Protein AF-A0A3E0KA68-F1 (afdb_monomer_lite)

Radius of gyration: 33.27 Å; chains: 1; bounding box: 93×66×100 Å

Structure (mmCIF, N/CA/C/O backbone):
data_AF-A0A3E0KA68-F1
#
_entry.id   AF-A0A3E0KA68-F1
#
loop_
_atom_site.group_PDB
_atom_site.id
_atom_site.type_symbol
_atom_site.label_atom_id
_atom_site.label_alt_id
_atom_site.label_comp_id
_atom_site.label_asym_id
_atom_site.label_entity_id
_atom_site.label_seq_id
_atom_site.pdbx_PDB_ins_code
_atom_site.Cartn_x
_atom_site.Cartn_y
_atom_site.Cartn_z
_atom_site.occupancy
_atom_site.B_iso_or_equiv
_atom_site.auth_seq_id
_atom_site.auth_comp_id
_atom_site.auth_asym_id
_atom_site.auth_atom_id
_atom_site.pdbx_PDB_model_num
ATOM 1 N N . MET A 1 1 ? -55.510 -38.087 1.553 1.00 35.88 1 MET A N 1
ATOM 2 C CA . MET A 1 1 ? -54.776 -39.298 1.975 1.00 35.88 1 MET A CA 1
ATOM 3 C C . MET A 1 1 ? -53.921 -38.876 3.162 1.00 35.88 1 MET A C 1
ATOM 5 O O . MET A 1 1 ? -53.012 -38.091 2.966 1.00 35.88 1 MET A O 1
ATOM 9 N N . THR A 1 2 ? -54.475 -38.960 4.379 1.00 33.72 2 THR A N 1
ATOM 10 C CA . THR A 1 2 ? -54.269 -40.067 5.351 1.00 33.72 2 THR A CA 1
ATOM 11 C C . THR A 1 2 ? -52.824 -40.099 5.861 1.00 33.72 2 THR A C 1
ATOM 13 O O . THR A 1 2 ? -51.927 -40.194 5.042 1.00 33.72 2 THR A O 1
ATOM 16 N N . LEU A 1 3 ? -52.505 -40.108 7.155 1.00 35.72 3 LEU A N 1
ATOM 17 C CA . LEU A 1 3 ? -53.280 -40.195 8.399 1.00 35.72 3 LEU A CA 1
ATOM 18 C C . LEU A 1 3 ? -52.253 -40.146 9.553 1.00 35.72 3 LEU A C 1
ATOM 20 O O . LEU A 1 3 ? -51.179 -40.706 9.381 1.00 35.72 3 LEU A O 1
ATOM 24 N N . ALA A 1 4 ? -52.669 -39.580 10.695 1.00 36.84 4 ALA A N 1
ATOM 25 C CA . ALA A 1 4 ? -52.413 -40.024 12.081 1.00 36.84 4 ALA A CA 1
ATOM 26 C C . ALA A 1 4 ? -50.950 -40.176 12.588 1.00 36.84 4 ALA A C 1
ATOM 28 O O . ALA A 1 4 ? -50.052 -40.583 11.877 1.00 36.84 4 ALA A O 1
ATOM 29 N N . ALA A 1 5 ? -50.634 -39.912 13.856 1.00 35.25 5 ALA A N 1
ATOM 30 C CA . ALA A 1 5 ? -51.440 -40.155 15.043 1.00 35.25 5 ALA A CA 1
ATOM 31 C C . ALA A 1 5 ? -51.082 -39.202 16.193 1.00 35.25 5 ALA A C 1
ATOM 33 O O . ALA A 1 5 ? -49.931 -38.824 16.391 1.00 35.25 5 ALA A O 1
ATOM 34 N N . ALA A 1 6 ? -52.120 -38.860 16.948 1.00 37.81 6 ALA A N 1
ATOM 35 C CA . ALA A 1 6 ? -52.093 -38.148 18.213 1.00 37.81 6 ALA A CA 1
ATOM 36 C C . ALA A 1 6 ? -52.205 -39.136 19.395 1.00 37.81 6 ALA A C 1
ATOM 38 O O . ALA A 1 6 ? -52.351 -40.341 19.180 1.00 37.81 6 ALA A O 1
ATOM 39 N N . VAL A 1 7 ? -52.342 -38.547 20.597 1.00 38.34 7 VAL A N 1
ATOM 40 C CA . VAL A 1 7 ? -52.980 -39.084 21.826 1.00 38.34 7 VAL A CA 1
ATOM 41 C C . VAL A 1 7 ? -51.967 -39.748 22.788 1.00 38.34 7 VAL A C 1
ATOM 43 O O . VAL A 1 7 ? -51.139 -40.526 22.343 1.00 38.34 7 VAL A O 1
ATOM 46 N N . LEU A 1 8 ? -51.872 -39.453 24.099 1.00 29.44 8 LEU A N 1
ATOM 47 C CA . LEU A 1 8 ? -52.858 -39.298 25.198 1.00 29.44 8 LEU A CA 1
ATOM 48 C C . LEU A 1 8 ? -52.102 -38.635 26.398 1.00 29.44 8 LEU A C 1
ATOM 50 O O . LEU A 1 8 ? -50.980 -39.048 26.665 1.00 29.44 8 LEU A O 1
ATOM 54 N N . ALA A 1 9 ? -52.472 -37.518 27.042 1.00 38.72 9 ALA A N 1
ATOM 55 C CA . ALA A 1 9 ? -53.580 -37.194 27.964 1.00 38.72 9 ALA A CA 1
ATOM 56 C C . ALA A 1 9 ? -53.684 -38.027 29.269 1.00 38.72 9 ALA A C 1
ATOM 58 O O . ALA A 1 9 ? -53.994 -39.206 29.207 1.00 38.72 9 ALA A O 1
ATOM 59 N N . LEU A 1 10 ? -53.537 -37.375 30.438 1.00 32.41 10 LEU A N 1
ATOM 60 C CA . LEU A 1 10 ? -54.298 -37.567 31.702 1.00 32.41 10 LEU A CA 1
ATOM 61 C C . LEU A 1 10 ? -53.807 -36.493 32.724 1.00 32.41 10 LEU A C 1
ATOM 63 O O . LEU A 1 10 ? -52.613 -36.458 32.993 1.00 32.41 10 LEU A O 1
ATOM 67 N N . LEU A 1 11 ? -54.558 -35.444 33.130 1.00 36.84 11 LEU A N 1
ATOM 68 C CA . LEU A 1 11 ? -55.763 -35.368 34.006 1.00 36.84 11 LEU A CA 1
ATOM 69 C C . LEU A 1 11 ? -55.445 -35.848 35.448 1.00 36.84 11 LEU A C 1
ATOM 71 O O . LEU A 1 11 ? -54.902 -36.932 35.580 1.00 36.84 11 LEU A O 1
ATOM 75 N N . LEU A 1 12 ? -55.703 -35.171 36.585 1.00 38.31 12 LEU A N 1
ATOM 76 C CA . LEU A 1 12 ? -56.718 -34.206 37.071 1.00 38.31 12 LEU A CA 1
ATOM 77 C C . LEU A 1 12 ? -56.190 -33.542 38.378 1.00 38.31 12 LEU A C 1
ATOM 79 O O . LEU A 1 12 ? -55.447 -34.178 39.114 1.00 38.31 12 LEU A O 1
ATOM 83 N N . ALA A 1 13 ? -56.377 -32.235 38.602 1.00 40.97 13 ALA A N 1
ATOM 84 C CA . ALA A 1 13 ? -57.434 -31.563 39.393 1.00 40.97 13 ALA A CA 1
ATOM 85 C C . ALA A 1 13 ? -57.416 -31.760 40.929 1.00 40.97 13 ALA A C 1
ATOM 87 O O . ALA A 1 13 ? -57.420 -32.880 41.426 1.00 40.97 13 ALA A O 1
ATOM 88 N N . GLY A 1 14 ? -57.539 -30.647 41.670 1.00 32.94 14 GLY A N 1
ATOM 89 C CA . GLY A 1 14 ? -57.925 -30.647 43.087 1.00 32.94 14 GLY A CA 1
ATOM 90 C C . GLY A 1 14 ? -57.752 -29.297 43.794 1.00 32.94 14 GLY A C 1
ATOM 91 O O . GLY A 1 14 ? -56.651 -28.948 44.195 1.00 32.94 14 GLY A O 1
ATOM 92 N N . CYS A 1 15 ? -58.848 -28.547 43.940 1.00 43.88 15 CYS A N 1
ATOM 93 C CA . CYS A 1 15 ? -58.968 -27.279 44.671 1.00 43.88 15 CYS A CA 1
ATOM 94 C C . CYS A 1 15 ? -58.785 -27.406 46.199 1.00 43.88 15 CYS A C 1
ATOM 96 O O . CYS A 1 15 ? -59.119 -28.434 46.780 1.00 43.88 15 CYS A O 1
ATOM 98 N N . GLY A 1 16 ? -58.436 -26.293 46.859 1.00 33.25 16 GLY A N 1
ATOM 99 C CA . GLY A 1 16 ? -58.655 -26.083 48.297 1.00 33.25 16 GLY A CA 1
ATOM 100 C C . GLY A 1 16 ? -58.301 -24.659 48.744 1.00 33.25 16 GLY A C 1
ATOM 101 O O . GLY A 1 16 ? -57.162 -24.234 48.590 1.00 33.25 16 GLY A O 1
ATOM 102 N N . TRP A 1 17 ? -59.284 -23.921 49.268 1.00 37.59 17 TRP A N 1
ATOM 103 C CA . TRP A 1 17 ? -59.201 -22.535 49.760 1.00 37.59 17 TRP A CA 1
ATOM 104 C C . TRP A 1 17 ? -59.374 -22.498 51.296 1.00 37.59 17 TRP A C 1
ATOM 106 O O . TRP A 1 17 ? -59.984 -23.413 51.842 1.00 37.59 17 TRP A O 1
ATOM 116 N N . LEU A 1 18 ? -58.932 -21.387 51.918 1.00 36.81 18 LEU A N 1
ATOM 117 C CA . LEU A 1 18 ? -59.104 -20.891 53.310 1.00 36.81 18 LEU A CA 1
ATOM 118 C C . LEU A 1 18 ? -58.038 -21.217 54.387 1.00 36.81 18 LEU A C 1
ATOM 120 O O . LEU A 1 18 ? -58.061 -22.268 55.015 1.00 36.81 18 LEU A O 1
ATOM 124 N N . GLY A 1 19 ? -57.258 -20.176 54.731 1.00 33.44 19 GLY A N 1
ATOM 125 C CA . GLY A 1 19 ? -57.288 -19.564 56.074 1.00 33.44 19 GLY A CA 1
ATOM 126 C C . GLY A 1 19 ? -56.108 -19.813 57.029 1.00 33.44 19 GLY A C 1
ATOM 127 O O . GLY A 1 19 ? -55.970 -20.905 57.563 1.00 33.44 19 GLY A O 1
ATOM 128 N N . GLY A 1 20 ? -55.355 -18.755 57.367 1.00 30.12 20 GLY A N 1
ATOM 129 C CA . GLY A 1 20 ? -54.499 -18.723 58.564 1.00 30.12 20 GLY A CA 1
ATOM 130 C C . GLY A 1 20 ? -53.428 -17.629 58.546 1.00 30.12 20 GLY A C 1
ATOM 131 O O . GLY A 1 20 ? -52.453 -17.737 57.815 1.00 30.12 20 GLY A O 1
ATOM 132 N N . ALA A 1 21 ? -53.622 -16.579 59.345 1.00 43.62 21 ALA A N 1
ATOM 133 C CA . ALA A 1 21 ? -52.681 -15.480 59.555 1.00 43.62 21 ALA A CA 1
ATOM 134 C C . ALA A 1 21 ? -51.465 -15.893 60.408 1.00 43.62 21 ALA A C 1
ATOM 136 O O . ALA A 1 21 ? -51.615 -16.657 61.361 1.00 43.62 21 ALA A O 1
ATOM 137 N N . GLY A 1 22 ? -50.299 -15.310 60.112 1.00 31.66 22 GLY A N 1
ATOM 138 C CA . GLY A 1 22 ? -49.101 -15.367 60.953 1.00 31.66 22 GLY A CA 1
ATOM 139 C C . GLY A 1 22 ? -47.833 -14.944 60.206 1.00 31.66 22 GLY A C 1
ATOM 140 O O . GLY A 1 22 ? -47.185 -15.777 59.588 1.00 31.66 22 GLY A O 1
ATOM 141 N N . ASP A 1 23 ? -47.487 -13.659 60.280 1.00 39.81 23 ASP A N 1
ATOM 142 C CA . ASP A 1 23 ? -46.099 -13.167 60.179 1.00 39.81 23 ASP A CA 1
ATOM 143 C C . ASP A 1 23 ? -45.489 -13.302 61.602 1.00 39.81 23 ASP A C 1
ATOM 145 O O . ASP A 1 23 ? -46.274 -13.169 62.553 1.00 39.81 23 ASP A O 1
ATOM 149 N N . PRO A 1 24 ? -44.184 -13.590 61.836 1.00 56.94 24 PRO A N 1
ATOM 150 C CA . PRO A 1 24 ? -43.046 -12.908 61.212 1.00 56.94 24 PRO A CA 1
ATOM 151 C C . PRO A 1 24 ? -41.828 -13.782 60.858 1.00 56.94 24 PRO A C 1
ATOM 153 O O . PRO A 1 24 ? -41.509 -14.761 61.532 1.00 56.94 24 PRO A O 1
ATOM 156 N N . GLY A 1 25 ? -41.050 -13.363 59.861 1.00 32.72 25 GLY A N 1
ATOM 157 C CA . GLY A 1 25 ? -39.695 -13.896 59.690 1.00 32.72 25 GLY A CA 1
ATOM 158 C C . GLY A 1 25 ? -39.033 -13.494 58.385 1.00 32.72 25 GLY A C 1
ATOM 159 O O . GLY A 1 25 ? -39.164 -14.192 57.387 1.00 32.72 25 GLY A O 1
ATOM 160 N N . GLY A 1 26 ? -38.308 -12.374 58.408 1.00 44.38 26 GLY A N 1
ATOM 161 C CA . GLY A 1 26 ? -37.549 -11.875 57.268 1.00 44.38 26 GLY A CA 1
ATOM 162 C C . GLY A 1 26 ? -36.593 -12.915 56.679 1.00 44.38 26 GLY A C 1
ATOM 163 O O . GLY A 1 26 ? -35.759 -13.487 57.377 1.00 44.38 26 GLY A O 1
ATOM 164 N N . ALA A 1 27 ? -36.691 -13.083 55.365 1.00 33.44 27 ALA A N 1
ATOM 165 C CA . ALA A 1 27 ? -35.632 -13.608 54.521 1.00 33.44 27 ALA A CA 1
ATOM 166 C C . ALA A 1 27 ? -35.230 -12.489 53.542 1.00 33.44 27 ALA A C 1
ATOM 168 O O . ALA A 1 27 ? -36.114 -11.811 53.010 1.00 33.44 27 ALA A O 1
ATOM 169 N N . PRO A 1 28 ? -33.928 -12.238 53.324 1.00 40.22 28 PRO A N 1
ATOM 170 C CA . PRO A 1 28 ? -33.478 -11.194 52.417 1.00 40.22 28 PRO A CA 1
ATOM 171 C C . PRO A 1 28 ? -33.903 -11.556 50.993 1.00 40.22 28 PRO A C 1
ATOM 173 O O . PRO A 1 28 ? -33.553 -12.616 50.473 1.00 40.22 28 PRO A O 1
ATOM 176 N N . GLY A 1 29 ? -34.693 -10.679 50.378 1.00 36.16 29 GLY A N 1
ATOM 177 C CA . GLY A 1 29 ? -35.070 -10.800 48.980 1.00 36.16 29 GLY A CA 1
ATOM 178 C C . GLY A 1 29 ? -33.825 -10.722 48.105 1.00 36.16 29 GLY A C 1
ATOM 179 O O . GLY A 1 29 ? -33.190 -9.674 48.020 1.00 36.16 29 GLY A O 1
ATOM 180 N N . GLY A 1 30 ? -33.490 -11.829 47.441 1.00 39.03 30 GLY A N 1
ATOM 181 C CA . GLY A 1 30 ? -32.708 -11.772 46.216 1.00 39.03 30 GLY A CA 1
ATOM 182 C C . GLY A 1 30 ? -33.526 -10.976 45.208 1.00 39.03 30 GLY A C 1
ATOM 183 O O . GLY A 1 30 ? -34.569 -11.446 44.756 1.00 39.03 30 GLY A O 1
ATOM 184 N N . GLY A 1 31 ? -33.112 -9.737 44.946 1.00 43.66 31 GLY A N 1
ATOM 185 C CA . GLY A 1 31 ? -33.763 -8.880 43.968 1.00 43.66 31 GLY A CA 1
ATOM 186 C C . GLY A 1 31 ? -33.708 -9.553 42.604 1.00 43.66 31 GLY A C 1
ATOM 187 O O . GLY A 1 31 ? -32.645 -9.631 41.998 1.00 43.66 31 GLY A O 1
ATOM 188 N N . GLN A 1 32 ? -34.841 -10.068 42.132 1.00 50.84 32 GLN A N 1
ATOM 189 C CA . GLN A 1 32 ? -34.993 -10.374 40.717 1.00 50.84 32 GLN A CA 1
ATOM 190 C C . GLN A 1 32 ? -35.000 -9.033 39.983 1.00 50.84 32 GLN A C 1
ATOM 192 O O . GLN A 1 32 ? -35.913 -8.230 40.186 1.00 50.84 32 GLN A O 1
ATOM 197 N N . GLU A 1 33 ? -33.953 -8.779 39.195 1.00 60.50 33 GLU A N 1
ATOM 198 C CA . GLU A 1 33 ? -33.858 -7.598 38.337 1.00 60.50 33 GLU A CA 1
ATOM 199 C C . GLU A 1 33 ? -35.114 -7.495 37.468 1.00 60.50 33 GLU A C 1
ATOM 201 O O . GLU A 1 33 ? -35.540 -8.459 36.824 1.00 60.50 33 GLU A O 1
ATOM 206 N N . SER A 1 34 ? -35.744 -6.321 37.477 1.00 70.56 34 SER A N 1
ATOM 207 C CA . SER A 1 34 ? -36.902 -6.072 36.630 1.00 70.56 34 SER A CA 1
ATOM 208 C C . SER A 1 34 ? -36.451 -5.990 35.165 1.00 70.56 34 SER A C 1
ATOM 210 O O . SER A 1 34 ? -35.378 -5.444 34.899 1.00 70.56 34 SER A O 1
ATOM 212 N N . PRO A 1 35 ? -37.266 -6.419 34.182 1.00 72.25 35 PRO A N 1
ATOM 213 C CA . PRO A 1 35 ? -36.947 -6.263 32.759 1.00 72.25 35 PRO A CA 1
ATOM 214 C C . PRO A 1 35 ? -36.568 -4.826 32.356 1.00 72.25 35 PRO A C 1
ATOM 216 O O . PRO A 1 35 ? -35.786 -4.617 31.433 1.00 72.25 35 PRO A O 1
ATOM 219 N N . GLY A 1 36 ? -37.104 -3.822 33.062 1.00 77.00 36 GLY A N 1
ATOM 220 C CA . GLY A 1 36 ? -36.762 -2.415 32.848 1.00 77.00 36 GLY A CA 1
ATOM 221 C C . GLY A 1 36 ? -35.382 -2.006 33.372 1.00 77.00 36 GLY A C 1
ATOM 222 O O . GLY A 1 36 ? -34.819 -1.044 32.856 1.00 77.00 36 GLY A O 1
ATOM 223 N N . ASP A 1 37 ? -34.831 -2.711 34.360 1.00 82.69 37 ASP A N 1
ATOM 224 C CA . ASP A 1 37 ? -33.488 -2.449 34.885 1.00 82.69 37 ASP A CA 1
ATOM 225 C C . ASP A 1 37 ? -32.428 -3.098 33.991 1.00 82.69 37 ASP A C 1
ATOM 227 O O . ASP A 1 37 ? -31.458 -2.434 33.632 1.00 82.69 37 ASP A O 1
ATOM 231 N N . ALA A 1 38 ? -32.672 -4.327 33.521 1.00 85.19 38 ALA A N 1
ATOM 232 C CA . ALA A 1 38 ? -31.804 -5.006 32.556 1.00 85.19 38 ALA A CA 1
ATOM 233 C C . ALA A 1 38 ? -31.645 -4.198 31.252 1.00 85.19 38 ALA A C 1
ATOM 235 O O . ALA A 1 38 ? -30.531 -3.969 30.791 1.00 85.19 38 ALA A O 1
ATOM 236 N N . ALA A 1 39 ? -32.742 -3.661 30.702 1.00 89.38 39 ALA A N 1
ATOM 237 C CA . ALA A 1 39 ? -32.686 -2.834 29.492 1.00 89.38 39 ALA A CA 1
ATOM 238 C C . ALA A 1 39 ? -31.893 -1.523 29.680 1.00 89.38 39 ALA A C 1
ATOM 240 O O . ALA A 1 39 ? -31.237 -1.051 28.751 1.00 89.38 39 ALA A O 1
ATOM 241 N N . ARG A 1 40 ? -31.939 -0.916 30.876 1.00 92.50 40 ARG A N 1
ATOM 242 C CA . ARG A 1 40 ? -31.145 0.288 31.183 1.00 92.50 40 ARG A CA 1
ATOM 243 C C . ARG A 1 40 ? -29.664 -0.040 31.311 1.00 92.50 40 ARG A C 1
ATOM 245 O O . ARG A 1 40 ? -28.847 0.693 30.765 1.00 92.50 40 ARG A O 1
ATOM 252 N N . GLN A 1 41 ? -29.338 -1.132 31.997 1.00 93.94 41 GLN A N 1
ATOM 253 C CA . GLN A 1 41 ? -27.961 -1.600 32.133 1.00 93.94 41 GLN A CA 1
ATOM 254 C C . GLN A 1 41 ? -27.356 -1.938 30.767 1.00 93.94 41 GLN A C 1
ATOM 256 O O . GLN A 1 41 ? -26.262 -1.476 30.465 1.00 93.94 41 GLN A O 1
ATOM 261 N N . GLU A 1 42 ? -28.089 -2.649 29.902 1.00 95.75 42 GLU A N 1
ATOM 262 C CA . GLU A 1 42 ? -27.633 -2.941 28.538 1.00 95.75 42 GLU A CA 1
ATOM 263 C C . GLU A 1 42 ? -27.326 -1.650 27.757 1.00 95.75 42 GLU A C 1
ATOM 265 O O . GLU A 1 42 ? -26.292 -1.546 27.098 1.00 95.75 42 GLU A O 1
ATOM 270 N N . ALA A 1 43 ? -28.188 -0.631 27.859 1.00 96.88 43 ALA A N 1
ATOM 271 C CA . ALA A 1 43 ? -27.969 0.658 27.201 1.00 96.88 43 ALA A CA 1
ATOM 272 C C . ALA A 1 43 ? -26.732 1.405 27.737 1.00 96.88 43 ALA A C 1
ATOM 274 O O . ALA A 1 43 ? -26.046 2.089 26.975 1.00 96.88 43 ALA A O 1
ATOM 275 N N . GLU A 1 44 ? -26.430 1.283 29.031 1.00 96.88 44 GLU A N 1
ATOM 276 C CA . GLU A 1 44 ? -25.204 1.828 29.625 1.00 96.88 44 GLU A CA 1
ATOM 277 C C . GLU A 1 44 ? -23.959 1.076 29.149 1.00 96.88 44 GLU A C 1
ATOM 279 O O . GLU A 1 44 ? -22.986 1.716 28.752 1.00 96.88 44 GLU A O 1
ATOM 284 N N . VAL A 1 45 ? -24.007 -0.259 29.107 1.00 98.19 45 VAL A N 1
ATOM 285 C CA . VAL A 1 45 ? -22.926 -1.107 28.579 1.00 98.19 45 VAL A CA 1
ATOM 286 C C . VAL A 1 45 ? -22.616 -0.753 27.125 1.00 98.19 45 VAL A C 1
ATOM 288 O O . VAL A 1 45 ? -21.453 -0.545 26.779 1.00 98.19 45 VAL A O 1
ATOM 291 N N . ARG A 1 46 ? -23.647 -0.608 26.280 1.00 98.50 46 ARG A N 1
ATOM 292 C CA . ARG A 1 46 ? -23.484 -0.172 24.883 1.00 98.50 46 ARG A CA 1
ATOM 293 C C . ARG A 1 46 ? -22.778 1.175 24.792 1.00 98.50 46 ARG A C 1
ATOM 295 O O . ARG A 1 46 ? -21.816 1.302 24.043 1.00 98.50 46 ARG A O 1
ATOM 302 N N . ARG A 1 47 ? -23.201 2.152 25.601 1.00 98.19 47 ARG A N 1
ATOM 303 C CA . ARG A 1 47 ? -22.584 3.485 25.632 1.00 98.19 47 ARG A CA 1
ATOM 304 C C . ARG A 1 47 ? -21.100 3.416 25.993 1.00 98.19 47 ARG A C 1
ATOM 306 O O . ARG A 1 47 ? -20.300 4.061 25.327 1.00 98.19 47 ARG A O 1
ATOM 313 N N . VAL A 1 48 ? -20.729 2.630 27.008 1.00 98.44 48 VAL A N 1
ATOM 314 C CA . VAL A 1 48 ? -19.322 2.457 27.410 1.00 98.44 48 VAL A CA 1
ATOM 315 C C . VAL A 1 48 ? -18.487 1.908 26.254 1.00 98.44 48 VAL A C 1
ATOM 317 O O . VAL A 1 48 ? -17.428 2.457 25.960 1.00 98.44 48 VAL A O 1
ATOM 320 N N . VAL A 1 49 ? -18.972 0.871 25.563 1.00 98.69 49 VAL A N 1
ATOM 321 C CA . VAL A 1 49 ? -18.250 0.262 24.433 1.00 98.69 49 VAL A CA 1
ATOM 322 C C . VAL A 1 49 ? -18.154 1.207 23.234 1.00 98.69 49 VAL A C 1
ATOM 324 O O . VAL A 1 49 ? -17.089 1.317 22.629 1.00 98.69 49 VAL A O 1
ATOM 327 N N . GLU A 1 50 ? -19.226 1.920 22.893 1.00 98.31 50 GLU A N 1
ATOM 328 C CA . GLU A 1 50 ? -19.226 2.887 21.789 1.00 98.31 50 GLU A CA 1
ATOM 329 C C . GLU A 1 50 ? -18.290 4.071 22.061 1.00 98.31 50 GLU A C 1
ATOM 331 O O . GLU A 1 50 ? -17.531 4.483 21.181 1.00 98.31 50 GLU A O 1
ATOM 336 N N . GLU A 1 51 ? -18.319 4.621 23.278 1.00 98.38 51 GLU A N 1
ATOM 337 C CA . GLU A 1 51 ? -17.431 5.713 23.672 1.00 98.38 51 GLU A CA 1
ATOM 338 C C . GLU A 1 51 ? -15.970 5.262 23.716 1.00 98.38 51 GLU A C 1
ATOM 340 O O . GLU A 1 51 ? -15.116 5.978 23.196 1.00 98.38 51 GLU A O 1
ATOM 345 N N . PHE A 1 52 ? -15.690 4.065 24.244 1.00 98.62 52 PHE A N 1
ATOM 346 C CA . PHE A 1 52 ? -14.366 3.445 24.188 1.00 98.62 52 PHE A CA 1
ATOM 347 C C . PHE A 1 52 ? -13.882 3.263 22.745 1.00 98.62 52 PHE A C 1
ATOM 349 O O . PHE A 1 52 ? -12.758 3.640 22.417 1.00 98.62 52 PHE A O 1
ATOM 356 N N . GLY A 1 53 ? -14.743 2.763 21.854 1.00 97.88 53 GLY A N 1
ATOM 357 C CA . GLY A 1 53 ? -14.426 2.566 20.440 1.00 97.88 53 GLY A CA 1
ATOM 358 C C . GLY A 1 53 ? -13.930 3.841 19.751 1.00 97.88 53 GLY A C 1
ATOM 359 O O . GLY A 1 53 ? -12.962 3.795 18.998 1.00 97.88 53 GLY A O 1
ATOM 360 N N . ARG A 1 54 ? -14.519 4.999 20.079 1.00 96.62 54 ARG A N 1
ATOM 361 C CA . ARG A 1 54 ? -14.107 6.314 19.543 1.00 96.62 54 ARG A CA 1
ATOM 362 C C . ARG A 1 54 ? -12.766 6.812 20.082 1.00 96.62 54 ARG A C 1
ATOM 364 O O . ARG A 1 54 ? -12.224 7.794 19.579 1.00 96.62 54 ARG A O 1
ATOM 371 N N . ARG A 1 55 ? -12.239 6.190 21.139 1.00 98.00 55 ARG A N 1
ATOM 372 C CA . ARG A 1 55 ? -10.934 6.529 21.721 1.00 98.00 55 ARG A CA 1
ATOM 373 C C . ARG A 1 55 ? -9.787 5.734 21.121 1.00 98.00 55 ARG A C 1
ATOM 375 O O . ARG A 1 55 ? -8.648 6.161 21.273 1.00 98.00 55 ARG A O 1
ATOM 382 N N . LEU A 1 56 ? -10.068 4.642 20.407 1.00 97.69 56 LEU A N 1
ATOM 383 C CA . LEU A 1 56 ? -9.040 3.769 19.834 1.00 97.69 56 LEU A CA 1
ATOM 384 C C . LEU A 1 56 ? -8.075 4.521 18.906 1.00 97.69 56 LEU A C 1
ATOM 386 O O . LEU A 1 56 ? -6.868 4.291 18.957 1.00 97.69 56 LEU A O 1
ATOM 390 N N . GLN A 1 57 ? -8.582 5.468 18.106 1.00 95.12 57 GLN A N 1
ATOM 391 C CA . GLN A 1 57 ? -7.759 6.300 17.220 1.00 95.12 57 GLN A CA 1
ATOM 392 C C . GLN A 1 57 ? -6.697 7.117 17.975 1.00 95.12 57 GLN A C 1
ATOM 394 O O . GLN A 1 57 ? -5.644 7.435 17.420 1.00 95.12 57 GLN A O 1
ATOM 399 N N . MET A 1 58 ? -6.976 7.482 19.229 1.00 95.94 58 MET A N 1
ATOM 400 C CA . MET A 1 58 ? -6.154 8.410 20.005 1.00 95.94 58 MET A CA 1
ATOM 401 C C . MET A 1 58 ? -4.905 7.755 20.602 1.00 95.94 58 MET A C 1
ATOM 403 O O . MET A 1 58 ? -4.013 8.459 21.070 1.00 95.94 58 MET A O 1
ATOM 407 N N . VAL A 1 59 ? -4.814 6.422 20.582 1.00 96.50 59 VAL A N 1
ATOM 408 C CA . VAL A 1 59 ? -3.684 5.683 21.152 1.00 96.50 59 VAL A CA 1
ATOM 409 C C . VAL A 1 59 ? -2.866 5.051 20.032 1.00 96.50 59 VAL A C 1
ATOM 411 O O . VAL A 1 59 ? -3.311 4.129 19.353 1.00 96.50 59 VAL A O 1
ATOM 414 N N . SER A 1 60 ? -1.642 5.547 19.849 1.00 93.56 60 SER A N 1
ATOM 415 C CA . SER A 1 60 ? -0.684 5.041 18.861 1.00 93.56 60 SER A CA 1
ATOM 416 C C . SER A 1 60 ? 0.207 3.970 19.491 1.00 93.56 60 SER A C 1
ATOM 418 O O . SER A 1 60 ? 1.164 4.307 20.177 1.00 93.56 60 SER A O 1
ATOM 420 N N . LEU A 1 61 ? -0.082 2.690 19.257 1.00 93.62 61 LEU A N 1
ATOM 421 C CA . LEU A 1 61 ? 0.538 1.559 19.967 1.00 93.62 61 LEU A CA 1
ATOM 422 C C . LEU A 1 61 ? 2.036 1.384 19.680 1.00 93.62 61 LEU A C 1
ATOM 424 O O . LEU A 1 61 ? 2.756 0.831 20.503 1.00 93.62 61 LEU A O 1
ATOM 428 N N . LEU A 1 62 ? 2.507 1.870 18.528 1.00 89.38 62 LEU A N 1
ATOM 429 C CA . LEU A 1 62 ? 3.920 1.834 18.124 1.00 89.38 62 LEU A CA 1
ATOM 430 C C . LEU A 1 62 ? 4.710 3.090 18.536 1.00 89.38 62 LEU A C 1
ATOM 432 O O . LEU A 1 62 ? 5.836 3.293 18.083 1.00 89.38 62 LEU A O 1
ATOM 436 N N . GLY A 1 63 ? 4.112 3.973 19.341 1.00 87.00 63 GLY A N 1
ATOM 437 C CA . GLY A 1 63 ? 4.778 5.175 19.838 1.00 87.00 63 GLY A CA 1
ATOM 438 C C . GLY A 1 63 ? 5.816 4.888 20.934 1.00 87.00 63 GLY A C 1
ATOM 439 O O . GLY A 1 63 ? 5.940 3.757 21.404 1.00 87.00 63 GLY A O 1
ATOM 440 N N . PRO A 1 64 ? 6.554 5.916 21.392 1.00 89.56 64 PRO A N 1
ATOM 441 C CA . PRO A 1 64 ? 7.438 5.796 22.551 1.00 89.56 64 PRO A CA 1
ATOM 442 C C . PRO A 1 64 ? 6.667 5.347 23.797 1.00 89.56 64 PRO A C 1
ATOM 444 O O . PRO A 1 64 ? 5.623 5.921 24.098 1.00 89.56 64 PRO A O 1
ATOM 447 N N . GLU A 1 65 ? 7.200 4.369 24.532 1.00 89.19 65 GLU A N 1
ATOM 448 C CA . GLU A 1 65 ? 6.504 3.666 25.625 1.00 89.19 65 GLU A CA 1
ATOM 449 C C . GLU A 1 65 ? 5.818 4.613 26.622 1.00 89.19 65 GLU A C 1
ATOM 451 O O . GLU A 1 65 ? 4.621 4.481 26.872 1.00 89.19 65 GLU A O 1
ATOM 456 N N . ASP A 1 66 ? 6.526 5.636 27.112 1.00 92.44 66 ASP A N 1
ATOM 457 C CA . ASP A 1 66 ? 5.967 6.622 28.047 1.00 92.44 66 ASP A CA 1
ATOM 458 C C . ASP A 1 66 ? 4.749 7.366 27.472 1.00 92.44 66 ASP A C 1
ATOM 460 O O . ASP A 1 66 ? 3.768 7.604 28.178 1.00 92.44 66 ASP A O 1
ATOM 464 N N . GLN A 1 67 ? 4.784 7.703 26.178 1.00 93.62 67 GLN A N 1
ATOM 465 C CA . GLN A 1 67 ? 3.681 8.390 25.502 1.00 93.62 67 GLN A CA 1
ATOM 466 C C . GLN A 1 67 ? 2.494 7.453 25.287 1.00 93.62 67 GLN A C 1
ATOM 468 O O . GLN A 1 67 ? 1.354 7.871 25.472 1.00 93.62 67 GLN A O 1
ATOM 473 N N . VAL A 1 68 ? 2.746 6.190 24.929 1.00 95.12 68 VAL A N 1
ATOM 474 C CA . VAL A 1 68 ? 1.681 5.193 24.756 1.00 95.12 68 VAL A CA 1
ATOM 475 C C . VAL A 1 68 ? 0.977 4.942 26.081 1.00 95.12 68 VAL A C 1
ATOM 477 O O . VAL A 1 68 ? -0.250 4.995 26.140 1.00 95.12 68 VAL A O 1
ATOM 480 N N . ARG A 1 69 ? 1.741 4.753 27.160 1.00 97.00 69 ARG A N 1
ATOM 481 C CA . ARG A 1 69 ? 1.190 4.547 28.502 1.00 97.00 69 ARG A CA 1
ATOM 482 C C . ARG A 1 69 ? 0.353 5.739 28.961 1.00 97.00 69 ARG A C 1
ATOM 484 O O . ARG A 1 69 ? -0.758 5.544 29.446 1.00 97.00 69 ARG A O 1
ATOM 491 N N . GLN A 1 70 ? 0.841 6.964 28.751 1.00 97.25 70 GLN A N 1
ATOM 492 C CA . GLN A 1 70 ? 0.086 8.177 29.067 1.00 97.25 70 GLN A CA 1
ATOM 493 C C . GLN A 1 70 ? -1.204 8.287 28.239 1.00 97.25 70 GLN A C 1
ATOM 495 O O . GLN A 1 70 ? -2.262 8.576 28.795 1.00 97.25 70 GLN A O 1
ATOM 500 N N . ALA A 1 71 ? -1.136 8.027 26.932 1.00 97.69 71 ALA A N 1
ATOM 501 C CA . ALA A 1 71 ? -2.303 8.067 26.056 1.00 97.69 71 ALA A CA 1
ATOM 502 C C . ALA A 1 71 ? -3.344 7.003 26.444 1.00 97.69 71 ALA A C 1
ATOM 504 O O . ALA A 1 71 ? -4.537 7.292 26.447 1.00 97.69 71 ALA A O 1
ATOM 505 N N . MET A 1 72 ? -2.913 5.792 26.816 1.00 98.25 72 MET A N 1
ATOM 506 C CA . MET A 1 72 ? -3.805 4.747 27.327 1.00 98.25 72 MET A CA 1
ATOM 507 C C . MET A 1 72 ? -4.490 5.172 28.627 1.00 98.25 72 MET A C 1
ATOM 509 O O . MET A 1 72 ? -5.697 4.998 28.762 1.00 98.25 72 MET A O 1
ATOM 513 N N . GLU A 1 73 ? -3.757 5.760 29.572 1.00 98.00 73 GLU A N 1
ATOM 514 C CA . GLU A 1 73 ? -4.345 6.276 30.814 1.00 98.00 73 GLU A CA 1
ATOM 515 C C . GLU A 1 73 ? -5.430 7.325 30.523 1.00 98.00 73 GLU A C 1
ATOM 517 O O . GLU A 1 73 ? -6.555 7.227 31.015 1.00 98.00 73 GLU A O 1
ATOM 522 N N . GLU A 1 74 ? -5.114 8.298 29.665 1.00 98.25 74 GLU A N 1
ATOM 523 C CA . GLU A 1 74 ? -6.008 9.407 29.328 1.00 98.25 74 GLU A CA 1
ATOM 524 C C . GLU A 1 74 ? -7.246 8.956 28.541 1.00 98.25 74 GLU A C 1
ATOM 526 O O . GLU A 1 74 ? -8.356 9.442 28.774 1.00 98.25 74 GLU A O 1
ATOM 531 N N . HIS A 1 75 ? -7.069 8.037 27.592 1.00 98.44 75 HIS A N 1
ATOM 532 C CA . HIS A 1 75 ? -8.105 7.688 26.625 1.00 98.44 75 HIS A CA 1
ATOM 533 C C . HIS A 1 75 ? -8.844 6.389 26.948 1.00 98.44 75 HIS A C 1
ATOM 535 O O . HIS A 1 75 ? -10.016 6.276 26.588 1.00 98.44 75 HIS A O 1
ATOM 541 N N . TYR A 1 76 ? -8.218 5.428 27.632 1.00 98.44 76 TYR A N 1
ATOM 542 C CA . TYR A 1 76 ? -8.836 4.143 27.986 1.00 98.44 76 TYR A CA 1
ATOM 543 C C . TYR A 1 76 ? -9.269 4.076 29.449 1.00 98.44 76 TYR A C 1
ATOM 545 O O . TYR A 1 76 ? -10.311 3.484 29.728 1.00 98.44 76 TYR A O 1
ATOM 553 N N . GLY A 1 77 ? -8.551 4.727 30.370 1.00 97.69 77 GLY A N 1
ATOM 554 C CA . GLY A 1 77 ? -8.825 4.681 31.814 1.00 97.69 77 GLY A CA 1
ATOM 555 C C . GLY A 1 77 ? -10.282 4.936 32.239 1.00 97.69 77 GLY A C 1
ATOM 556 O O . GLY A 1 77 ? -10.771 4.238 33.128 1.00 97.69 77 GLY A O 1
ATOM 557 N N . PRO A 1 78 ? -11.037 5.858 31.607 1.00 97.56 78 PRO A N 1
ATOM 558 C CA . PRO A 1 78 ? -12.452 6.059 31.935 1.00 97.56 78 PRO A CA 1
ATOM 559 C C . PRO A 1 78 ? -13.376 4.870 31.618 1.00 97.56 78 PRO A C 1
ATOM 561 O O . PRO A 1 78 ? -14.490 4.828 32.140 1.00 97.56 78 PRO A O 1
ATOM 564 N N . TYR A 1 79 ? -12.942 3.940 30.763 1.00 98.38 79 TYR A N 1
ATOM 565 C CA . TYR A 1 79 ? -13.783 2.899 30.165 1.00 98.38 79 TYR A CA 1
ATOM 566 C C . TYR A 1 79 ? -13.391 1.475 30.560 1.00 98.38 79 TYR A C 1
ATOM 568 O O . TYR A 1 79 ? -14.202 0.562 30.409 1.00 98.38 79 TYR A O 1
ATOM 576 N N . VAL A 1 80 ? -12.165 1.268 31.043 1.00 98.44 80 VAL A N 1
ATOM 577 C CA . VAL A 1 80 ? -11.609 -0.064 31.314 1.00 98.44 80 VAL A CA 1
ATOM 578 C C . VAL A 1 80 ? -11.286 -0.262 32.792 1.00 98.44 80 VAL A C 1
ATOM 580 O O . VAL A 1 80 ? -11.144 0.699 33.548 1.00 98.44 80 VAL A O 1
ATOM 583 N N . THR A 1 81 ? -11.172 -1.515 33.231 1.00 98.38 81 THR A N 1
ATOM 584 C CA . THR A 1 81 ? -10.724 -1.812 34.595 1.00 98.38 81 THR A CA 1
ATOM 585 C C . THR A 1 81 ? -9.241 -1.454 34.774 1.00 98.38 81 THR A C 1
ATOM 587 O O . THR A 1 81 ? -8.460 -1.589 33.827 1.00 98.38 81 THR A O 1
ATOM 590 N N . PRO A 1 82 ? -8.806 -1.030 35.980 1.00 97.69 82 PRO A N 1
ATOM 591 C CA . PRO A 1 82 ? -7.396 -0.729 36.240 1.00 97.69 82 PRO A CA 1
ATOM 592 C C . PRO A 1 82 ? -6.455 -1.891 35.900 1.00 97.69 82 PRO A C 1
ATOM 594 O O . PRO A 1 82 ? -5.357 -1.672 35.405 1.00 97.69 82 PRO A O 1
ATOM 597 N N . GLN A 1 83 ? -6.905 -3.129 36.119 1.00 97.81 83 GLN A N 1
ATOM 598 C CA . GLN A 1 83 ? -6.140 -4.337 35.817 1.00 97.81 83 GLN A CA 1
ATOM 599 C C . GLN A 1 83 ? -5.935 -4.526 34.310 1.00 97.81 83 GLN A C 1
ATOM 601 O O . GLN A 1 83 ? -4.833 -4.867 33.884 1.00 97.81 83 GLN A O 1
ATOM 606 N N . LEU A 1 84 ? -6.975 -4.295 33.499 1.00 98.50 84 LEU A N 1
ATOM 607 C CA . LEU A 1 84 ? -6.857 -4.370 32.043 1.00 98.50 84 LEU A CA 1
ATOM 608 C C . LEU A 1 84 ? -5.948 -3.257 31.509 1.00 98.50 84 LEU A C 1
ATOM 610 O O . LEU A 1 84 ? -5.106 -3.510 30.648 1.00 98.50 84 LEU A O 1
ATOM 614 N N . LEU A 1 85 ? -6.079 -2.045 32.053 1.00 98.50 85 LEU A N 1
ATOM 615 C CA . LEU A 1 85 ? -5.226 -0.918 31.684 1.00 98.50 85 LEU A CA 1
ATOM 616 C C . LEU A 1 85 ? -3.750 -1.197 31.983 1.00 98.50 85 LEU A C 1
ATOM 618 O O . LEU A 1 85 ? -2.903 -0.958 31.128 1.00 98.50 85 LEU A O 1
ATOM 622 N N . GLU A 1 86 ? -3.441 -1.727 33.167 1.00 98.12 86 GLU A N 1
ATOM 623 C CA . GLU A 1 86 ? -2.074 -2.089 33.554 1.00 98.12 86 GLU A CA 1
ATOM 624 C C . GLU A 1 86 ? -1.494 -3.169 32.628 1.00 98.12 86 GLU A C 1
ATOM 626 O O . GLU A 1 86 ? -0.349 -3.051 32.190 1.00 98.12 86 GLU A O 1
ATOM 631 N N . ALA A 1 87 ? -2.293 -4.178 32.260 1.00 98.00 87 ALA A N 1
ATOM 632 C CA . ALA A 1 87 ? -1.878 -5.211 31.311 1.00 98.00 87 ALA A CA 1
ATOM 633 C C . ALA A 1 87 ? -1.530 -4.623 29.932 1.00 98.00 87 ALA A C 1
ATOM 635 O O . ALA A 1 87 ? -0.486 -4.948 29.371 1.00 98.00 87 ALA A O 1
ATOM 636 N N . TRP A 1 88 ? -2.355 -3.711 29.412 1.00 98.19 88 TRP A N 1
ATOM 637 C CA . TRP A 1 88 ? -2.081 -3.023 28.148 1.00 98.19 88 TRP A CA 1
ATOM 638 C C . TRP A 1 88 ? -0.905 -2.053 28.227 1.00 98.19 88 TRP A C 1
ATOM 640 O O . TRP A 1 88 ? -0.144 -1.946 27.275 1.00 98.19 88 TRP A O 1
ATOM 650 N N . GLN A 1 89 ? -0.700 -1.372 29.353 1.00 97.25 89 GLN A N 1
ATOM 651 C CA . GLN A 1 89 ? 0.484 -0.533 29.535 1.00 97.25 89 GLN A CA 1
ATOM 652 C C . GLN A 1 89 ? 1.781 -1.356 29.572 1.00 97.25 89 GLN A C 1
ATOM 654 O O . GLN A 1 89 ? 2.826 -0.831 29.192 1.00 97.25 89 GLN A O 1
ATOM 659 N N . ALA A 1 90 ? 1.724 -2.613 30.026 1.00 96.75 90 ALA A N 1
ATOM 660 C CA . ALA A 1 90 ? 2.862 -3.533 30.046 1.00 96.75 90 ALA A CA 1
ATOM 661 C C . ALA A 1 90 ? 3.129 -4.205 28.685 1.00 96.75 90 ALA A C 1
ATOM 663 O O . ALA A 1 90 ? 4.280 -4.502 28.369 1.00 96.75 90 ALA A O 1
ATOM 664 N N . ASP A 1 91 ? 2.087 -4.436 27.883 1.00 95.94 91 ASP A N 1
ATOM 665 C CA . ASP A 1 91 ? 2.184 -4.937 26.507 1.00 95.94 91 ASP A CA 1
ATOM 666 C C . ASP A 1 91 ? 1.222 -4.169 25.582 1.00 95.94 91 ASP A C 1
ATOM 668 O O . ASP A 1 91 ? 0.090 -4.616 25.349 1.00 95.94 91 ASP A O 1
ATOM 672 N N . PRO A 1 92 ? 1.643 -3.011 25.031 1.00 94.56 92 PRO A N 1
ATOM 673 C CA . PRO A 1 92 ? 0.746 -2.154 24.262 1.00 94.56 92 PRO A CA 1
ATOM 674 C C . PRO A 1 92 ? 0.132 -2.800 23.023 1.00 94.56 92 PRO A C 1
ATOM 676 O O . PRO A 1 92 ? -0.993 -2.467 22.658 1.00 94.56 92 PRO A O 1
ATOM 679 N N . LEU A 1 93 ? 0.824 -3.748 22.387 1.00 91.38 93 LEU A N 1
ATOM 680 C CA . LEU A 1 93 ? 0.325 -4.422 21.185 1.00 91.38 93 LEU A CA 1
ATOM 681 C C . LEU A 1 93 ? -0.813 -5.411 21.469 1.00 91.38 93 LEU A C 1
ATOM 683 O O . LEU A 1 93 ? -1.500 -5.831 20.537 1.00 91.38 93 LEU A O 1
ATOM 687 N N . SER A 1 94 ? -1.040 -5.756 22.738 1.00 93.94 94 SER A N 1
ATOM 688 C CA . SER A 1 94 ? -2.199 -6.545 23.165 1.00 93.94 94 SER A CA 1
ATOM 689 C C . SER A 1 94 ? -3.498 -5.724 23.255 1.00 93.94 94 SER A C 1
ATOM 691 O O . SER A 1 94 ? -4.587 -6.300 23.334 1.00 93.94 94 SER A O 1
ATOM 693 N N . ALA A 1 95 ? -3.409 -4.389 23.219 1.00 96.69 95 ALA A N 1
ATOM 694 C CA . ALA A 1 95 ? -4.559 -3.490 23.223 1.00 96.69 95 ALA A CA 1
ATOM 695 C C . ALA A 1 95 ? -5.111 -3.254 21.805 1.00 96.69 95 ALA A C 1
ATOM 697 O O . ALA A 1 95 ? -4.360 -3.285 20.827 1.00 96.69 95 ALA A O 1
ATOM 698 N N . PRO A 1 96 ? -6.412 -2.944 21.648 1.00 96.75 96 PRO A N 1
ATOM 699 C CA . PRO A 1 96 ? -6.876 -2.279 20.438 1.00 96.75 96 PRO A CA 1
ATOM 700 C C . PRO A 1 96 ? -6.303 -0.856 20.383 1.00 96.75 96 PRO A C 1
ATOM 702 O O . PRO A 1 96 ? -6.084 -0.221 21.415 1.00 96.75 96 PRO A O 1
ATOM 705 N N . GLY A 1 97 ? -6.073 -0.336 19.183 1.00 94.56 97 GLY A N 1
ATOM 706 C CA . GLY A 1 97 ? -5.521 1.001 18.990 1.00 94.56 97 GLY A CA 1
ATOM 707 C C . GLY A 1 97 ? -4.881 1.151 17.619 1.00 94.56 97 GLY A C 1
ATOM 708 O O . GLY A 1 97 ? -4.958 0.259 16.774 1.00 94.56 97 GLY A O 1
ATOM 709 N N . ARG A 1 98 ? -4.249 2.297 17.392 1.00 92.56 98 ARG A N 1
ATOM 710 C CA . ARG A 1 98 ? -3.640 2.635 16.112 1.00 92.56 98 ARG A CA 1
ATOM 711 C C . ARG A 1 98 ? -2.236 2.036 15.993 1.00 92.56 98 ARG A C 1
ATOM 713 O O . ARG A 1 98 ? -1.354 2.365 16.783 1.00 92.56 98 ARG A O 1
ATOM 720 N N . THR A 1 99 ? -2.003 1.219 14.970 1.00 85.81 99 THR A N 1
ATOM 721 C CA . THR A 1 99 ? -0.666 0.710 14.598 1.00 85.81 99 THR A CA 1
ATOM 722 C C . THR A 1 99 ? -0.079 1.433 13.387 1.00 85.81 99 THR A C 1
ATOM 724 O O . THR A 1 99 ? 1.135 1.505 13.255 1.00 85.81 99 THR A O 1
ATOM 727 N N . VAL A 1 100 ? -0.923 2.027 12.546 1.00 79.94 100 VAL A N 1
ATOM 728 C CA . VAL A 1 100 ? -0.543 2.794 11.351 1.00 79.94 100 VAL A CA 1
ATOM 729 C C . VAL A 1 100 ? -1.318 4.104 11.293 1.00 79.94 100 VAL A C 1
ATOM 731 O O . VAL A 1 100 ? -2.360 4.237 11.926 1.00 79.94 100 VAL A O 1
ATOM 734 N N . SER A 1 101 ? -0.845 5.098 10.542 1.00 75.50 101 SER A N 1
ATOM 735 C CA . SER A 1 101 ? -1.571 6.369 10.423 1.00 75.50 101 SER A CA 1
ATOM 736 C C . SER A 1 101 ? -2.923 6.223 9.724 1.00 75.50 101 SER A C 1
ATOM 738 O O . SER A 1 101 ? -3.812 7.013 10.023 1.00 75.50 101 SER A O 1
ATOM 740 N N . SER A 1 102 ? -3.058 5.234 8.831 1.00 71.88 102 SER A N 1
ATOM 741 C CA . SER A 1 102 ? -4.258 4.858 8.082 1.00 71.88 102 SER A CA 1
ATOM 742 C C . SER A 1 102 ? -4.141 3.410 7.574 1.00 71.88 102 SER A C 1
ATOM 744 O O . SER A 1 102 ? -3.033 3.003 7.234 1.00 71.88 102 SER A O 1
ATOM 746 N N . PRO A 1 103 ? -5.247 2.652 7.461 1.00 79.06 103 PRO A N 1
ATOM 747 C CA . PRO A 1 103 ? -6.527 2.926 8.115 1.00 79.06 103 PRO A CA 1
ATOM 748 C C . PRO A 1 103 ? -6.371 2.929 9.646 1.00 79.06 103 PRO A C 1
ATOM 750 O O . PRO A 1 103 ? -5.438 2.345 10.189 1.00 79.06 103 PRO A O 1
ATOM 753 N N . TRP A 1 104 ? -7.236 3.656 10.348 1.00 88.44 104 TRP A N 1
ATOM 754 C CA . TRP A 1 104 ? -7.212 3.746 11.811 1.00 88.44 104 TRP A CA 1
ATOM 755 C C . TRP A 1 104 ? -8.554 3.304 12.399 1.00 88.44 104 TRP A C 1
ATOM 757 O O . TRP A 1 104 ? -9.586 3.502 11.753 1.00 88.44 104 TRP A O 1
ATOM 767 N N . PRO A 1 105 ? -8.580 2.750 13.625 1.00 94.38 105 PRO A N 1
ATOM 768 C CA . PRO A 1 105 ? -9.830 2.385 14.282 1.00 94.38 105 PRO A CA 1
ATOM 769 C C . PRO A 1 105 ? -10.656 3.634 14.594 1.00 94.38 105 PRO A C 1
ATOM 771 O O . PRO A 1 105 ? -10.217 4.507 15.337 1.00 94.38 105 PRO A O 1
ATOM 774 N N . ASP A 1 106 ? -11.850 3.710 14.013 1.00 94.88 106 ASP A N 1
ATOM 775 C CA . ASP A 1 106 ? -12.783 4.836 14.136 1.00 94.88 106 ASP A CA 1
ATOM 776 C C . ASP A 1 106 ? -13.812 4.593 15.242 1.00 94.88 106 ASP A C 1
ATOM 778 O O . ASP A 1 106 ? -14.075 5.454 16.084 1.00 94.88 106 ASP A O 1
ATOM 782 N N . ARG A 1 107 ? -14.405 3.394 15.245 1.00 96.06 107 ARG A N 1
ATOM 783 C CA . ARG A 1 107 ? -15.517 3.037 16.132 1.00 96.06 107 ARG A CA 1
ATOM 784 C C . ARG A 1 107 ? -15.632 1.532 16.339 1.00 96.06 107 ARG A C 1
ATOM 786 O O . ARG A 1 107 ? -15.053 0.743 15.595 1.00 96.06 107 ARG A O 1
ATOM 793 N N . ILE A 1 108 ? -16.447 1.147 17.319 1.00 97.94 108 ILE A N 1
ATOM 794 C CA . ILE A 1 108 ? -16.941 -0.223 17.483 1.00 97.94 108 ILE A CA 1
ATOM 795 C C . ILE A 1 108 ? -18.420 -0.246 17.089 1.00 97.94 108 ILE A C 1
ATOM 797 O O . ILE A 1 108 ? -19.226 0.477 17.671 1.00 97.94 108 ILE A O 1
ATOM 801 N N . GLU A 1 109 ? -18.775 -1.082 16.117 1.00 97.00 109 GLU A N 1
ATOM 802 C CA . GLU A 1 109 ? -20.160 -1.450 15.821 1.00 97.00 109 GLU A CA 1
ATOM 803 C C . GLU A 1 109 ? -20.544 -2.676 16.653 1.00 97.00 109 GLU A C 1
ATOM 805 O O . GLU A 1 109 ? -19.883 -3.712 16.581 1.00 97.00 109 GLU A O 1
ATOM 810 N N . ILE A 1 110 ? -21.599 -2.555 17.460 1.00 98.31 110 ILE A N 1
ATOM 811 C CA . ILE A 1 110 ? -22.072 -3.629 18.340 1.00 98.31 110 ILE A CA 1
ATOM 812 C C . ILE A 1 110 ? -23.050 -4.521 17.576 1.00 98.31 110 ILE A C 1
ATOM 814 O O . ILE A 1 110 ? -24.117 -4.062 17.165 1.00 98.31 110 ILE A O 1
ATOM 818 N N . ASP A 1 111 ? -22.721 -5.805 17.463 1.00 97.31 111 ASP A N 1
ATOM 819 C CA . ASP A 1 111 ? -23.562 -6.808 16.811 1.00 97.31 111 ASP A CA 1
ATOM 820 C C . ASP A 1 111 ? -24.516 -7.472 17.822 1.00 97.31 111 ASP A C 1
ATOM 822 O O . ASP A 1 111 ? -25.702 -7.653 17.537 1.00 97.31 111 ASP A O 1
ATOM 826 N N . ALA A 1 112 ? -24.031 -7.798 19.026 1.00 97.94 112 ALA A N 1
ATOM 827 C CA . ALA A 1 112 ? -24.832 -8.417 20.082 1.00 97.94 112 ALA A CA 1
ATOM 828 C C . ALA A 1 112 ? -24.372 -8.009 21.488 1.00 97.94 112 ALA A C 1
ATOM 830 O O . ALA A 1 112 ? -23.193 -7.766 21.732 1.00 97.94 112 ALA A O 1
ATOM 831 N N . VAL A 1 113 ? -25.320 -7.982 22.430 1.00 98.12 113 VAL A N 1
ATOM 832 C CA . VAL A 1 113 ? -25.053 -7.819 23.864 1.00 98.12 113 VAL A CA 1
ATOM 833 C C . VAL A 1 113 ? -25.757 -8.948 24.605 1.00 98.12 113 VAL A C 1
ATOM 835 O O . VAL A 1 113 ? -26.959 -9.143 24.438 1.00 98.12 113 VAL A O 1
ATOM 838 N N . THR A 1 114 ? -25.005 -9.703 25.401 1.00 97.38 114 THR A N 1
ATOM 839 C CA . THR A 1 114 ? -25.496 -10.886 26.113 1.00 97.38 114 THR A CA 1
ATOM 840 C C . THR A 1 114 ? -25.148 -10.776 27.590 1.00 97.38 114 THR A C 1
ATOM 842 O O . THR A 1 114 ? -23.977 -10.658 27.941 1.00 97.38 114 THR A O 1
ATOM 845 N N . GLN A 1 115 ? -26.149 -10.843 28.468 1.00 96.00 115 GLN A N 1
ATOM 846 C CA . GLN A 1 115 ? -25.907 -10.907 29.909 1.00 96.00 115 GLN A CA 1
ATOM 847 C C . GLN A 1 115 ? -25.322 -12.280 30.275 1.00 96.00 115 GLN A C 1
ATOM 849 O O . GLN A 1 115 ? -25.863 -13.325 29.905 1.00 96.00 115 GLN A O 1
ATOM 854 N N . LEU A 1 116 ? -24.205 -12.275 30.994 1.00 94.56 116 LEU A N 1
ATOM 855 C CA . LEU A 1 116 ? -23.507 -13.461 31.468 1.00 94.56 116 LEU A CA 1
ATOM 856 C C . LEU A 1 116 ? -24.025 -13.897 32.850 1.00 94.56 116 LEU A C 1
ATOM 858 O O . LEU A 1 116 ? -24.539 -13.081 33.626 1.00 94.56 116 LEU A O 1
ATOM 862 N N . PRO A 1 117 ? -23.849 -15.181 33.219 1.00 87.88 117 PRO A N 1
ATOM 863 C CA . PRO A 1 117 ? -24.088 -15.634 34.584 1.00 87.88 117 PRO A CA 1
ATOM 864 C C . PRO A 1 117 ? -23.232 -14.832 35.574 1.00 87.88 117 PRO A C 1
ATOM 866 O O . PRO A 1 117 ? -22.008 -14.855 35.493 1.00 87.88 117 PRO A O 1
ATOM 869 N N . GLY A 1 118 ? -23.873 -14.131 36.512 1.00 83.69 118 GLY A N 1
ATOM 870 C CA . GLY A 1 118 ? -23.194 -13.249 37.472 1.00 83.69 118 GLY A CA 1
ATOM 871 C C . GLY A 1 118 ? -23.441 -11.754 37.258 1.00 83.69 118 GLY A C 1
ATOM 872 O O . GLY A 1 118 ? -23.045 -10.970 38.113 1.00 83.69 118 GLY A O 1
ATOM 873 N N . GLY A 1 119 ? -24.144 -11.367 36.187 1.00 89.50 119 GLY A N 1
ATOM 874 C CA . GLY A 1 119 ? -24.581 -9.984 35.950 1.00 89.50 119 GLY A CA 1
ATOM 875 C C . GLY A 1 119 ? -23.638 -9.149 35.080 1.00 89.50 119 GLY A C 1
ATOM 876 O O . GLY A 1 119 ? -23.988 -8.025 34.736 1.00 89.50 119 GLY A O 1
ATOM 877 N N . ASP A 1 120 ? -22.486 -9.699 34.688 1.00 95.94 120 ASP A N 1
ATOM 878 C CA . ASP A 1 120 ? -21.598 -9.106 33.681 1.00 95.94 120 ASP A CA 1
ATOM 879 C C . ASP A 1 120 ? -22.231 -9.195 32.280 1.00 95.94 120 ASP A C 1
ATOM 881 O O . ASP A 1 120 ? -23.184 -9.944 32.056 1.00 95.94 120 ASP A O 1
ATOM 885 N N . TYR A 1 121 ? -21.689 -8.460 31.313 1.00 98.12 121 TYR A N 1
ATOM 886 C CA . TYR A 1 121 ? -22.158 -8.467 29.929 1.00 98.12 121 TYR A CA 1
ATOM 887 C C . TYR A 1 121 ? -21.029 -8.835 28.970 1.00 98.12 121 TYR A C 1
ATOM 889 O O . TYR A 1 121 ? -19.927 -8.303 29.060 1.00 98.12 121 TYR A O 1
ATOM 897 N N . GLN A 1 122 ? -21.323 -9.707 28.011 1.00 98.44 122 GLN A N 1
ATOM 898 C CA . GLN A 1 122 ? -20.509 -9.900 26.818 1.00 98.44 122 GLN A CA 1
ATOM 899 C C . GLN A 1 122 ? -21.050 -9.017 25.696 1.00 98.44 122 GLN A C 1
ATOM 901 O O . GLN A 1 122 ? -22.256 -9.000 25.438 1.00 98.44 122 GLN A O 1
ATOM 906 N N . VAL A 1 123 ? -20.157 -8.312 25.014 1.00 98.75 123 VAL A N 1
ATOM 907 C CA . VAL A 1 123 ? -20.458 -7.495 23.841 1.00 98.75 123 VAL A CA 1
ATOM 908 C C . VAL A 1 123 ? -19.664 -8.039 22.666 1.00 98.75 123 VAL A C 1
ATOM 910 O O . VAL A 1 123 ? -18.437 -7.986 22.672 1.00 98.75 123 VAL A O 1
ATOM 913 N N . ASP A 1 124 ? -20.366 -8.549 21.663 1.00 98.44 124 ASP A N 1
ATOM 914 C CA . ASP A 1 124 ? -19.773 -8.968 20.399 1.00 98.44 124 ASP A CA 1
ATOM 915 C C . ASP A 1 124 ? -19.977 -7.861 19.369 1.00 98.44 124 ASP A C 1
ATOM 917 O O . ASP A 1 124 ? -21.074 -7.308 19.230 1.00 98.44 124 ASP A O 1
ATOM 921 N N . GLY A 1 125 ? -18.916 -7.519 18.650 1.00 97.50 125 GLY A N 1
ATOM 922 C CA . GLY A 1 125 ? -18.947 -6.440 17.680 1.00 97.50 125 GLY A CA 1
ATOM 923 C C . GLY A 1 125 ? -17.759 -6.438 16.732 1.00 97.50 125 GLY A C 1
ATOM 924 O O . GLY A 1 125 ? -17.019 -7.416 16.581 1.00 97.50 125 GLY A O 1
ATOM 925 N N . ARG A 1 126 ? -17.587 -5.300 16.067 1.00 96.69 126 ARG A N 1
ATOM 926 C CA . ARG A 1 126 ? -16.595 -5.078 15.019 1.00 96.69 126 ARG A CA 1
ATOM 927 C C . ARG A 1 126 ? -15.950 -3.713 15.205 1.00 96.69 126 ARG A C 1
ATOM 929 O O . ARG A 1 126 ? -16.641 -2.701 15.214 1.00 96.69 126 ARG A O 1
ATOM 936 N N . ILE A 1 127 ? -14.627 -3.681 15.325 1.00 96.25 127 ILE A N 1
ATOM 937 C CA . ILE A 1 127 ? -13.851 -2.454 15.159 1.00 96.25 127 ILE A CA 1
ATOM 938 C C . ILE A 1 127 ? -13.883 -2.114 13.673 1.00 96.25 127 ILE A C 1
ATOM 940 O O . ILE A 1 127 ? -13.487 -2.926 12.831 1.00 96.25 127 ILE A O 1
ATOM 944 N N . ILE A 1 128 ? -14.384 -0.924 13.372 1.00 92.94 128 ILE A N 1
ATOM 945 C CA . ILE A 1 128 ? -14.402 -0.365 12.031 1.00 92.94 128 ILE A CA 1
ATOM 946 C C . ILE A 1 128 ? -13.182 0.524 11.890 1.00 92.94 128 ILE A C 1
ATOM 948 O O . ILE A 1 128 ? -13.035 1.500 12.629 1.00 92.94 128 ILE A O 1
ATOM 952 N N . GLU A 1 129 ? -12.313 0.182 10.948 1.00 89.31 129 GLU A N 1
ATOM 953 C CA . GLU A 1 129 ? -11.185 1.022 10.587 1.00 89.31 129 GLU A CA 1
ATOM 954 C C . GLU A 1 129 ? -11.492 1.776 9.298 1.00 89.31 129 GLU A C 1
ATOM 956 O O . GLU A 1 129 ? -12.044 1.214 8.347 1.00 89.31 129 GLU A O 1
ATOM 961 N N . VAL A 1 130 ? -11.145 3.057 9.271 1.00 84.12 130 VAL A N 1
ATOM 962 C CA . VAL A 1 130 ? -11.431 3.967 8.156 1.00 84.12 130 VAL A CA 1
ATOM 963 C C . VAL A 1 130 ? -10.152 4.639 7.689 1.00 84.12 130 VAL A C 1
ATOM 965 O O . VAL A 1 130 ? -9.186 4.763 8.444 1.00 84.12 130 VAL A O 1
ATOM 968 N N . THR A 1 131 ? -10.154 5.106 6.446 1.00 76.25 131 THR A N 1
ATOM 969 C CA . THR A 1 131 ? -9.202 6.117 5.991 1.00 76.25 131 THR A CA 1
ATOM 970 C C . THR A 1 131 ? -9.867 7.495 5.996 1.00 76.25 131 THR A C 1
ATOM 972 O O . THR A 1 131 ? -11.029 7.658 6.371 1.00 76.25 131 THR A O 1
ATOM 975 N N . SER A 1 132 ? -9.152 8.512 5.513 1.00 69.62 132 SER A N 1
ATOM 976 C CA . SER A 1 132 ? -9.730 9.834 5.252 1.00 69.62 132 SER A CA 1
ATOM 977 C C . SER A 1 132 ? -10.879 9.831 4.232 1.00 69.62 132 SER A C 1
ATOM 979 O O . SER A 1 132 ? -11.614 10.813 4.177 1.00 69.62 132 SER A O 1
ATOM 981 N N . VAL A 1 133 ? -11.053 8.762 3.444 1.00 66.44 133 VAL A N 1
ATOM 982 C CA . VAL A 1 133 ? -12.159 8.613 2.482 1.00 66.44 133 VAL A CA 1
ATOM 983 C C . VAL A 1 133 ? -13.449 8.204 3.182 1.00 66.44 133 VAL A C 1
ATOM 985 O O . VAL A 1 133 ? -14.482 8.839 2.986 1.00 66.44 133 VAL A O 1
ATOM 988 N N . GLU A 1 134 ? -13.397 7.160 4.011 1.00 73.06 134 GLU A N 1
ATOM 989 C CA . GLU A 1 134 ? -14.582 6.608 4.672 1.00 73.06 134 GLU A CA 1
ATOM 990 C C . GLU A 1 134 ? -14.954 7.373 5.950 1.00 73.06 134 GLU A C 1
ATOM 992 O O . GLU A 1 134 ? -16.004 7.112 6.542 1.00 73.06 134 GLU A O 1
ATOM 997 N N . GLN A 1 135 ? -14.122 8.323 6.391 1.00 76.62 135 GLN A N 1
ATOM 998 C CA . GLN A 1 135 ? -14.360 9.092 7.608 1.00 76.62 135 GLN A CA 1
ATOM 999 C C . GLN A 1 135 ? -15.725 9.800 7.576 1.00 76.62 135 GLN A C 1
ATOM 1001 O O . GLN A 1 135 ? -16.018 10.609 6.697 1.00 76.62 135 GLN A O 1
ATOM 1006 N N . GLY A 1 136 ? -16.561 9.520 8.581 1.00 75.44 136 GLY A N 1
ATOM 1007 C CA . GLY A 1 136 ? -17.916 10.072 8.677 1.00 75.44 136 GLY A CA 1
ATOM 1008 C C . GLY A 1 136 ? -18.954 9.382 7.784 1.00 75.44 136 GLY A C 1
ATOM 1009 O O . GLY A 1 136 ? -20.080 9.869 7.690 1.00 75.44 136 GLY A O 1
ATOM 1010 N N . THR A 1 137 ? -18.598 8.263 7.151 1.00 79.50 137 THR A N 1
ATOM 1011 C CA . THR A 1 137 ? -19.512 7.393 6.401 1.00 79.50 137 THR A CA 1
ATOM 1012 C C . THR A 1 137 ? -19.734 6.064 7.134 1.00 79.50 137 THR A C 1
ATOM 1014 O O . THR A 1 137 ? -18.990 5.706 8.051 1.00 79.50 137 THR A O 1
ATOM 1017 N N . ASP A 1 138 ? -20.725 5.293 6.684 1.00 79.50 138 ASP A N 1
ATOM 1018 C CA . ASP A 1 138 ? -20.967 3.930 7.176 1.00 79.50 138 ASP A CA 1
ATOM 1019 C C . ASP A 1 138 ? -20.022 2.885 6.539 1.00 79.50 138 ASP A C 1
ATOM 1021 O O . ASP A 1 138 ? -20.130 1.694 6.825 1.00 79.50 138 ASP A O 1
ATOM 1025 N N . GLN A 1 139 ? -19.096 3.299 5.664 1.00 75.69 139 GLN A N 1
ATOM 1026 C CA . GLN A 1 139 ? -18.141 2.403 5.007 1.00 75.69 139 GLN A CA 1
ATOM 1027 C C . GLN A 1 139 ? -16.910 2.129 5.885 1.00 75.69 139 GLN A C 1
ATOM 1029 O O . GLN A 1 139 ? -16.608 2.869 6.821 1.00 75.69 139 GLN A O 1
ATOM 1034 N N . ALA A 1 140 ? -16.209 1.035 5.580 1.00 79.81 140 ALA A N 1
ATOM 1035 C CA . ALA A 1 140 ? -15.045 0.560 6.320 1.00 79.81 140 ALA A CA 1
ATOM 1036 C C . ALA A 1 140 ? -13.897 0.218 5.363 1.00 79.81 140 ALA A C 1
ATOM 1038 O O . ALA A 1 140 ? -14.090 -0.528 4.399 1.00 79.81 140 ALA A O 1
ATOM 1039 N N . ALA A 1 141 ? -12.697 0.699 5.676 1.00 75.12 141 ALA A N 1
ATOM 1040 C CA . ALA A 1 141 ? -11.464 0.325 4.989 1.00 75.12 141 ALA A CA 1
ATOM 1041 C C . ALA A 1 141 ? -10.981 -1.069 5.417 1.00 75.12 141 ALA A C 1
ATOM 1043 O O . ALA A 1 141 ? -10.494 -1.838 4.592 1.00 75.12 141 ALA A O 1
ATOM 1044 N N . ALA A 1 142 ? -11.160 -1.404 6.696 1.00 80.06 142 ALA A N 1
ATOM 1045 C CA . ALA A 1 142 ? -10.943 -2.735 7.245 1.00 80.06 142 ALA A CA 1
ATOM 1046 C C . ALA A 1 142 ? -11.891 -2.979 8.425 1.00 80.06 142 ALA A C 1
ATOM 1048 O O . ALA A 1 142 ? -12.398 -2.043 9.048 1.00 80.06 142 ALA A O 1
ATOM 1049 N N . VAL A 1 143 ? -12.144 -4.250 8.733 1.00 87.56 143 VAL A N 1
ATOM 1050 C CA . VAL A 1 143 ? -12.996 -4.638 9.858 1.00 87.56 143 VAL A CA 1
ATOM 1051 C C . VAL A 1 143 ? -12.277 -5.668 10.709 1.00 87.56 143 VAL A C 1
ATOM 1053 O O . VAL A 1 143 ? -11.783 -6.671 10.199 1.00 87.56 143 VAL A O 1
ATOM 1056 N N . ARG A 1 144 ? -12.275 -5.472 12.027 1.00 91.62 144 ARG A N 1
ATOM 1057 C CA . ARG A 1 144 ? -11.713 -6.437 12.973 1.00 91.62 144 ARG A CA 1
ATOM 1058 C C . ARG A 1 144 ? -12.770 -6.864 13.991 1.00 91.62 144 ARG A C 1
ATOM 1060 O O . ARG A 1 144 ? -13.266 -6.012 14.724 1.00 91.62 144 ARG A O 1
ATOM 1067 N N . PRO A 1 145 ? -13.153 -8.151 14.063 1.00 96.12 145 PRO A N 1
ATOM 1068 C CA . PRO A 1 145 ? -14.057 -8.634 15.101 1.00 96.12 145 PRO A CA 1
ATOM 1069 C C . PRO A 1 145 ? -13.488 -8.369 16.496 1.00 96.12 145 PRO A C 1
ATOM 1071 O O . PRO A 1 145 ? -12.280 -8.483 16.711 1.00 96.12 145 PRO A O 1
ATOM 1074 N N . VAL A 1 146 ? -14.360 -8.047 17.444 1.00 98.00 146 VAL A N 1
ATOM 1075 C CA . VAL A 1 146 ? -13.996 -7.837 18.843 1.00 98.00 146 VAL A CA 1
ATOM 1076 C C . VAL A 1 146 ? -15.071 -8.410 19.757 1.00 98.00 146 VAL A C 1
ATOM 1078 O O . VAL A 1 146 ? -16.264 -8.223 19.523 1.00 98.00 146 VAL A O 1
ATOM 1081 N N . THR A 1 147 ? -14.634 -9.081 20.817 1.00 98.56 147 THR A N 1
ATOM 1082 C CA . THR A 1 147 ? -15.492 -9.497 21.928 1.00 98.56 147 THR A CA 1
ATOM 1083 C C . THR A 1 147 ? -15.002 -8.811 23.194 1.00 98.56 147 THR A C 1
ATOM 1085 O O . THR A 1 147 ? -13.821 -8.905 23.533 1.00 98.56 147 THR A O 1
ATOM 1088 N N . LEU A 1 148 ? -15.896 -8.114 23.893 1.00 98.69 148 LEU A N 1
ATOM 1089 C CA . LEU A 1 148 ? -15.608 -7.422 25.145 1.00 98.69 148 LEU A CA 1
ATOM 1090 C C . LEU A 1 148 ? -16.409 -8.044 26.288 1.00 98.69 148 LEU A C 1
ATOM 1092 O O . LEU A 1 148 ? -17.585 -8.358 26.120 1.00 98.69 148 LEU A O 1
ATOM 1096 N N . VAL A 1 149 ? -15.796 -8.165 27.463 1.00 98.50 149 VAL A N 1
ATOM 1097 C CA . VAL A 1 149 ? -16.512 -8.454 28.712 1.00 98.50 149 VAL A CA 1
ATOM 1098 C C . VAL A 1 149 ? -16.560 -7.175 29.529 1.00 98.50 149 VAL A C 1
ATOM 1100 O O . VAL A 1 149 ? -15.522 -6.588 29.831 1.00 98.50 149 VAL A O 1
ATOM 1103 N N . VAL A 1 150 ? -17.766 -6.740 29.874 1.00 98.44 150 VAL A N 1
ATOM 1104 C CA . VAL A 1 150 ? -18.040 -5.517 30.626 1.00 98.44 150 VAL A CA 1
ATOM 1105 C C . VAL A 1 150 ? -18.630 -5.902 31.972 1.00 98.44 150 VAL A C 1
ATOM 1107 O O . VAL A 1 150 ? -19.607 -6.648 32.044 1.00 98.44 150 VAL A O 1
ATOM 1110 N N . ARG A 1 151 ? -18.039 -5.385 33.046 1.00 96.81 151 ARG A N 1
ATOM 1111 C CA . ARG A 1 151 ? -18.433 -5.701 34.417 1.00 96.81 151 ARG A CA 1
ATOM 1112 C C . ARG A 1 151 ? -18.715 -4.456 35.230 1.00 96.81 151 ARG A C 1
ATOM 1114 O O . ARG A 1 151 ? -18.240 -3.368 34.904 1.00 96.81 151 ARG A O 1
ATOM 1121 N N . ARG A 1 152 ? -19.447 -4.624 36.326 1.00 94.62 152 ARG A N 1
ATOM 1122 C CA . ARG A 1 152 ? -19.756 -3.526 37.243 1.00 94.62 152 ARG A CA 1
ATOM 1123 C C . ARG A 1 152 ? -18.719 -3.439 38.368 1.00 94.62 152 ARG A C 1
ATOM 1125 O O . ARG A 1 152 ? -18.585 -4.370 39.155 1.00 94.62 152 ARG A O 1
ATOM 1132 N N . VAL A 1 153 ? -18.013 -2.311 38.460 1.00 93.69 153 VAL A N 1
ATOM 1133 C CA . VAL A 1 153 ? -17.017 -1.990 39.500 1.00 93.69 153 VAL A CA 1
ATOM 1134 C C . VAL A 1 153 ? -17.345 -0.622 40.091 1.00 93.69 153 VAL A C 1
ATOM 1136 O O . VAL A 1 153 ? -17.448 0.352 39.348 1.00 93.69 153 VAL A O 1
ATOM 1139 N N . ASP A 1 154 ? -17.523 -0.539 41.413 1.00 88.94 154 ASP A N 1
ATOM 1140 C CA . ASP A 1 154 ? -17.836 0.707 42.135 1.00 88.94 154 ASP A CA 1
ATOM 1141 C C . ASP A 1 154 ? -18.959 1.529 41.470 1.00 88.94 154 ASP A C 1
ATOM 1143 O O . ASP A 1 154 ? -18.810 2.716 41.181 1.00 88.94 154 ASP A O 1
ATOM 1147 N N . ASP A 1 155 ? -20.076 0.858 41.167 1.00 88.50 155 ASP A N 1
ATOM 1148 C CA . ASP A 1 155 ? -21.249 1.423 40.481 1.00 88.50 155 ASP A CA 1
ATOM 1149 C C . ASP A 1 155 ? -21.021 1.943 39.051 1.00 88.50 155 ASP A C 1
ATOM 1151 O O . ASP A 1 155 ? -21.864 2.657 38.506 1.00 88.50 155 ASP A O 1
ATOM 1155 N N . ARG A 1 156 ? -19.933 1.532 38.393 1.00 94.25 156 ARG A N 1
ATOM 1156 C CA . ARG A 1 156 ? -19.654 1.849 36.987 1.00 94.25 156 ARG A CA 1
ATOM 1157 C C . ARG A 1 156 ? -19.475 0.589 36.154 1.00 94.25 156 ARG A C 1
ATOM 1159 O O . ARG A 1 156 ? -18.888 -0.385 36.614 1.00 94.25 156 ARG A O 1
ATOM 1166 N N . TRP A 1 157 ? -19.951 0.622 34.915 1.00 97.75 157 TRP A N 1
ATOM 1167 C CA . TRP A 1 157 ? -19.646 -0.403 33.920 1.00 97.75 157 TRP A CA 1
ATOM 1168 C C . TRP A 1 157 ? -18.274 -0.131 33.312 1.00 97.75 157 TRP A C 1
ATOM 1170 O O . TRP A 1 157 ? -18.045 0.957 32.790 1.00 97.75 157 TRP A O 1
ATOM 1180 N N . LEU A 1 158 ? -17.377 -1.110 33.390 1.00 98.50 158 LEU A N 1
ATOM 1181 C CA . LEU A 1 158 ? -16.021 -1.040 32.855 1.00 98.50 158 LEU A CA 1
ATOM 1182 C C . LEU A 1 158 ? -15.716 -2.293 32.037 1.00 98.50 158 LEU A C 1
ATOM 1184 O O . LEU A 1 158 ? -16.106 -3.402 32.407 1.00 98.50 158 LEU A O 1
ATOM 1188 N N . ILE A 1 159 ? -15.000 -2.112 30.935 1.00 98.69 159 ILE A N 1
ATOM 1189 C CA . ILE A 1 159 ? -14.478 -3.201 30.112 1.00 98.69 159 ILE A CA 1
ATOM 1190 C C . ILE A 1 159 ? -13.345 -3.880 30.885 1.00 98.69 159 ILE A C 1
ATOM 1192 O O . ILE A 1 159 ? -12.362 -3.243 31.256 1.00 98.69 159 ILE A O 1
ATOM 1196 N N . ASP A 1 160 ? -13.494 -5.174 31.133 1.00 98.19 160 ASP A N 1
ATOM 1197 C CA . ASP A 1 160 ? -12.553 -5.992 31.899 1.00 98.19 160 ASP A CA 1
ATOM 1198 C C . ASP A 1 160 ? -11.712 -6.909 31.014 1.00 98.19 160 ASP A C 1
ATOM 1200 O O . ASP A 1 160 ? -10.581 -7.241 31.357 1.00 98.19 160 ASP A O 1
ATOM 1204 N N . GLN A 1 161 ? -12.252 -7.308 29.860 1.00 98.06 161 GLN A N 1
ATOM 1205 C CA . GLN A 1 161 ? -11.549 -8.144 28.892 1.00 98.06 161 GLN A CA 1
ATOM 1206 C C . GLN A 1 161 ? -11.879 -7.705 27.473 1.00 98.06 161 GLN A C 1
ATOM 1208 O O . GLN A 1 161 ? -13.016 -7.335 27.178 1.00 98.06 161 GLN A O 1
ATOM 1213 N N . VAL A 1 162 ? -10.891 -7.812 26.588 1.00 98.38 162 VAL A N 1
ATOM 1214 C CA . VAL A 1 162 ? -11.044 -7.607 25.148 1.00 98.38 162 VAL A CA 1
ATOM 1215 C C . VAL A 1 162 ? -10.338 -8.743 24.429 1.00 98.38 162 VAL A C 1
ATOM 1217 O O . VAL A 1 162 ? -9.167 -9.012 24.675 1.00 98.38 162 VAL A O 1
ATOM 1220 N N . THR A 1 163 ? -11.055 -9.400 23.527 1.00 97.81 163 THR A N 1
ATOM 1221 C CA . THR A 1 163 ? -10.509 -10.403 22.614 1.00 97.81 163 THR A CA 1
ATOM 1222 C C . THR A 1 163 ? -10.641 -9.880 21.195 1.00 97.81 163 THR A C 1
ATOM 1224 O O . THR A 1 163 ? -11.748 -9.603 20.732 1.00 97.81 163 THR A O 1
ATOM 1227 N N . LEU A 1 164 ? -9.511 -9.732 20.508 1.00 95.19 164 LEU A N 1
ATOM 1228 C CA . LEU A 1 164 ? -9.463 -9.263 19.128 1.00 95.19 164 LEU A CA 1
ATOM 1229 C C . LEU A 1 164 ? -9.428 -10.456 18.175 1.00 95.19 164 LEU A C 1
ATOM 1231 O O . LEU A 1 164 ? -8.606 -11.357 18.329 1.00 95.19 164 LEU A O 1
ATOM 1235 N N . GLY A 1 165 ? -10.312 -10.448 17.184 1.00 90.00 165 GLY A N 1
ATOM 1236 C CA . GLY A 1 165 ? -10.291 -11.408 16.090 1.00 90.00 165 GLY A CA 1
ATOM 1237 C C . GLY A 1 165 ? -9.264 -11.051 15.015 1.00 90.00 165 GLY A C 1
ATOM 1238 O O . GLY A 1 165 ? -8.639 -9.984 15.037 1.00 90.00 165 GLY A O 1
ATOM 1239 N N . GLU A 1 166 ? -9.142 -11.952 14.044 1.00 83.50 166 GLU A N 1
ATOM 1240 C CA . GLU A 1 166 ? -8.403 -11.716 12.803 1.00 83.50 166 GLU A CA 1
ATOM 1241 C C . GLU A 1 166 ? -9.047 -10.590 11.993 1.00 83.50 166 GLU A C 1
ATOM 1243 O O . GLU A 1 166 ? -10.278 -10.481 11.932 1.00 83.50 166 GLU A O 1
ATOM 1248 N N . TYR A 1 167 ? -8.220 -9.782 11.333 1.00 77.31 167 TYR A N 1
ATOM 1249 C CA . TYR A 1 167 ? -8.709 -8.794 10.379 1.00 77.31 167 TYR A CA 1
ATOM 1250 C C . TYR A 1 167 ? -9.534 -9.488 9.292 1.00 77.31 167 TYR A C 1
ATOM 1252 O O . TYR A 1 167 ? -9.078 -10.416 8.624 1.00 77.31 167 TYR A O 1
ATOM 1260 N N . ARG A 1 168 ? -10.778 -9.041 9.126 1.00 68.81 168 ARG A N 1
ATOM 1261 C CA . ARG A 1 168 ? -11.627 -9.426 8.007 1.00 68.81 168 ARG A CA 1
ATOM 1262 C C . ARG A 1 168 ? -11.513 -8.339 6.964 1.00 68.81 168 ARG A C 1
ATOM 1264 O O . ARG A 1 168 ? -11.969 -7.213 7.156 1.00 68.81 168 ARG A O 1
ATOM 1271 N N . GLU A 1 169 ? -10.897 -8.698 5.857 1.00 58.34 169 GLU A N 1
ATOM 1272 C CA . GLU A 1 169 ? -10.785 -7.810 4.715 1.00 58.34 169 GLU A CA 1
ATOM 1273 C C . GLU A 1 169 ? -12.169 -7.553 4.140 1.00 58.34 169 GLU A C 1
ATOM 1275 O O . GLU A 1 169 ? -12.883 -8.471 3.726 1.00 58.34 169 GLU A O 1
ATOM 1280 N N . THR A 1 170 ? -12.554 -6.281 4.127 1.00 53.44 170 THR A N 1
ATOM 1281 C CA . THR A 1 170 ? -13.553 -5.800 3.182 1.00 53.44 170 THR A CA 1
ATOM 1282 C C . THR A 1 170 ? -12.998 -6.012 1.771 1.00 53.44 170 THR A C 1
ATOM 1284 O O . THR A 1 170 ? -11.785 -6.108 1.582 1.00 53.44 170 THR A O 1
ATOM 1287 N N . ALA A 1 171 ? -13.890 -6.198 0.795 1.00 55.31 171 ALA A N 1
ATOM 1288 C CA . ALA A 1 171 ? -13.561 -6.634 -0.562 1.00 55.31 171 ALA A CA 1
ATOM 1289 C C . ALA A 1 171 ? -12.250 -6.020 -1.092 1.00 55.31 171 ALA A C 1
ATOM 1291 O O . ALA A 1 171 ? -12.155 -4.810 -1.277 1.00 55.31 171 ALA A O 1
ATOM 1292 N N . ARG A 1 172 ? -11.237 -6.864 -1.333 1.00 68.31 172 ARG A N 1
ATOM 1293 C CA . ARG A 1 172 ? -9.980 -6.413 -1.931 1.00 68.31 172 ARG A CA 1
ATOM 1294 C C . ARG A 1 172 ? -10.234 -5.999 -3.374 1.00 68.31 172 ARG A C 1
ATOM 1296 O O . ARG A 1 172 ? -10.774 -6.787 -4.155 1.00 68.31 172 ARG A O 1
ATOM 1303 N N . VAL A 1 173 ? -9.801 -4.800 -3.744 1.00 81.56 173 VAL A N 1
ATOM 1304 C CA . VAL A 1 173 ? -9.640 -4.453 -5.159 1.00 81.56 173 VAL A CA 1
ATOM 1305 C C . VAL A 1 173 ? -8.280 -4.957 -5.625 1.00 81.56 173 VAL A C 1
ATOM 1307 O O . VAL A 1 173 ? -7.358 -5.134 -4.830 1.00 81.56 173 VAL A O 1
ATOM 1310 N N . ALA A 1 174 ? -8.145 -5.237 -6.915 1.00 88.31 174 ALA A N 1
ATOM 1311 C CA . ALA A 1 174 ? -6.886 -5.706 -7.468 1.00 88.31 174 ALA A CA 1
ATOM 1312 C C . ALA A 1 174 ? -6.489 -4.861 -8.671 1.00 88.31 174 ALA A C 1
ATOM 1314 O O . ALA A 1 174 ? -7.293 -4.633 -9.576 1.00 88.31 174 ALA A O 1
ATOM 1315 N N . TYR A 1 175 ? -5.231 -4.436 -8.693 1.00 93.06 175 TYR A N 1
ATOM 1316 C CA . TYR A 1 175 ? -4.596 -3.967 -9.914 1.00 93.06 175 TYR A CA 1
ATOM 1317 C C . TYR A 1 175 ? -3.954 -5.158 -10.618 1.00 93.06 175 TYR A C 1
ATOM 1319 O O . TYR A 1 175 ? -3.180 -5.881 -10.004 1.00 93.06 175 TYR A O 1
ATOM 1327 N N . GLU A 1 176 ? -4.247 -5.360 -11.898 1.00 93.38 176 GLU A N 1
ATOM 1328 C CA . GLU A 1 176 ? -3.572 -6.359 -12.726 1.00 93.38 176 GLU A CA 1
ATOM 1329 C C . GLU A 1 176 ? -2.806 -5.647 -13.839 1.00 93.38 176 GLU A C 1
ATOM 1331 O O . GLU A 1 176 ? -3.392 -4.918 -14.640 1.00 93.38 176 GLU A O 1
ATOM 1336 N N . SER A 1 177 ? -1.494 -5.867 -13.896 1.00 91.69 177 SER A N 1
ATOM 1337 C CA . SER A 1 177 ? -0.663 -5.438 -15.011 1.00 91.69 177 SER A CA 1
ATOM 1338 C C . SER A 1 177 ? -0.447 -6.611 -15.953 1.00 91.69 177 SER A C 1
ATOM 1340 O O . SER A 1 177 ? 0.375 -7.491 -15.692 1.00 91.69 177 SER A O 1
ATOM 1342 N N . ARG A 1 178 ? -1.157 -6.616 -17.083 1.00 89.50 178 ARG A N 1
ATOM 1343 C CA . ARG A 1 178 ? -0.937 -7.638 -18.113 1.00 89.50 178 ARG A CA 1
ATOM 1344 C C . ARG A 1 178 ? 0.385 -7.417 -18.823 1.00 89.50 178 ARG A C 1
ATOM 1346 O O . ARG A 1 178 ? 1.063 -8.390 -19.116 1.00 89.50 178 ARG A O 1
ATOM 1353 N N . ALA A 1 179 ? 0.782 -6.159 -19.030 1.00 88.06 179 ALA A N 1
ATOM 1354 C CA . ALA A 1 179 ? 2.059 -5.814 -19.656 1.00 88.06 179 ALA A CA 1
ATOM 1355 C C . ALA A 1 179 ? 3.275 -6.457 -18.968 1.00 88.06 179 ALA A C 1
ATOM 1357 O O . ALA A 1 179 ? 4.205 -6.892 -19.642 1.00 88.06 179 ALA A O 1
ATOM 1358 N N . TYR A 1 180 ? 3.260 -6.519 -17.636 1.00 93.12 180 TYR A N 1
ATOM 1359 C CA . TYR A 1 180 ? 4.404 -6.983 -16.849 1.00 93.12 180 TYR A CA 1
ATOM 1360 C C . TYR A 1 180 ? 4.128 -8.263 -16.059 1.00 93.12 180 TYR A C 1
ATOM 1362 O O . TYR A 1 180 ? 5.009 -8.724 -15.341 1.00 93.12 180 TYR A O 1
ATOM 1370 N N . GLY A 1 181 ? 2.934 -8.847 -16.201 1.00 94.38 181 GLY A N 1
ATOM 1371 C CA . GLY A 1 181 ? 2.589 -10.147 -15.633 1.00 94.38 181 GLY A CA 1
ATOM 1372 C C . GLY A 1 181 ? 2.560 -10.129 -14.110 1.00 94.38 181 GLY A C 1
ATOM 1373 O O . GLY A 1 181 ? 3.313 -10.860 -13.470 1.00 94.38 181 GLY A O 1
ATOM 1374 N N . PHE A 1 182 ? 1.712 -9.289 -13.514 1.00 95.88 182 PHE A N 1
ATOM 1375 C CA . PHE A 1 182 ? 1.492 -9.312 -12.066 1.00 95.88 182 PHE A CA 1
ATOM 1376 C C . PHE A 1 182 ? 0.137 -8.767 -11.641 1.00 95.88 182 PHE A C 1
ATOM 1378 O O . PHE A 1 182 ? -0.529 -8.039 -12.380 1.00 95.88 182 PHE A O 1
ATOM 1385 N N . ARG A 1 183 ? -0.233 -9.081 -10.403 1.00 95.38 183 ARG A N 1
ATOM 1386 C CA . ARG A 1 183 ? -1.375 -8.523 -9.690 1.00 95.38 183 ARG A CA 1
ATOM 1387 C C . ARG A 1 183 ? -0.927 -7.907 -8.371 1.00 95.38 183 ARG A C 1
ATOM 1389 O O . ARG A 1 183 ? -0.014 -8.412 -7.733 1.00 95.38 183 ARG A O 1
ATOM 1396 N N . VAL A 1 184 ? -1.588 -6.834 -7.954 1.00 94.44 184 VAL A N 1
ATOM 1397 C CA . VAL A 1 184 ? -1.452 -6.245 -6.620 1.00 94.44 184 VAL A CA 1
ATOM 1398 C C . VAL A 1 184 ? -2.802 -6.295 -5.937 1.00 94.44 184 VAL A C 1
ATOM 1400 O O . VAL A 1 184 ? -3.762 -5.698 -6.427 1.00 94.44 184 VAL A O 1
ATOM 1403 N N . ALA A 1 185 ? -2.875 -7.014 -4.823 1.00 89.06 185 ALA A N 1
ATOM 1404 C CA . ALA A 1 185 ? -4.045 -7.011 -3.961 1.00 89.06 185 ALA A CA 1
ATOM 1405 C C . ALA A 1 185 ? -4.029 -5.752 -3.085 1.00 89.06 185 ALA A C 1
ATOM 1407 O O . ALA A 1 185 ? -3.053 -5.497 -2.382 1.00 89.06 185 ALA A O 1
ATOM 1408 N N . LEU A 1 186 ? -5.109 -4.976 -3.122 1.00 87.75 186 LEU A N 1
ATOM 1409 C CA . LEU A 1 186 ? -5.241 -3.719 -2.394 1.00 87.75 186 LEU A CA 1
ATOM 1410 C C . LEU A 1 186 ? -6.461 -3.765 -1.459 1.00 87.75 186 LEU A C 1
ATOM 1412 O O . LEU A 1 186 ? -7.447 -4.442 -1.772 1.00 87.75 186 LEU A O 1
ATOM 1416 N N . PRO A 1 187 ? -6.424 -3.046 -0.326 1.00 79.81 187 PRO A N 1
ATOM 1417 C CA . PRO A 1 187 ? -7.585 -2.887 0.548 1.00 79.81 187 PRO A CA 1
ATOM 1418 C C . PRO A 1 187 ? -8.771 -2.223 -0.164 1.00 79.81 187 PRO A C 1
ATOM 1420 O O . PRO A 1 187 ? -8.596 -1.538 -1.171 1.00 79.81 187 PRO A O 1
ATOM 1423 N N . ALA A 1 188 ? -9.975 -2.363 0.394 1.00 75.12 188 ALA A N 1
ATOM 1424 C CA . ALA A 1 188 ? -11.182 -1.739 -0.156 1.00 75.12 188 ALA A CA 1
ATOM 1425 C C . ALA A 1 188 ? -11.077 -0.204 -0.260 1.00 75.12 188 ALA A C 1
ATOM 1427 O O . ALA A 1 188 ? -11.605 0.375 -1.203 1.00 75.12 188 ALA A O 1
ATOM 1428 N N . SER A 1 189 ? -10.336 0.449 0.646 1.00 74.81 189 SER A N 1
ATOM 1429 C CA . SER A 1 189 ? -10.086 1.903 0.616 1.00 74.81 189 SER A CA 1
ATOM 1430 C C . SER A 1 189 ? -9.370 2.391 -0.647 1.00 74.81 189 SER A C 1
ATOM 1432 O O . SER A 1 189 ? -9.391 3.579 -0.967 1.00 74.81 189 SER A O 1
ATOM 1434 N N . TRP A 1 190 ? -8.740 1.479 -1.391 1.00 88.06 190 TRP A N 1
ATOM 1435 C CA . TRP A 1 190 ? -8.095 1.775 -2.664 1.00 88.06 190 TRP A CA 1
ATOM 1436 C C . TRP A 1 190 ? -9.053 1.654 -3.851 1.00 88.06 190 TRP A C 1
ATOM 1438 O O . TRP A 1 190 ? -8.621 1.821 -4.990 1.00 88.06 190 TRP A O 1
ATOM 1448 N N . GLU A 1 191 ? -10.342 1.372 -3.644 1.00 84.25 191 GLU A N 1
ATOM 1449 C CA . GLU A 1 191 ? -11.321 1.373 -4.730 1.00 84.25 191 GLU A CA 1
ATOM 1450 C C . GLU A 1 191 ? -11.318 2.726 -5.465 1.00 84.25 191 GLU A C 1
ATOM 1452 O O . GLU A 1 191 ? -11.413 3.796 -4.868 1.00 84.25 191 GLU A O 1
ATOM 1457 N N . GLY A 1 192 ? -11.151 2.681 -6.791 1.00 87.69 192 GLY A N 1
ATOM 1458 C CA . GLY A 1 192 ? -10.960 3.884 -7.606 1.00 87.69 192 GLY A CA 1
ATOM 1459 C C . GLY A 1 192 ? -9.514 4.389 -7.688 1.00 87.69 192 GLY A C 1
ATOM 1460 O O . GLY A 1 192 ? -9.301 5.512 -8.149 1.00 87.69 192 GLY A O 1
ATOM 1461 N N . PHE A 1 193 ? -8.520 3.589 -7.279 1.00 93.56 193 PHE A N 1
ATOM 1462 C CA . PHE A 1 193 ? -7.106 3.893 -7.514 1.00 93.56 193 PHE A CA 1
ATOM 1463 C C . PHE A 1 193 ? -6.830 4.211 -8.992 1.00 93.56 193 PHE A C 1
ATOM 1465 O O . PHE A 1 193 ? -7.478 3.698 -9.909 1.00 93.56 193 PHE A O 1
ATOM 1472 N N . THR A 1 194 ? -5.807 5.027 -9.232 1.00 93.81 194 THR A N 1
ATOM 1473 C CA . THR A 1 194 ? -5.278 5.272 -10.581 1.00 93.81 194 THR A CA 1
ATOM 1474 C C . THR A 1 194 ? -3.860 4.730 -10.695 1.00 93.81 194 THR A C 1
ATOM 1476 O O . THR A 1 194 ? -3.196 4.496 -9.689 1.00 93.81 194 THR A O 1
ATOM 1479 N N . VAL A 1 195 ? -3.384 4.478 -11.914 1.00 92.44 195 VAL A N 1
ATOM 1480 C CA . VAL A 1 195 ? -2.005 4.030 -12.144 1.00 92.44 195 VAL A CA 1
ATOM 1481 C C . VAL A 1 195 ? -1.319 5.025 -13.055 1.00 92.44 195 VAL A C 1
ATOM 1483 O O . VAL A 1 195 ? -1.733 5.215 -14.198 1.00 92.44 195 VAL A O 1
ATOM 1486 N N . MET A 1 196 ? -0.258 5.641 -12.544 1.00 89.00 196 MET A N 1
ATOM 1487 C CA . MET A 1 196 ? 0.642 6.458 -13.344 1.00 89.00 196 MET A CA 1
ATOM 1488 C C . MET A 1 196 ? 1.838 5.627 -13.788 1.00 89.00 196 MET A C 1
ATOM 1490 O O . MET A 1 196 ? 2.369 4.815 -13.028 1.00 89.00 196 MET A O 1
ATOM 1494 N N . THR A 1 197 ? 2.285 5.860 -15.015 1.00 84.19 197 THR A N 1
ATOM 1495 C CA . THR A 1 197 ? 3.485 5.238 -15.571 1.00 84.19 197 THR A CA 1
ATOM 1496 C C . THR A 1 197 ? 4.524 6.323 -15.797 1.00 84.19 197 THR A C 1
ATOM 1498 O O . THR A 1 197 ? 4.274 7.276 -16.526 1.00 84.19 197 THR A O 1
ATOM 1501 N N . GLY A 1 198 ? 5.678 6.171 -15.161 1.00 84.81 198 GLY A N 1
ATOM 1502 C CA . GLY A 1 198 ? 6.888 6.926 -15.455 1.00 84.81 198 GLY A CA 1
ATOM 1503 C C . GLY A 1 198 ? 8.048 5.975 -15.724 1.00 84.81 198 GLY A C 1
ATOM 1504 O O . GLY A 1 198 ? 7.846 4.802 -16.051 1.00 84.81 198 GLY A O 1
ATOM 1505 N N . SER A 1 199 ? 9.264 6.469 -15.536 1.00 85.56 199 SER A N 1
ATOM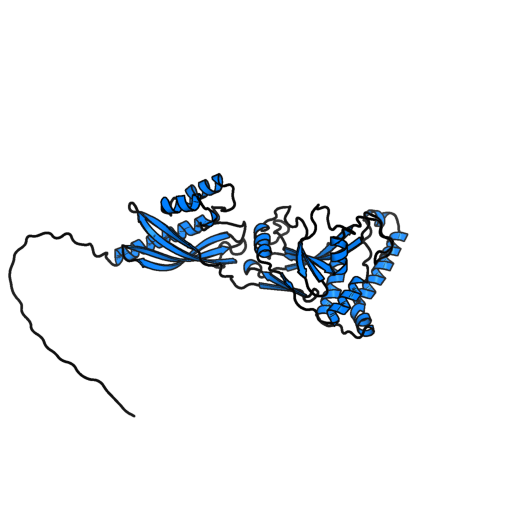 1506 C CA . SER A 1 199 ? 10.496 5.705 -15.702 1.00 85.56 199 SER A CA 1
ATOM 1507 C C . SER A 1 199 ? 11.424 5.862 -14.499 1.00 85.56 199 SER A C 1
ATOM 1509 O O . SER A 1 199 ? 11.325 6.812 -13.718 1.00 85.56 199 SER A O 1
ATOM 1511 N N . TRP A 1 200 ? 12.309 4.888 -14.329 1.00 89.88 200 TRP A N 1
ATOM 1512 C CA . TRP A 1 200 ? 13.485 4.979 -13.478 1.00 89.88 200 TRP A CA 1
ATOM 1513 C C . TRP A 1 200 ? 14.744 4.952 -14.344 1.00 89.88 200 TRP A C 1
ATOM 1515 O O . TRP A 1 200 ? 14.746 4.368 -15.427 1.00 89.88 200 TRP A O 1
ATOM 1525 N N . GLU A 1 201 ? 15.822 5.545 -13.837 1.00 87.75 201 GLU A N 1
ATOM 1526 C CA . GLU A 1 201 ? 17.134 5.582 -14.485 1.00 87.75 201 GLU A CA 1
ATOM 1527 C C . GLU A 1 201 ? 18.204 4.989 -13.564 1.00 87.75 201 GLU A C 1
ATOM 1529 O O . GLU A 1 201 ? 18.195 5.194 -12.346 1.00 87.75 201 GLU A O 1
ATOM 1534 N N . GLY A 1 202 ? 19.134 4.254 -14.161 1.00 88.75 202 GLY A N 1
ATOM 1535 C CA . GLY A 1 202 ? 20.289 3.652 -13.520 1.00 88.75 202 GLY A CA 1
ATOM 1536 C C . GLY A 1 202 ? 21.582 4.225 -14.088 1.00 88.75 202 GLY A C 1
ATOM 1537 O O . GLY A 1 202 ? 21.747 4.295 -15.307 1.00 88.75 202 GLY A O 1
ATOM 1538 N N . ARG A 1 203 ? 22.508 4.621 -13.213 1.00 90.06 203 ARG A N 1
ATOM 1539 C CA . ARG A 1 203 ? 23.802 5.197 -13.607 1.00 90.06 203 ARG A CA 1
ATOM 1540 C C . ARG A 1 203 ? 24.932 4.199 -13.438 1.00 90.06 203 ARG A C 1
ATOM 1542 O O . ARG A 1 203 ? 24.995 3.531 -12.407 1.00 90.06 203 ARG A O 1
ATOM 1549 N N . ALA A 1 204 ? 25.817 4.120 -14.428 1.00 91.00 204 ALA A N 1
ATOM 1550 C CA . ALA A 1 204 ? 26.988 3.254 -14.400 1.00 91.00 204 ALA A CA 1
ATOM 1551 C C . ALA A 1 204 ? 27.863 3.573 -13.182 1.00 91.00 204 ALA A C 1
ATOM 1553 O O . ALA A 1 204 ? 28.154 4.736 -12.900 1.00 91.00 204 ALA A O 1
ATOM 1554 N N . LEU A 1 205 ? 28.310 2.537 -12.478 1.00 89.50 205 LEU A N 1
ATOM 1555 C CA . LEU A 1 205 ? 29.257 2.676 -11.368 1.00 89.50 205 LEU A CA 1
ATOM 1556 C C . LEU A 1 205 ? 30.709 2.468 -11.813 1.00 89.50 205 LEU A C 1
ATOM 1558 O O . LEU A 1 205 ? 31.635 2.892 -11.123 1.00 89.50 205 LEU A O 1
ATOM 1562 N N . VAL A 1 206 ? 30.902 1.822 -12.962 1.00 88.44 206 VAL A N 1
ATOM 1563 C CA . VAL A 1 206 ? 32.199 1.492 -13.553 1.00 88.44 206 VAL A CA 1
ATOM 1564 C C . VAL A 1 206 ? 32.139 1.671 -15.066 1.00 88.44 206 VAL A C 1
ATOM 1566 O O . VAL A 1 206 ? 31.063 1.589 -15.656 1.00 88.44 206 VAL A O 1
ATOM 1569 N N . ASP A 1 207 ? 33.296 1.879 -15.690 1.00 90.44 207 ASP A N 1
ATOM 1570 C CA . ASP A 1 207 ? 33.407 1.860 -17.147 1.00 90.44 207 ASP A CA 1
ATOM 1571 C C . ASP A 1 207 ? 33.113 0.447 -17.674 1.00 90.44 207 ASP A C 1
ATOM 1573 O O . ASP A 1 207 ? 33.684 -0.540 -17.200 1.00 90.44 207 ASP A O 1
ATOM 1577 N N . ASP A 1 208 ? 32.247 0.349 -18.679 1.00 81.69 208 ASP A N 1
ATOM 1578 C CA . ASP A 1 208 ? 31.847 -0.910 -19.296 1.00 81.69 208 ASP A CA 1
ATOM 1579 C C . ASP A 1 208 ? 31.847 -0.791 -20.829 1.00 81.69 208 ASP A C 1
ATOM 1581 O O . ASP A 1 208 ? 30.850 -0.395 -21.438 1.00 81.69 208 ASP A O 1
ATOM 1585 N N . PRO A 1 209 ? 32.960 -1.153 -21.494 1.00 81.06 209 PRO A N 1
ATOM 1586 C CA . PRO A 1 209 ? 33.058 -1.108 -22.949 1.00 81.06 209 PRO A CA 1
ATOM 1587 C C . PRO A 1 209 ? 32.196 -2.167 -23.660 1.00 81.06 209 PRO A C 1
ATOM 1589 O O . PRO A 1 209 ? 32.098 -2.132 -24.885 1.00 81.06 209 PRO A O 1
ATOM 1592 N N . GLY A 1 210 ? 31.608 -3.120 -22.924 1.00 75.00 210 GLY A N 1
ATOM 1593 C CA . GLY A 1 210 ? 30.812 -4.228 -23.454 1.00 75.00 210 GLY A CA 1
ATOM 1594 C C . GLY A 1 210 ? 29.320 -4.152 -23.126 1.00 75.00 210 GLY A C 1
ATOM 1595 O O . GLY A 1 210 ? 28.633 -5.168 -23.272 1.00 75.00 210 GLY A O 1
ATOM 1596 N N . ALA A 1 211 ? 28.812 -3.003 -22.665 1.00 71.00 211 ALA A N 1
ATOM 1597 C CA . ALA A 1 211 ? 27.403 -2.878 -22.308 1.00 71.00 211 ALA A CA 1
ATOM 1598 C C . ALA A 1 211 ? 26.487 -3.105 -23.523 1.00 71.00 211 ALA A C 1
ATOM 1600 O O . ALA A 1 211 ? 26.857 -2.871 -24.677 1.00 71.00 211 ALA A O 1
ATOM 1601 N N . ALA A 1 212 ? 25.256 -3.554 -23.262 1.00 60.88 212 ALA A N 1
ATOM 1602 C CA . ALA A 1 212 ? 24.287 -3.937 -24.295 1.00 60.88 212 ALA A CA 1
ATOM 1603 C C . ALA A 1 212 ? 23.908 -2.796 -25.266 1.00 60.88 212 ALA A C 1
ATOM 1605 O O . ALA A 1 212 ? 23.387 -3.075 -26.341 1.00 60.88 212 ALA A O 1
ATOM 1606 N N . GLY A 1 213 ? 24.192 -1.539 -24.904 1.00 62.47 213 GLY A N 1
ATOM 1607 C CA . GLY A 1 213 ? 23.968 -0.335 -25.713 1.00 62.47 213 GLY A CA 1
ATOM 1608 C C . GLY A 1 213 ? 25.245 0.328 -26.249 1.00 62.47 213 GLY A C 1
ATOM 1609 O O . GLY A 1 213 ? 25.175 1.452 -26.738 1.00 62.47 213 GLY A O 1
ATOM 1610 N N . GLY A 1 214 ? 26.398 -0.343 -26.162 1.00 69.06 214 GLY A N 1
ATOM 1611 C CA . GLY A 1 214 ? 27.713 0.217 -26.485 1.00 69.06 214 GLY A CA 1
ATOM 1612 C C . GLY A 1 214 ? 28.501 0.648 -25.241 1.00 69.06 214 GLY A C 1
ATOM 1613 O O . GLY A 1 214 ? 28.005 0.507 -24.128 1.00 69.06 214 GLY A O 1
ATOM 1614 N N . PRO A 1 215 ? 29.745 1.133 -25.400 1.00 78.19 215 PRO A N 1
ATOM 1615 C CA . PRO A 1 215 ? 30.589 1.523 -24.274 1.00 78.19 215 PRO A CA 1
ATOM 1616 C C . PRO A 1 215 ? 29.934 2.595 -23.395 1.00 78.19 215 PRO A C 1
ATOM 1618 O O . PRO A 1 215 ? 29.543 3.639 -23.912 1.00 78.19 215 PRO A O 1
ATOM 1621 N N . VAL A 1 216 ? 29.873 2.363 -22.082 1.00 82.81 216 VAL A N 1
ATOM 1622 C CA . VAL A 1 216 ? 29.404 3.343 -21.083 1.00 82.81 216 VAL A CA 1
ATOM 1623 C C . VAL A 1 216 ? 30.519 3.684 -20.098 1.00 82.81 216 VAL A C 1
ATOM 1625 O O . VAL A 1 216 ? 31.325 2.816 -19.750 1.00 82.81 216 VAL A O 1
ATOM 1628 N N . GLN A 1 217 ? 30.590 4.939 -19.657 1.00 88.12 217 GLN A N 1
ATOM 1629 C CA . GLN A 1 217 ? 31.539 5.397 -18.640 1.00 88.12 217 GLN A CA 1
ATOM 1630 C C . GLN A 1 217 ? 30.855 5.534 -17.281 1.00 88.12 217 GLN A C 1
ATOM 1632 O O . GLN A 1 217 ? 29.638 5.706 -17.195 1.00 88.12 217 GLN A O 1
ATOM 1637 N N . ALA A 1 218 ? 31.631 5.489 -16.200 1.00 89.00 218 ALA A N 1
ATOM 1638 C CA . ALA A 1 218 ? 31.096 5.716 -14.861 1.00 89.00 218 ALA A CA 1
ATOM 1639 C C . ALA A 1 218 ? 30.348 7.065 -14.772 1.00 89.00 218 ALA A C 1
ATOM 1641 O O . ALA A 1 218 ? 30.887 8.122 -15.096 1.00 89.00 218 ALA A O 1
ATOM 1642 N N . GLY A 1 219 ? 29.106 7.020 -14.287 1.00 84.38 219 GLY A N 1
ATOM 1643 C CA . GLY A 1 219 ? 28.191 8.161 -14.211 1.00 84.38 219 GLY A CA 1
ATOM 1644 C C . GLY A 1 219 ? 27.199 8.273 -15.372 1.00 84.38 219 GLY A C 1
ATOM 1645 O O . GLY A 1 219 ? 26.165 8.923 -15.189 1.00 84.38 219 GLY A O 1
ATOM 1646 N N . ASP A 1 220 ? 27.454 7.611 -16.504 1.00 85.00 220 ASP A N 1
ATOM 1647 C CA . ASP A 1 220 ? 26.553 7.613 -17.660 1.00 85.00 220 ASP A CA 1
ATOM 1648 C C . ASP A 1 220 ? 25.261 6.836 -17.382 1.00 85.00 220 ASP A C 1
ATOM 1650 O O . ASP A 1 220 ? 25.184 5.999 -16.475 1.00 85.00 220 ASP A O 1
ATOM 1654 N N . LEU A 1 221 ? 24.231 7.090 -18.193 1.00 82.88 221 LEU A N 1
ATOM 1655 C CA . LEU A 1 221 ? 23.007 6.293 -18.190 1.00 82.88 221 LEU A CA 1
ATOM 1656 C C . LEU A 1 221 ? 23.329 4.859 -18.641 1.00 82.88 221 LEU A C 1
ATOM 1658 O O . LEU A 1 221 ? 23.634 4.619 -19.806 1.00 82.88 221 LEU A O 1
ATOM 1662 N N . ALA A 1 222 ? 23.240 3.907 -17.714 1.00 84.88 222 ALA A N 1
ATOM 1663 C CA . ALA A 1 222 ? 23.535 2.494 -17.956 1.00 84.88 222 ALA A CA 1
ATOM 1664 C C . ALA A 1 222 ? 22.275 1.652 -18.171 1.00 84.88 222 ALA A C 1
ATOM 1666 O O . ALA A 1 222 ? 22.300 0.655 -18.890 1.00 84.88 222 ALA A O 1
ATOM 1667 N N . ALA A 1 223 ? 21.174 2.032 -17.524 1.00 85.25 223 ALA A N 1
ATOM 1668 C CA . ALA A 1 223 ? 19.910 1.317 -17.593 1.00 85.25 223 ALA A CA 1
ATOM 1669 C C . ALA A 1 223 ? 18.740 2.271 -17.354 1.00 85.25 223 ALA A C 1
ATOM 1671 O O . ALA A 1 223 ? 18.886 3.310 -16.717 1.00 85.25 223 ALA A O 1
ATOM 1672 N N . HIS A 1 224 ? 17.564 1.897 -17.832 1.00 85.75 224 HIS A N 1
ATOM 1673 C CA . HIS A 1 224 ? 16.307 2.544 -17.489 1.00 85.75 224 HIS A CA 1
ATOM 1674 C C . HIS A 1 224 ? 15.179 1.523 -17.590 1.00 85.75 224 HIS A C 1
ATOM 1676 O O . HIS A 1 224 ? 15.328 0.470 -18.220 1.00 85.75 224 HIS A O 1
ATOM 1682 N N . GLY A 1 225 ? 14.037 1.837 -16.997 1.00 86.06 225 GLY A N 1
ATOM 1683 C CA . GLY A 1 225 ? 12.871 0.977 -17.103 1.00 86.06 225 GLY A CA 1
ATOM 1684 C C . GLY A 1 225 ? 11.600 1.613 -16.559 1.00 86.06 225 GLY A C 1
ATOM 1685 O O . GLY A 1 225 ? 11.632 2.737 -16.054 1.00 86.06 225 GLY A O 1
ATOM 1686 N N . PRO A 1 226 ? 10.462 0.915 -16.675 1.00 89.06 226 PRO A N 1
ATOM 1687 C CA . PRO A 1 226 ? 9.173 1.421 -16.224 1.00 89.06 226 PRO A CA 1
ATOM 1688 C C . PRO A 1 226 ? 9.109 1.567 -14.700 1.00 89.06 226 PRO A C 1
ATOM 1690 O O . PRO A 1 226 ? 9.512 0.671 -13.954 1.00 89.06 226 PRO A O 1
ATOM 1693 N N . LEU A 1 227 ? 8.531 2.677 -14.241 1.00 91.81 227 LEU A N 1
ATOM 1694 C CA . LEU A 1 227 ? 8.143 2.908 -12.853 1.00 91.81 227 LEU A CA 1
ATOM 1695 C C . LEU A 1 227 ? 6.632 3.126 -12.793 1.00 91.81 227 LEU A C 1
ATOM 1697 O O . LEU A 1 227 ? 6.121 4.170 -13.200 1.00 91.81 227 LEU A O 1
ATOM 1701 N N . LEU A 1 228 ? 5.914 2.139 -12.274 1.00 93.50 228 LEU A N 1
ATOM 1702 C CA . LEU A 1 228 ? 4.483 2.238 -12.024 1.00 93.50 228 LEU A CA 1
ATOM 1703 C C . LEU A 1 228 ? 4.246 2.858 -10.651 1.00 93.50 228 LEU A C 1
ATOM 1705 O O . LEU A 1 228 ? 4.939 2.527 -9.695 1.00 93.50 228 LEU A O 1
ATOM 1709 N N . ARG A 1 229 ? 3.257 3.743 -10.545 1.00 94.50 229 ARG A N 1
ATOM 1710 C CA . ARG A 1 229 ? 2.785 4.313 -9.281 1.00 94.50 229 ARG A CA 1
ATOM 1711 C C . ARG A 1 229 ? 1.292 4.064 -9.170 1.00 94.50 229 ARG A C 1
ATOM 1713 O O . ARG A 1 229 ? 0.514 4.660 -9.915 1.00 94.50 229 ARG A O 1
ATOM 1720 N N . ILE A 1 230 ? 0.905 3.163 -8.273 1.00 96.12 230 ILE A N 1
ATOM 1721 C CA . ILE A 1 230 ? -0.501 2.953 -7.930 1.00 96.12 230 ILE A CA 1
ATOM 1722 C C . ILE A 1 230 ? -0.869 4.050 -6.941 1.00 96.12 230 ILE A C 1
ATOM 1724 O O . ILE A 1 230 ? -0.305 4.127 -5.850 1.00 96.12 230 ILE A O 1
ATOM 1728 N N . ARG A 1 231 ? -1.780 4.920 -7.351 1.00 94.94 231 ARG A N 1
ATOM 1729 C CA . ARG A 1 231 ? -2.152 6.133 -6.641 1.00 94.94 231 ARG A CA 1
ATOM 1730 C C . ARG A 1 231 ? -3.476 5.960 -5.929 1.00 94.94 231 ARG A C 1
ATOM 1732 O O . ARG A 1 231 ? -4.481 5.609 -6.549 1.00 94.94 231 ARG A O 1
ATOM 1739 N N . HIS A 1 232 ? -3.464 6.267 -4.638 1.00 93.00 232 HIS A N 1
ATOM 1740 C CA . HIS A 1 232 ? -4.647 6.232 -3.792 1.00 93.00 232 HIS A CA 1
ATOM 1741 C C . HIS A 1 232 ? -5.728 7.208 -4.312 1.00 93.00 232 HIS A C 1
ATOM 1743 O O . HIS A 1 232 ? -5.383 8.328 -4.701 1.00 93.00 232 HIS A O 1
ATOM 1749 N N . PRO A 1 233 ? -7.031 6.857 -4.282 1.00 90.75 233 PRO A N 1
ATOM 1750 C CA . PRO A 1 233 ? -8.118 7.712 -4.790 1.00 90.75 233 PRO A CA 1
ATOM 1751 C C . PRO A 1 233 ? -8.198 9.093 -4.113 1.00 90.75 233 PRO A C 1
ATOM 1753 O O . PRO A 1 233 ? -8.542 10.084 -4.748 1.00 90.75 233 PRO A O 1
ATOM 1756 N N . ALA A 1 234 ? -7.831 9.179 -2.833 1.00 84.75 234 ALA A N 1
ATOM 1757 C CA . ALA A 1 234 ? -7.750 10.439 -2.078 1.00 84.75 234 ALA A CA 1
ATOM 1758 C C . ALA A 1 234 ? -6.519 11.323 -2.379 1.00 84.75 234 ALA A C 1
ATOM 1760 O O . ALA A 1 234 ? -6.343 12.355 -1.732 1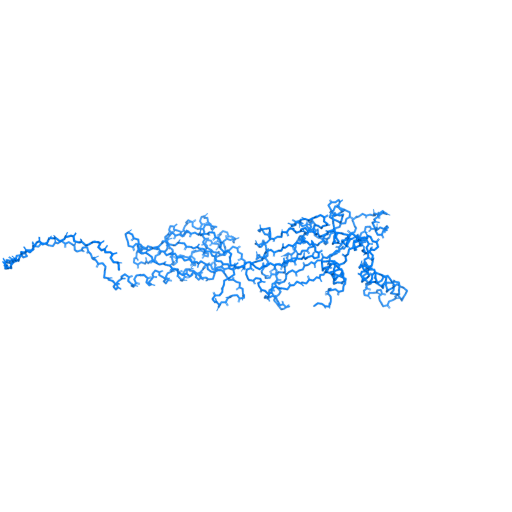.00 84.75 234 ALA A O 1
ATOM 1761 N N . TRP A 1 235 ? -5.626 10.920 -3.289 1.00 90.94 235 TRP A N 1
ATOM 1762 C CA . TRP A 1 235 ? -4.435 11.705 -3.612 1.00 90.94 235 TRP A CA 1
ATOM 1763 C C . TRP A 1 235 ? -4.810 13.029 -4.289 1.00 90.94 235 TRP A C 1
ATOM 1765 O O . TRP A 1 235 ? -5.594 13.054 -5.238 1.00 90.94 235 TRP A O 1
ATOM 1775 N N . THR A 1 236 ? -4.201 14.135 -3.856 1.00 88.12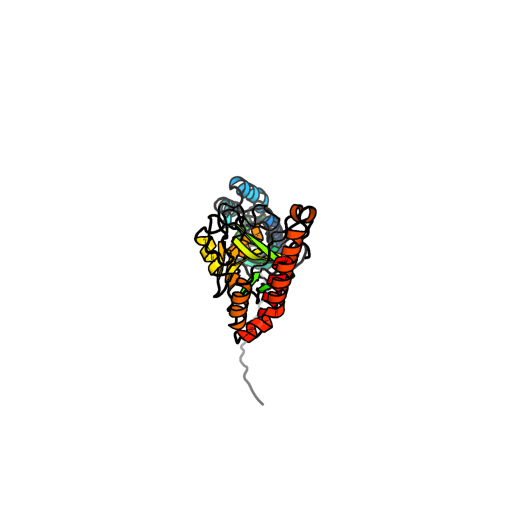 236 THR A N 1
ATOM 1776 C CA . THR A 1 236 ? -4.315 15.440 -4.532 1.00 88.12 236 THR A CA 1
ATOM 1777 C C . THR A 1 236 ? -2.961 16.144 -4.571 1.00 88.12 236 THR A C 1
ATOM 1779 O O . THR A 1 236 ? -2.104 15.886 -3.731 1.00 88.12 236 THR A O 1
ATOM 1782 N N . ALA A 1 237 ? -2.772 17.089 -5.497 1.00 87.19 237 ALA A N 1
ATOM 1783 C CA . ALA A 1 237 ? -1.525 17.857 -5.578 1.00 87.19 237 ALA A CA 1
ATOM 1784 C C . ALA A 1 237 ? -1.252 18.694 -4.311 1.00 87.19 237 ALA A C 1
ATOM 1786 O O . ALA A 1 237 ? -0.102 18.948 -3.971 1.00 87.19 237 ALA A O 1
ATOM 1787 N N . GLN A 1 238 ? -2.304 19.127 -3.607 1.00 86.81 238 GLN A N 1
ATOM 1788 C CA . GLN A 1 238 ? -2.197 19.906 -2.369 1.00 86.81 238 GLN A CA 1
ATOM 1789 C C . GLN A 1 238 ? -1.934 19.030 -1.142 1.00 86.81 238 GLN A C 1
ATOM 1791 O O . GLN A 1 238 ? -1.366 19.502 -0.159 1.00 86.81 238 GLN A O 1
ATOM 1796 N N . ARG A 1 239 ? -2.373 17.772 -1.187 1.00 83.12 239 ARG A N 1
ATOM 1797 C CA . ARG A 1 239 ? -2.261 16.799 -0.102 1.00 83.12 239 ARG A CA 1
ATOM 1798 C C . ARG A 1 239 ? -1.837 15.457 -0.711 1.00 83.12 239 ARG A C 1
ATOM 1800 O O . ARG A 1 239 ? -2.687 14.583 -0.914 1.00 83.12 239 ARG A O 1
ATOM 1807 N N . PRO A 1 240 ? -0.557 15.334 -1.109 1.00 88.00 240 PRO A N 1
ATOM 1808 C CA . PRO A 1 240 ? -0.063 14.126 -1.744 1.00 88.00 240 PRO A CA 1
ATOM 1809 C C . PRO A 1 240 ? -0.050 12.988 -0.725 1.00 88.00 240 PRO A C 1
ATOM 1811 O O . PRO A 1 240 ? 0.487 13.121 0.376 1.00 88.00 240 PRO A O 1
ATOM 1814 N N . ARG A 1 241 ? -0.645 11.865 -1.118 1.00 90.50 241 ARG A N 1
ATOM 1815 C CA . ARG A 1 241 ? -0.579 10.603 -0.378 1.00 90.50 241 ARG A CA 1
ATOM 1816 C C . ARG A 1 241 ? 0.535 9.730 -0.962 1.00 90.50 241 ARG A C 1
ATOM 1818 O O . ARG A 1 241 ? 0.905 9.907 -2.123 1.00 90.50 241 ARG A O 1
ATOM 1825 N N . GLN A 1 242 ? 1.070 8.798 -0.186 1.00 93.69 242 GLN A N 1
ATOM 1826 C CA . GLN A 1 242 ? 2.046 7.830 -0.672 1.00 93.69 242 GLN A CA 1
ATOM 1827 C C . GLN A 1 242 ? 1.419 6.972 -1.782 1.00 93.69 242 GLN A C 1
ATOM 1829 O O . GLN A 1 242 ? 0.458 6.241 -1.550 1.00 93.69 242 GLN A O 1
ATOM 1834 N N . ASP A 1 243 ? 1.972 7.051 -2.992 1.00 95.62 243 ASP A N 1
ATOM 1835 C CA . ASP A 1 243 ? 1.703 6.057 -4.035 1.00 95.62 243 ASP A CA 1
ATOM 1836 C C . ASP A 1 243 ? 2.391 4.729 -3.648 1.00 95.62 243 ASP A C 1
ATOM 1838 O O . ASP A 1 243 ? 3.382 4.748 -2.916 1.00 95.62 243 ASP A O 1
ATOM 1842 N N . ILE A 1 244 ? 1.939 3.588 -4.181 1.00 96.56 244 ILE A N 1
ATOM 1843 C CA . ILE A 1 244 ? 2.687 2.317 -4.151 1.00 96.56 244 ILE A CA 1
ATOM 1844 C C . ILE A 1 244 ? 3.542 2.248 -5.426 1.00 96.56 244 ILE A C 1
ATOM 1846 O O . ILE A 1 244 ? 2.991 2.022 -6.512 1.00 96.56 244 ILE A O 1
ATOM 1850 N N . PRO A 1 245 ? 4.867 2.474 -5.349 1.00 96.62 245 PRO A N 1
ATOM 1851 C CA . PRO A 1 245 ? 5.726 2.417 -6.518 1.00 96.62 245 PRO A CA 1
ATOM 1852 C C . PRO A 1 245 ? 6.209 0.994 -6.808 1.00 96.62 245 PRO A C 1
ATOM 1854 O O . PRO A 1 245 ? 6.651 0.278 -5.913 1.00 96.62 245 PRO A O 1
ATOM 1857 N N . ILE A 1 246 ? 6.193 0.614 -8.083 1.00 97.25 246 ILE A N 1
ATOM 1858 C CA . ILE A 1 246 ? 6.703 -0.663 -8.584 1.00 97.25 246 ILE A CA 1
ATOM 1859 C C . ILE A 1 246 ? 7.635 -0.372 -9.757 1.00 97.25 246 ILE A C 1
ATOM 1861 O O . ILE A 1 246 ? 7.206 0.049 -10.832 1.00 97.25 246 ILE A O 1
ATOM 1865 N N . MET A 1 247 ? 8.925 -0.592 -9.539 1.00 95.81 247 MET A N 1
ATOM 1866 C CA . MET A 1 247 ? 9.932 -0.623 -10.589 1.00 95.81 247 MET A CA 1
ATOM 1867 C C . MET A 1 247 ? 9.868 -1.962 -11.303 1.00 95.81 247 MET A C 1
ATOM 1869 O O . MET A 1 247 ? 9.831 -3.013 -10.663 1.00 95.81 247 MET A O 1
ATOM 1873 N N . VAL A 1 248 ? 9.902 -1.916 -12.627 1.00 95.00 248 VAL A N 1
ATOM 1874 C CA . VAL A 1 248 ? 9.993 -3.109 -13.462 1.00 95.00 248 VAL A CA 1
ATOM 1875 C C . VAL A 1 248 ? 11.401 -3.190 -14.034 1.00 95.00 248 VAL A C 1
ATOM 1877 O O . VAL A 1 248 ? 11.855 -2.260 -14.701 1.00 95.00 248 VAL A O 1
ATOM 1880 N N . PHE A 1 249 ? 12.076 -4.303 -13.768 1.00 94.38 249 PHE A N 1
ATOM 1881 C CA . PHE A 1 249 ? 13.392 -4.641 -14.302 1.00 94.38 249 PHE A CA 1
ATOM 1882 C C . PHE A 1 249 ? 13.280 -5.869 -15.197 1.00 94.38 249 PHE A C 1
ATOM 1884 O O . PHE A 1 249 ? 12.529 -6.787 -14.878 1.00 94.38 249 PHE A O 1
ATOM 1891 N N . THR A 1 250 ? 14.063 -5.945 -16.272 1.00 93.00 250 THR A N 1
ATOM 1892 C CA . THR A 1 250 ? 14.332 -7.245 -16.909 1.00 93.00 250 THR A CA 1
ATOM 1893 C C . THR A 1 250 ? 15.244 -8.091 -16.017 1.00 93.00 250 THR A C 1
ATOM 1895 O O . THR A 1 250 ? 15.983 -7.550 -15.189 1.00 93.00 250 THR A O 1
ATOM 1898 N N . LEU A 1 251 ? 15.252 -9.416 -16.205 1.00 93.56 251 LEU A N 1
ATOM 1899 C CA . LEU A 1 251 ? 16.152 -10.303 -15.447 1.00 93.56 251 LEU A CA 1
ATOM 1900 C C . LEU A 1 251 ? 17.626 -9.876 -15.551 1.00 93.56 251 LEU A C 1
ATOM 1902 O O . LEU A 1 251 ? 18.339 -9.858 -14.550 1.00 93.56 251 LEU A O 1
ATOM 1906 N N . ARG A 1 252 ? 18.063 -9.470 -16.751 1.00 90.19 252 ARG A N 1
ATOM 1907 C CA . ARG A 1 252 ? 19.428 -8.988 -16.994 1.00 90.19 252 ARG A CA 1
ATOM 1908 C C . ARG A 1 252 ? 19.716 -7.681 -16.259 1.00 90.19 252 ARG A C 1
ATOM 1910 O O . ARG A 1 252 ? 20.743 -7.574 -15.603 1.00 90.19 252 ARG A O 1
ATOM 1917 N N . GLN A 1 253 ? 18.806 -6.704 -16.331 1.00 91.75 253 GLN A N 1
ATOM 1918 C CA . GLN A 1 253 ? 18.967 -5.440 -15.605 1.00 91.75 253 GLN A CA 1
ATOM 1919 C C . GLN A 1 253 ? 19.064 -5.672 -14.094 1.00 91.75 253 GLN A C 1
ATOM 1921 O O . GLN A 1 253 ? 19.855 -5.015 -13.421 1.00 91.75 253 GLN A O 1
ATOM 1926 N N . TRP A 1 254 ? 18.276 -6.607 -13.558 1.00 95.44 254 TRP A N 1
ATOM 1927 C CA . TRP A 1 254 ? 18.338 -6.965 -12.145 1.00 95.44 254 TRP A CA 1
ATOM 1928 C C . TRP A 1 254 ? 19.680 -7.603 -11.772 1.00 95.44 254 TRP A C 1
ATOM 1930 O O . TRP A 1 254 ? 20.278 -7.225 -10.769 1.00 95.44 254 TRP A O 1
ATOM 1940 N N . GLU A 1 255 ? 20.191 -8.527 -12.587 1.00 93.81 255 GLU A N 1
ATOM 1941 C CA . GLU A 1 255 ? 21.514 -9.125 -12.382 1.00 93.81 255 GLU A CA 1
ATOM 1942 C C . GLU A 1 255 ? 22.631 -8.070 -12.416 1.00 93.81 255 GLU A C 1
ATOM 1944 O O . GLU A 1 255 ? 23.460 -8.016 -11.505 1.00 93.81 255 GLU A O 1
ATOM 1949 N N . ASP A 1 256 ? 22.608 -7.181 -13.409 1.00 90.88 256 ASP A N 1
ATOM 1950 C CA . ASP A 1 256 ? 23.576 -6.093 -13.558 1.00 90.88 256 ASP A CA 1
ATOM 1951 C C . ASP A 1 256 ? 23.548 -5.128 -12.351 1.00 90.88 256 ASP A C 1
ATOM 1953 O O . ASP A 1 256 ? 24.602 -4.686 -11.878 1.00 90.88 256 ASP A O 1
ATOM 1957 N N . LEU A 1 257 ? 22.358 -4.849 -11.801 1.00 92.62 257 LEU A N 1
ATOM 1958 C CA . LEU A 1 257 ? 22.175 -4.068 -10.572 1.00 92.62 257 LEU A CA 1
ATOM 1959 C C . LEU A 1 257 ? 22.785 -4.779 -9.352 1.00 92.62 257 LEU A C 1
ATOM 1961 O O . LEU A 1 257 ? 23.511 -4.157 -8.579 1.00 92.62 257 LEU A O 1
ATOM 1965 N N . GLN A 1 258 ? 22.531 -6.082 -9.184 1.00 92.94 258 GLN A N 1
ATOM 1966 C CA . GLN A 1 258 ? 23.070 -6.874 -8.066 1.00 92.94 258 GLN A CA 1
ATOM 1967 C C . GLN A 1 258 ? 24.597 -7.021 -8.131 1.00 92.94 258 GLN A C 1
ATOM 1969 O O . GLN A 1 258 ? 25.262 -7.098 -7.099 1.00 92.94 258 GLN A O 1
ATOM 1974 N N . GLN A 1 259 ? 25.168 -7.019 -9.336 1.00 91.38 259 GLN A N 1
ATOM 1975 C CA . GLN A 1 259 ? 26.615 -7.025 -9.554 1.00 91.38 259 GLN A CA 1
ATOM 1976 C C . GLN A 1 259 ? 27.263 -5.641 -9.372 1.00 91.38 259 GLN A C 1
ATOM 1978 O O . GLN A 1 259 ? 28.483 -5.522 -9.482 1.00 91.38 259 GLN A O 1
ATOM 1983 N N . GLY A 1 260 ? 26.477 -4.592 -9.102 1.00 89.88 260 GLY A N 1
ATOM 1984 C CA . GLY A 1 260 ? 26.984 -3.232 -8.929 1.00 89.88 260 GLY A CA 1
ATOM 1985 C C . GLY A 1 260 ? 27.521 -2.616 -10.220 1.00 89.88 260 GLY A C 1
ATOM 1986 O O . GLY A 1 260 ? 28.410 -1.770 -10.166 1.00 89.88 260 GLY A O 1
ATOM 1987 N N . ARG A 1 261 ? 27.008 -3.028 -11.388 1.00 89.81 261 ARG A N 1
ATOM 1988 C CA . ARG A 1 261 ? 27.368 -2.404 -12.675 1.00 89.81 261 ARG A CA 1
ATOM 1989 C C . ARG A 1 261 ? 26.744 -1.018 -12.808 1.00 89.81 261 ARG A C 1
ATOM 1991 O O . ARG A 1 261 ? 27.357 -0.107 -13.362 1.00 89.81 261 ARG A O 1
ATOM 1998 N N . PHE A 1 262 ? 25.548 -0.846 -12.252 1.00 91.31 262 PHE A N 1
ATOM 1999 C CA . PHE A 1 262 ? 24.875 0.439 -12.131 1.00 91.31 262 PHE A CA 1
ATOM 2000 C C . PHE A 1 262 ? 24.141 0.554 -10.792 1.00 91.31 262 PHE A C 1
ATOM 2002 O O . PHE A 1 262 ? 23.910 -0.448 -10.118 1.00 91.31 262 PHE A O 1
ATOM 2009 N N . SER A 1 263 ? 23.753 1.771 -10.413 1.00 91.19 263 SER A N 1
ATOM 2010 C CA . SER A 1 263 ? 22.859 2.027 -9.279 1.00 91.19 263 SER A CA 1
ATOM 2011 C C . SER A 1 263 ? 21.620 2.794 -9.717 1.00 91.19 263 SER A C 1
ATOM 2013 O O . SER A 1 263 ? 21.689 3.636 -10.612 1.00 91.19 263 SER A O 1
ATOM 2015 N N . VAL A 1 264 ? 20.489 2.539 -9.054 1.00 90.25 264 VAL A N 1
ATOM 2016 C CA . VAL A 1 264 ? 19.258 3.315 -9.246 1.00 90.25 264 VAL A CA 1
ATOM 2017 C C . VAL A 1 264 ? 19.042 4.239 -8.056 1.00 90.25 264 VAL A C 1
ATOM 2019 O O . VAL A 1 264 ? 18.940 3.788 -6.915 1.00 90.25 264 VAL A O 1
ATOM 2022 N N . GLY A 1 265 ? 18.962 5.539 -8.335 1.00 83.06 265 GLY A N 1
ATOM 2023 C CA . GLY A 1 265 ? 18.892 6.576 -7.310 1.00 83.06 265 GLY A CA 1
ATOM 2024 C C . GLY A 1 265 ? 20.216 6.786 -6.564 1.00 83.06 265 GLY A C 1
ATOM 2025 O O . GLY A 1 265 ? 21.225 6.134 -6.821 1.00 83.06 265 GLY A O 1
ATOM 2026 N N . ALA A 1 266 ? 20.205 7.741 -5.634 1.00 74.12 266 ALA A N 1
ATOM 2027 C CA . ALA A 1 266 ? 21.368 8.102 -4.816 1.00 74.12 266 ALA A CA 1
ATOM 2028 C C . ALA A 1 266 ? 21.402 7.384 -3.451 1.00 74.12 266 ALA A C 1
ATOM 2030 O O . ALA A 1 266 ? 22.253 7.678 -2.610 1.00 74.12 266 ALA A O 1
ATOM 2031 N N . ALA A 1 267 ? 20.444 6.492 -3.182 1.00 79.25 267 ALA A N 1
ATOM 2032 C CA . ALA A 1 267 ? 20.353 5.810 -1.900 1.00 79.25 267 ALA A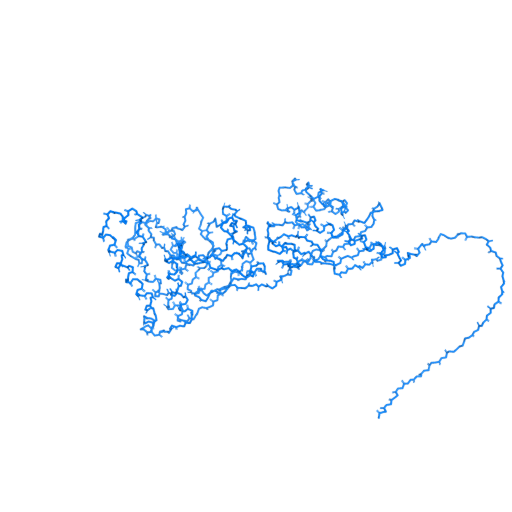 CA 1
ATOM 2033 C C . ALA A 1 267 ? 21.482 4.768 -1.754 1.00 79.25 267 ALA A C 1
ATOM 2035 O O . ALA A 1 267 ? 21.773 4.047 -2.705 1.00 79.25 267 ALA A O 1
ATOM 2036 N N . PRO A 1 268 ? 22.078 4.613 -0.555 1.00 79.25 268 PRO A N 1
ATOM 2037 C CA . PRO A 1 268 ? 23.121 3.614 -0.302 1.00 79.25 268 PRO A CA 1
ATOM 2038 C C . PRO A 1 268 ? 22.568 2.182 -0.163 1.00 79.25 268 PRO A C 1
ATOM 2040 O O . PRO A 1 268 ? 23.279 1.287 0.282 1.00 79.25 268 PRO A O 1
ATOM 2043 N N . VAL A 1 269 ? 21.286 1.978 -0.474 1.00 86.25 269 VAL A N 1
ATOM 2044 C CA . VAL A 1 269 ? 20.568 0.705 -0.358 1.00 86.25 269 VAL A CA 1
ATOM 2045 C C . VAL A 1 269 ? 19.891 0.446 -1.704 1.00 86.25 269 VAL A C 1
ATOM 2047 O O . VAL A 1 269 ? 19.302 1.386 -2.244 1.00 86.25 269 VAL A O 1
ATOM 2050 N N . PRO A 1 270 ? 19.971 -0.775 -2.260 1.00 88.38 270 PRO A N 1
ATOM 2051 C CA . PRO A 1 270 ? 19.328 -1.089 -3.527 1.00 88.38 270 PRO A CA 1
ATOM 2052 C C . PRO A 1 270 ? 17.795 -1.158 -3.390 1.00 88.38 270 PRO A C 1
ATOM 2054 O O . PRO A 1 270 ? 17.269 -1.293 -2.280 1.00 88.38 270 PRO A O 1
ATOM 2057 N N . PRO A 1 271 ? 17.063 -1.102 -4.515 1.00 95.31 271 PRO A N 1
ATOM 2058 C CA . PRO A 1 271 ? 15.666 -1.517 -4.575 1.00 95.31 271 PRO A CA 1
ATOM 2059 C C . PRO A 1 271 ? 15.446 -2.909 -3.961 1.00 95.31 271 PRO A C 1
ATOM 2061 O O . PRO A 1 271 ? 16.309 -3.783 -4.050 1.00 95.31 271 PRO A O 1
ATOM 2064 N N . THR A 1 272 ? 14.280 -3.118 -3.354 1.00 95.44 272 THR A N 1
ATOM 2065 C CA . THR A 1 272 ? 13.896 -4.401 -2.741 1.00 95.44 272 THR A CA 1
ATOM 2066 C C . THR A 1 272 ? 13.007 -5.180 -3.693 1.00 95.44 272 THR A C 1
ATOM 2068 O O . THR A 1 272 ? 12.038 -4.637 -4.208 1.00 95.44 272 THR A O 1
ATOM 2071 N N . GLU A 1 273 ? 13.308 -6.451 -3.928 1.00 97.44 273 GLU A N 1
ATOM 2072 C CA . GLU A 1 273 ? 12.457 -7.304 -4.753 1.00 97.44 273 GLU A CA 1
ATOM 2073 C C . GLU A 1 273 ? 11.107 -7.578 -4.074 1.00 97.44 273 GLU A C 1
ATOM 2075 O O . GLU A 1 273 ? 11.062 -7.966 -2.909 1.00 97.44 273 GLU A O 1
ATOM 2080 N N . LEU A 1 274 ? 10.016 -7.382 -4.817 1.00 97.50 274 LEU A N 1
ATOM 2081 C CA . LEU A 1 274 ? 8.642 -7.665 -4.396 1.00 97.50 274 LEU A CA 1
ATOM 2082 C C . LEU A 1 274 ? 8.146 -9.001 -4.957 1.00 97.50 274 LEU A C 1
ATOM 2084 O O . LEU A 1 274 ? 7.515 -9.774 -4.245 1.00 97.50 274 LEU A O 1
ATOM 2088 N N . ALA A 1 275 ? 8.420 -9.263 -6.236 1.00 97.25 275 ALA A N 1
ATOM 2089 C CA . ALA A 1 275 ? 8.041 -10.489 -6.931 1.00 97.25 275 ALA A CA 1
ATOM 2090 C C . ALA A 1 275 ? 8.863 -10.649 -8.220 1.00 97.25 275 ALA A C 1
ATOM 2092 O O . ALA A 1 275 ? 9.478 -9.698 -8.707 1.00 97.25 275 ALA A O 1
ATOM 2093 N N . ARG A 1 276 ? 8.832 -11.847 -8.806 1.00 97.56 276 ARG A N 1
ATOM 2094 C CA . ARG A 1 276 ? 9.475 -12.149 -10.091 1.00 97.56 276 ARG A CA 1
ATOM 2095 C C . ARG A 1 276 ? 8.619 -13.077 -10.941 1.00 97.56 276 ARG A C 1
ATOM 2097 O O . ARG A 1 276 ? 7.958 -13.965 -10.404 1.00 97.56 276 ARG A O 1
ATOM 2104 N N . ASN A 1 277 ? 8.689 -12.902 -12.253 1.00 95.88 277 ASN A N 1
ATOM 2105 C CA . ASN A 1 277 ? 8.240 -13.878 -13.242 1.00 95.88 277 ASN A CA 1
ATOM 2106 C C . ASN A 1 277 ? 9.401 -14.213 -14.198 1.00 95.88 277 ASN A C 1
ATOM 2108 O O . ASN A 1 277 ? 10.555 -13.873 -13.936 1.00 95.88 277 ASN A O 1
ATOM 2112 N N . GLU A 1 278 ? 9.119 -14.933 -15.277 1.00 93.12 278 GLU A N 1
ATOM 2113 C CA . GLU A 1 278 ? 10.116 -15.410 -16.237 1.00 93.12 278 GLU A CA 1
ATOM 2114 C C . GLU A 1 278 ? 10.775 -14.311 -17.087 1.00 93.12 278 GLU A C 1
ATOM 2116 O O . GLU A 1 278 ? 11.786 -14.579 -17.734 1.00 93.12 278 GLU A O 1
ATOM 2121 N N . VAL A 1 279 ? 10.250 -13.081 -17.066 1.00 94.12 279 VAL A N 1
ATOM 2122 C CA . VAL A 1 279 ? 10.768 -11.943 -17.849 1.00 94.12 279 VAL A CA 1
ATOM 2123 C C . VAL A 1 279 ? 11.228 -10.793 -16.955 1.00 94.12 279 VAL A C 1
ATOM 2125 O O . VAL A 1 279 ? 12.248 -10.149 -17.228 1.00 94.12 279 VAL A O 1
ATOM 2128 N N . TYR A 1 280 ? 10.478 -10.525 -15.889 1.00 96.31 280 TYR A N 1
ATOM 2129 C CA . TYR A 1 280 ? 10.604 -9.321 -15.088 1.00 96.31 280 TYR A CA 1
ATOM 2130 C C . TYR A 1 280 ? 10.855 -9.612 -13.610 1.00 96.31 280 TYR A C 1
ATOM 2132 O O . TYR A 1 280 ? 10.303 -10.544 -13.019 1.00 96.31 280 TYR A O 1
ATOM 2140 N N . VAL A 1 281 ? 11.638 -8.727 -12.997 1.00 97.75 281 VAL A N 1
ATOM 2141 C CA . VAL A 1 281 ? 11.695 -8.537 -11.549 1.00 97.75 281 VAL A CA 1
ATOM 2142 C C . VAL A 1 281 ? 10.932 -7.263 -11.204 1.00 97.75 281 VAL A C 1
ATOM 2144 O O . VAL A 1 281 ? 11.161 -6.203 -11.791 1.00 97.75 281 VAL A O 1
ATOM 2147 N N . LEU A 1 282 ? 10.014 -7.376 -10.251 1.00 97.94 282 LEU A N 1
ATOM 2148 C CA . LEU A 1 282 ? 9.221 -6.277 -9.719 1.00 97.94 282 LEU A CA 1
ATOM 2149 C C . LEU A 1 282 ? 9.843 -5.857 -8.401 1.00 97.94 282 LEU A C 1
ATOM 2151 O O . LEU A 1 282 ? 10.018 -6.689 -7.511 1.00 97.94 282 LEU A O 1
ATOM 2155 N N . ALA A 1 283 ? 10.182 -4.583 -8.269 1.00 97.62 283 ALA A N 1
ATOM 2156 C CA . ALA A 1 283 ? 10.921 -4.099 -7.117 1.00 97.62 283 ALA A CA 1
ATOM 2157 C C . ALA A 1 283 ? 10.369 -2.780 -6.578 1.00 97.62 283 ALA A C 1
ATOM 2159 O O . ALA A 1 283 ? 9.858 -1.933 -7.306 1.00 97.62 283 ALA A O 1
ATOM 2160 N N . LEU A 1 284 ? 10.514 -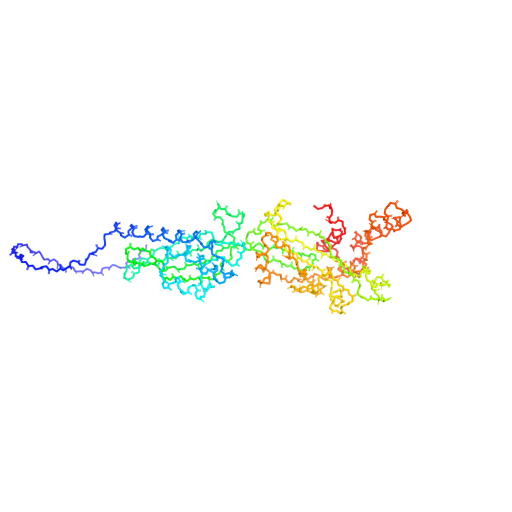2.603 -5.274 1.00 97.00 284 LEU A N 1
ATOM 2161 C CA . LEU A 1 284 ? 10.218 -1.383 -4.551 1.00 97.00 284 LEU A CA 1
ATOM 2162 C C . LEU A 1 284 ? 11.455 -0.472 -4.580 1.00 97.00 284 LEU A C 1
ATOM 2164 O O . LEU A 1 284 ? 12.538 -0.927 -4.190 1.00 97.00 284 LEU A O 1
ATOM 2168 N N . PRO A 1 285 ? 11.337 0.803 -4.998 1.00 95.50 285 PRO A N 1
ATOM 2169 C CA . PRO A 1 285 ? 12.426 1.763 -4.894 1.00 95.50 285 PRO A CA 1
ATOM 2170 C C . PRO A 1 285 ? 12.968 1.864 -3.469 1.00 95.50 285 PRO A C 1
ATOM 2172 O O . PRO A 1 285 ? 12.223 1.855 -2.486 1.00 95.50 285 PRO A O 1
ATOM 2175 N N . ALA A 1 286 ? 14.281 2.039 -3.356 1.00 92.25 286 ALA A N 1
ATOM 2176 C CA . ALA A 1 286 ? 14.892 2.354 -2.077 1.00 92.25 286 ALA A CA 1
ATOM 2177 C C . ALA A 1 286 ? 14.335 3.678 -1.541 1.00 92.25 286 ALA A C 1
ATOM 2179 O O . ALA A 1 286 ? 14.244 4.658 -2.281 1.00 92.25 286 ALA A O 1
ATOM 2180 N N . ARG A 1 287 ? 14.010 3.720 -0.242 1.00 88.12 287 ARG A N 1
ATOM 2181 C CA . ARG A 1 287 ? 13.563 4.947 0.445 1.00 88.12 287 ARG A CA 1
ATOM 2182 C C . ARG A 1 287 ? 12.329 5.604 -0.198 1.00 88.12 287 ARG A C 1
ATOM 2184 O O . ARG A 1 287 ? 12.186 6.822 -0.144 1.00 88.12 287 ARG A O 1
ATOM 2191 N N . TYR A 1 288 ? 11.439 4.806 -0.789 1.00 89.69 288 TYR A N 1
ATOM 2192 C CA . TYR A 1 288 ? 10.253 5.290 -1.505 1.00 89.69 288 TYR A CA 1
ATOM 2193 C C . TYR A 1 288 ? 9.299 6.163 -0.664 1.00 89.69 288 TYR A C 1
ATOM 2195 O O . TYR A 1 288 ? 8.521 6.922 -1.236 1.00 89.69 288 TYR A O 1
ATOM 2203 N N . ASN A 1 289 ? 9.373 6.052 0.664 1.00 87.31 289 ASN A N 1
ATOM 2204 C CA . ASN A 1 289 ? 8.567 6.765 1.653 1.00 87.31 289 ASN A CA 1
ATOM 2205 C C . ASN A 1 289 ? 9.374 7.729 2.540 1.00 87.31 289 ASN A C 1
ATOM 2207 O O . ASN A 1 289 ? 8.903 8.144 3.595 1.00 87.31 289 ASN A O 1
ATOM 2211 N N . TYR A 1 290 ? 10.593 8.099 2.141 1.00 85.00 290 TYR A N 1
ATOM 2212 C CA . TYR A 1 290 ? 11.495 8.907 2.975 1.00 85.00 290 TYR A CA 1
ATOM 2213 C C . TYR A 1 290 ? 10.991 10.327 3.268 1.00 85.00 290 TYR A C 1
ATOM 2215 O O . TYR A 1 290 ? 11.421 10.947 4.236 1.00 85.00 290 TYR A O 1
ATOM 2223 N N . GLU A 1 291 ? 10.081 10.843 2.443 1.00 83.44 291 GLU A N 1
ATOM 2224 C CA . GLU A 1 291 ? 9.422 12.136 2.669 1.00 83.44 291 GLU A CA 1
ATOM 2225 C C . GLU A 1 291 ? 8.252 12.043 3.661 1.00 83.44 291 GLU A C 1
ATOM 2227 O O . GLU A 1 291 ? 7.647 13.064 3.978 1.00 83.44 291 GLU A O 1
ATOM 2232 N N . PHE A 1 292 ? 7.940 10.835 4.150 1.00 85.56 292 PHE A N 1
ATOM 2233 C CA . PHE A 1 292 ? 6.809 10.537 5.030 1.00 85.56 292 PHE A CA 1
ATOM 2234 C C . PHE A 1 292 ? 5.492 11.196 4.567 1.00 85.56 292 PHE A C 1
ATOM 2236 O O . PHE A 1 292 ? 4.819 11.848 5.374 1.00 85.56 292 PHE A O 1
ATOM 2243 N N . PRO A 1 293 ? 5.115 11.087 3.271 1.00 84.50 293 PRO A N 1
ATOM 2244 C CA . PRO A 1 293 ? 3.861 11.657 2.796 1.00 84.50 293 PRO A CA 1
ATOM 2245 C C . PRO A 1 293 ? 2.690 10.955 3.475 1.00 84.50 293 PRO A C 1
ATOM 2247 O O . PRO A 1 293 ? 2.811 9.834 3.962 1.00 84.50 293 PRO A O 1
ATOM 2250 N N . GLU A 1 294 ? 1.526 11.590 3.490 1.00 84.75 294 GLU A N 1
ATOM 2251 C CA . GLU A 1 294 ? 0.353 10.995 4.120 1.00 84.75 294 GLU A CA 1
ATOM 2252 C C . GLU A 1 294 ? 0.091 9.567 3.618 1.00 84.75 294 GLU A C 1
ATOM 2254 O O . GLU A 1 294 ? 0.263 9.275 2.437 1.00 84.75 294 GLU A O 1
ATOM 2259 N N . GLY A 1 295 ? -0.329 8.667 4.508 1.00 85.19 295 GLY A N 1
ATOM 2260 C CA . GLY A 1 295 ? -0.624 7.281 4.147 1.00 85.19 295 GLY A CA 1
ATOM 2261 C C . GLY A 1 295 ? 0.608 6.423 3.850 1.00 85.19 295 GLY A C 1
ATOM 2262 O O . GLY A 1 295 ? 0.440 5.308 3.364 1.00 85.19 295 GLY A O 1
ATOM 2263 N N . TYR A 1 296 ? 1.834 6.882 4.137 1.00 87.19 296 TYR A N 1
ATOM 2264 C CA . TYR A 1 296 ? 3.014 6.034 3.955 1.00 87.19 296 TYR A CA 1
ATOM 2265 C C . TYR A 1 296 ? 2.988 4.785 4.844 1.00 87.19 296 TYR A C 1
ATOM 2267 O O . TYR A 1 296 ? 3.376 3.719 4.373 1.00 87.19 296 TYR A O 1
ATOM 2275 N N . GLU A 1 297 ? 2.471 4.875 6.074 1.00 82.88 297 GLU A N 1
ATOM 2276 C CA . GLU A 1 297 ? 2.315 3.709 6.954 1.00 82.88 297 GLU A CA 1
ATOM 2277 C C . GLU A 1 297 ? 1.279 2.713 6.412 1.00 82.88 297 GLU A C 1
ATOM 2279 O O . GLU A 1 297 ? 1.439 1.505 6.575 1.00 82.88 297 GLU A O 1
ATOM 2284 N N . GLU A 1 298 ? 0.232 3.201 5.735 1.00 82.88 298 GLU A N 1
ATOM 2285 C CA . GLU A 1 298 ? -0.738 2.334 5.051 1.00 82.88 298 GLU A CA 1
ATOM 2286 C C . GLU A 1 298 ? -0.045 1.530 3.951 1.00 82.88 298 GLU A C 1
ATOM 2288 O O . GLU A 1 298 ? -0.223 0.318 3.846 1.00 82.88 298 GLU A O 1
ATOM 2293 N N . VAL A 1 299 ? 0.772 2.204 3.137 1.00 90.12 299 VAL A N 1
ATOM 2294 C CA . VAL A 1 299 ? 1.527 1.559 2.063 1.00 90.12 299 VAL A CA 1
ATOM 2295 C C . VAL A 1 299 ? 2.538 0.560 2.626 1.00 90.12 299 VAL A C 1
ATOM 2297 O O . VAL A 1 299 ? 2.651 -0.541 2.089 1.00 90.12 299 VAL A O 1
ATOM 2300 N N . GLU A 1 300 ? 3.219 0.881 3.729 1.00 87.81 300 GLU A N 1
ATOM 2301 C CA . GLU A 1 300 ? 4.087 -0.076 4.424 1.00 87.81 300 GLU A CA 1
ATOM 2302 C C . GLU A 1 300 ? 3.313 -1.308 4.903 1.00 87.81 300 GLU A C 1
ATOM 2304 O O . GLU A 1 300 ? 3.764 -2.431 4.679 1.00 87.81 300 GLU A O 1
ATOM 2309 N N . ALA A 1 301 ? 2.131 -1.126 5.496 1.00 81.12 301 ALA A N 1
ATOM 2310 C CA . ALA A 1 301 ? 1.290 -2.236 5.938 1.00 81.12 301 ALA A CA 1
ATOM 2311 C C . ALA A 1 301 ? 0.779 -3.093 4.772 1.00 81.12 301 ALA A C 1
ATOM 2313 O O . ALA A 1 301 ? 0.748 -4.318 4.887 1.00 81.12 301 ALA A O 1
ATOM 2314 N N . ILE A 1 302 ? 0.424 -2.474 3.641 1.00 86.56 302 ILE A N 1
ATOM 2315 C CA . ILE A 1 302 ? 0.053 -3.187 2.413 1.00 86.56 302 ILE A CA 1
ATOM 2316 C C . ILE A 1 302 ? 1.239 -4.020 1.919 1.00 86.56 302 ILE A C 1
ATOM 2318 O O . ILE A 1 302 ? 1.085 -5.215 1.678 1.00 86.56 302 ILE A O 1
ATOM 2322 N N . LEU A 1 303 ? 2.430 -3.425 1.809 1.00 88.62 303 LEU A N 1
ATOM 2323 C CA . LEU A 1 303 ? 3.634 -4.094 1.305 1.00 88.62 303 LEU A CA 1
ATOM 2324 C C . LEU A 1 303 ? 4.138 -5.203 2.241 1.00 88.62 303 LEU A C 1
ATOM 2326 O O . LEU A 1 303 ? 4.598 -6.237 1.757 1.00 88.62 303 LEU A O 1
ATOM 2330 N N . ALA A 1 304 ? 3.994 -5.040 3.559 1.00 82.94 304 ALA A N 1
ATOM 2331 C CA . ALA A 1 304 ? 4.349 -6.054 4.554 1.00 82.94 304 ALA A CA 1
ATOM 2332 C C . ALA A 1 304 ? 3.556 -7.363 4.386 1.00 82.94 304 ALA A C 1
ATOM 2334 O O . ALA A 1 304 ? 4.035 -8.429 4.771 1.00 82.94 304 ALA A O 1
ATOM 2335 N N . GLN A 1 305 ? 2.377 -7.308 3.761 1.00 81.88 305 GLN A N 1
ATOM 2336 C CA . GLN A 1 305 ? 1.562 -8.486 3.452 1.00 81.88 305 GLN A CA 1
ATOM 2337 C C . GLN A 1 305 ? 1.964 -9.187 2.147 1.00 81.88 305 GLN A C 1
ATOM 2339 O O . GLN A 1 305 ? 1.297 -10.138 1.746 1.00 81.88 305 GLN A O 1
ATOM 2344 N N . SER A 1 306 ? 3.036 -8.743 1.479 1.00 86.06 306 SER A N 1
ATOM 2345 C CA . SER A 1 306 ? 3.461 -9.262 0.169 1.00 86.06 306 SER A CA 1
ATOM 2346 C C . SER A 1 306 ? 2.319 -9.238 -0.861 1.00 86.06 306 SER A C 1
ATOM 2348 O O . SER A 1 306 ? 1.888 -10.278 -1.355 1.00 86.06 306 SER A O 1
ATOM 2350 N N . PRO A 1 307 ? 1.801 -8.041 -1.196 1.00 89.81 307 PRO A N 1
ATOM 2351 C CA . PRO A 1 307 ? 0.568 -7.879 -1.964 1.00 89.81 307 PRO A CA 1
ATOM 2352 C C . PRO A 1 307 ? 0.753 -8.153 -3.462 1.00 89.81 307 PRO A C 1
ATOM 2354 O O . PRO A 1 307 ? -0.236 -8.186 -4.195 1.00 89.81 307 PRO A O 1
ATOM 2357 N N . VAL A 1 308 ? 2.002 -8.288 -3.926 1.00 95.31 308 VAL A N 1
ATOM 2358 C CA . VAL A 1 308 ? 2.357 -8.447 -5.339 1.00 95.31 308 VAL A CA 1
ATOM 2359 C C . VAL A 1 308 ? 2.463 -9.930 -5.682 1.00 95.31 308 VAL A C 1
ATOM 2361 O O . VAL A 1 308 ? 3.386 -10.618 -5.256 1.00 95.31 308 VAL A O 1
ATOM 2364 N N . GLU A 1 309 ? 1.528 -10.408 -6.493 1.00 94.44 309 GLU A N 1
ATOM 2365 C CA . GLU A 1 309 ? 1.487 -11.770 -7.013 1.00 94.44 309 GLU A CA 1
ATOM 2366 C C . GLU A 1 309 ? 1.994 -11.780 -8.466 1.00 94.44 309 GLU A C 1
ATOM 2368 O O . GLU A 1 309 ? 1.441 -11.062 -9.307 1.00 94.44 309 GLU A O 1
ATOM 2373 N N . PRO A 1 310 ? 3.026 -12.571 -8.808 1.00 96.00 310 PRO A N 1
ATOM 2374 C CA . PRO A 1 310 ? 3.451 -12.714 -10.193 1.00 96.00 310 PRO A CA 1
ATOM 2375 C C . PRO A 1 310 ? 2.425 -13.528 -10.989 1.00 96.00 310 PRO A C 1
ATOM 2377 O O . PRO A 1 310 ? 1.902 -14.539 -10.523 1.00 96.00 310 PRO A O 1
ATOM 2380 N N . LEU A 1 311 ? 2.173 -13.104 -12.223 1.00 93.75 311 LEU A N 1
ATOM 2381 C CA . LEU A 1 311 ? 1.345 -13.809 -13.193 1.00 93.75 311 LEU A CA 1
ATOM 2382 C C . LEU A 1 311 ? 2.220 -14.257 -14.371 1.00 93.75 311 LEU A C 1
ATOM 2384 O O . LEU A 1 311 ? 3.148 -13.536 -14.744 1.00 93.75 311 LEU A O 1
ATOM 2388 N N . PRO A 1 312 ? 1.929 -15.417 -14.982 1.00 91.44 312 PRO A N 1
ATOM 2389 C CA . PRO A 1 312 ? 2.652 -15.859 -16.167 1.00 91.44 312 PRO A CA 1
ATOM 2390 C C . PRO A 1 312 ? 2.363 -14.931 -17.351 1.00 91.44 312 PRO A C 1
ATOM 2392 O O . PRO A 1 312 ? 1.218 -14.518 -17.560 1.00 91.44 312 PRO A O 1
ATOM 2395 N N . LEU A 1 313 ? 3.384 -14.651 -18.155 1.00 91.75 313 LEU A N 1
ATOM 2396 C CA . LEU A 1 313 ? 3.234 -13.999 -19.449 1.00 91.75 313 LEU A CA 1
ATOM 2397 C C . LEU A 1 313 ? 3.004 -15.042 -20.546 1.00 91.75 313 LEU A C 1
ATOM 2399 O O . LEU A 1 313 ? 3.438 -16.194 -20.466 1.00 91.75 313 LEU A O 1
ATOM 2403 N N . THR A 1 314 ? 2.306 -14.642 -21.608 1.00 91.38 314 THR A N 1
ATOM 2404 C CA . THR A 1 314 ? 2.241 -15.467 -22.817 1.00 91.38 314 THR A CA 1
ATOM 2405 C C . THR A 1 314 ? 3.610 -15.483 -23.512 1.00 91.38 314 THR A C 1
ATOM 2407 O O . THR A 1 314 ? 4.385 -14.531 -23.381 1.00 91.38 314 THR A O 1
ATOM 2410 N N . PRO A 1 315 ? 3.910 -16.509 -24.330 1.00 91.12 315 PRO A N 1
ATOM 2411 C CA . PRO A 1 315 ? 5.119 -16.507 -25.155 1.00 91.12 315 PRO A CA 1
ATOM 2412 C C . PRO A 1 315 ? 5.258 -15.250 -26.030 1.00 91.12 315 PRO A C 1
ATOM 2414 O O . PRO A 1 315 ? 6.360 -14.738 -26.194 1.00 91.12 315 PRO A O 1
ATOM 2417 N N . ASN A 1 316 ? 4.142 -14.705 -26.531 1.00 91.56 316 ASN A N 1
ATOM 2418 C CA . ASN A 1 316 ? 4.133 -13.471 -27.320 1.00 91.56 316 ASN A CA 1
ATOM 2419 C C . ASN A 1 316 ? 4.568 -12.250 -26.499 1.00 91.56 316 ASN A C 1
ATOM 2421 O O . ASN A 1 316 ? 5.303 -11.402 -26.995 1.00 91.56 316 ASN A O 1
ATOM 2425 N N . GLN A 1 317 ? 4.123 -12.159 -25.244 1.00 91.25 317 GLN A N 1
ATOM 2426 C CA . GLN A 1 317 ? 4.507 -11.079 -24.336 1.00 91.25 317 GLN A CA 1
ATOM 2427 C C . GLN A 1 317 ? 5.967 -11.189 -23.890 1.00 91.25 317 GLN A C 1
ATOM 2429 O O . GLN A 1 317 ? 6.631 -10.167 -23.720 1.00 91.25 317 GLN A O 1
ATOM 2434 N N . ALA A 1 318 ? 6.476 -12.410 -23.713 1.00 91.69 318 ALA A N 1
ATOM 2435 C CA . ALA A 1 318 ? 7.889 -12.638 -23.427 1.00 91.69 318 ALA A CA 1
ATOM 2436 C C . ALA A 1 318 ? 8.776 -12.224 -24.612 1.00 91.69 318 ALA A C 1
ATOM 2438 O O . ALA A 1 318 ? 9.759 -11.511 -24.423 1.00 91.69 318 ALA A O 1
ATOM 2439 N N . GLU A 1 319 ? 8.385 -12.583 -25.837 1.00 92.00 319 GLU A N 1
ATOM 2440 C CA . GLU A 1 319 ? 9.096 -12.170 -27.052 1.00 92.00 319 GLU A CA 1
ATOM 2441 C C . GLU A 1 319 ? 9.051 -10.646 -27.249 1.00 92.00 319 GLU A C 1
ATOM 2443 O O . GLU A 1 319 ? 10.056 -10.008 -27.557 1.00 92.00 319 GLU A O 1
ATOM 2448 N N . ALA A 1 320 ? 7.892 -10.029 -27.015 1.00 91.44 320 ALA A N 1
ATOM 2449 C CA . ALA A 1 320 ? 7.731 -8.581 -27.092 1.00 91.44 320 ALA A CA 1
ATOM 2450 C C . ALA A 1 320 ? 8.614 -7.850 -26.074 1.00 91.44 320 ALA A C 1
ATOM 2452 O O . ALA A 1 320 ? 9.204 -6.818 -26.395 1.00 91.44 320 ALA A O 1
ATOM 2453 N N . ALA A 1 321 ? 8.728 -8.394 -24.863 1.00 89.62 321 ALA A N 1
ATOM 2454 C CA . ALA A 1 321 ? 9.604 -7.863 -23.832 1.00 89.62 321 ALA A CA 1
ATOM 2455 C C . ALA A 1 321 ? 11.084 -7.935 -24.226 1.00 89.62 321 ALA A C 1
ATOM 2457 O O . ALA A 1 321 ? 11.798 -6.957 -24.008 1.00 89.62 321 ALA A O 1
ATOM 2458 N N . ASP A 1 322 ? 11.531 -9.046 -24.823 1.00 87.56 322 ASP A N 1
ATOM 2459 C CA . ASP A 1 322 ? 12.898 -9.193 -25.343 1.00 87.56 322 ASP A CA 1
ATOM 2460 C C . ASP A 1 322 ? 13.199 -8.144 -26.423 1.00 87.56 322 ASP A C 1
ATOM 2462 O O . ASP A 1 322 ? 14.197 -7.424 -26.338 1.00 87.56 322 ASP A O 1
ATOM 2466 N N . ILE A 1 323 ? 12.283 -7.976 -27.385 1.00 88.31 323 ILE A N 1
ATOM 2467 C CA . ILE A 1 323 ? 12.412 -6.953 -28.429 1.00 88.31 323 ILE A CA 1
ATOM 2468 C C . ILE A 1 323 ? 12.504 -5.562 -27.796 1.00 88.31 323 ILE A C 1
ATOM 2470 O O . ILE A 1 323 ? 13.454 -4.834 -28.075 1.00 88.31 323 ILE A O 1
ATOM 2474 N N . LEU A 1 324 ? 11.569 -5.190 -26.918 1.00 86.69 324 LEU A N 1
ATOM 2475 C CA . LEU A 1 324 ? 11.553 -3.867 -26.283 1.00 86.69 324 LEU A CA 1
ATOM 2476 C C . LEU A 1 324 ? 12.807 -3.609 -25.438 1.00 86.69 324 LEU A C 1
ATOM 2478 O O . LEU A 1 324 ? 13.331 -2.499 -25.457 1.00 86.69 324 LEU A O 1
ATOM 2482 N N . ALA A 1 325 ? 13.330 -4.623 -24.746 1.00 80.31 325 ALA A N 1
ATOM 2483 C CA . ALA A 1 325 ? 14.570 -4.509 -23.980 1.00 80.31 325 ALA A CA 1
ATOM 2484 C C . ALA A 1 325 ? 15.802 -4.247 -24.866 1.00 80.31 325 ALA A C 1
ATOM 2486 O O . ALA A 1 325 ? 16.795 -3.697 -24.389 1.00 80.31 325 ALA A O 1
ATOM 2487 N N . SER A 1 326 ? 15.737 -4.618 -26.148 1.00 78.94 326 SER A N 1
ATOM 2488 C CA . SER A 1 326 ? 16.790 -4.361 -27.136 1.00 78.94 326 SER A CA 1
ATOM 2489 C C . SER A 1 326 ? 16.681 -3.002 -27.842 1.00 78.94 326 SER A C 1
ATOM 2491 O O . SER A 1 326 ? 17.567 -2.660 -28.623 1.00 78.94 326 SER A O 1
ATOM 2493 N N . LEU A 1 327 ? 15.626 -2.221 -27.571 1.00 80.69 327 LEU A N 1
ATOM 2494 C CA . LEU A 1 327 ? 15.370 -0.912 -28.182 1.00 80.69 327 LEU A CA 1
ATOM 2495 C C . LEU A 1 327 ? 15.714 0.220 -27.197 1.00 80.69 327 LEU A C 1
ATOM 2497 O O . LEU A 1 327 ? 14.832 0.678 -26.462 1.00 80.69 327 LEU A O 1
ATOM 2501 N N . PRO A 1 328 ? 16.971 0.703 -27.152 1.00 70.75 328 PRO A N 1
ATOM 2502 C CA . PRO A 1 328 ? 17.347 1.775 -26.241 1.00 70.75 328 PRO A CA 1
ATOM 2503 C C . PRO A 1 328 ? 16.619 3.067 -26.620 1.00 70.75 328 PRO A C 1
ATOM 2505 O O . PRO A 1 328 ? 16.832 3.620 -27.700 1.00 70.75 328 PRO A O 1
ATOM 2508 N N . ALA A 1 329 ? 15.769 3.563 -25.721 1.00 73.81 329 ALA A N 1
ATOM 2509 C CA . ALA A 1 329 ? 15.166 4.876 -25.890 1.00 73.81 329 ALA A CA 1
ATOM 2510 C C . ALA A 1 329 ? 16.255 5.964 -25.805 1.00 73.81 329 ALA A C 1
ATOM 2512 O O . ALA A 1 329 ? 17.109 5.901 -24.914 1.00 73.81 329 ALA A O 1
ATOM 2513 N N . PRO A 1 330 ? 16.259 6.966 -26.700 1.00 76.38 330 PRO A N 1
ATOM 2514 C CA . PRO A 1 330 ? 17.277 8.009 -26.670 1.00 76.38 330 PRO A CA 1
ATOM 2515 C C . PRO A 1 330 ? 17.068 8.917 -25.459 1.00 76.38 330 PRO A C 1
ATOM 2517 O O . PRO A 1 330 ? 15.967 9.426 -25.258 1.00 76.38 330 PRO A O 1
ATOM 2520 N N . ALA A 1 331 ? 18.119 9.169 -24.677 1.00 71.06 331 ALA A N 1
ATOM 2521 C CA . ALA A 1 331 ? 18.041 10.084 -23.539 1.00 71.06 331 ALA A CA 1
ATOM 2522 C C . ALA A 1 331 ? 17.488 11.452 -23.976 1.00 71.06 331 ALA A C 1
ATOM 2524 O O . ALA A 1 331 ? 17.896 11.988 -25.010 1.00 71.06 331 ALA A O 1
ATOM 2525 N N . ALA A 1 332 ? 16.548 12.007 -23.206 1.00 67.44 332 ALA A N 1
ATOM 2526 C CA . ALA A 1 332 ? 16.034 13.343 -23.475 1.00 67.44 332 ALA A CA 1
ATOM 2527 C C . ALA A 1 332 ? 17.186 14.366 -23.389 1.00 67.44 332 ALA A C 1
ATOM 2529 O O . ALA A 1 332 ? 18.007 14.286 -22.468 1.00 67.44 332 ALA A O 1
ATOM 2530 N N . PRO A 1 333 ? 17.288 15.321 -24.330 1.00 65.00 333 PRO A N 1
ATOM 2531 C CA . PRO A 1 333 ? 18.335 16.327 -24.293 1.00 65.00 333 PRO A CA 1
ATOM 2532 C C . PRO A 1 333 ? 18.149 17.197 -23.049 1.00 65.00 333 PRO A C 1
ATOM 2534 O O . PRO A 1 333 ? 17.041 17.635 -22.739 1.00 65.00 333 PRO A O 1
ATOM 2537 N N . ALA A 1 334 ? 19.243 17.473 -22.338 1.00 61.09 334 ALA A N 1
ATOM 2538 C CA . ALA A 1 334 ? 19.219 18.438 -21.245 1.00 61.09 334 ALA A CA 1
ATOM 2539 C C . ALA A 1 334 ? 18.726 19.801 -21.761 1.00 61.09 334 ALA A C 1
ATOM 2541 O O . ALA A 1 334 ? 19.069 20.196 -22.874 1.00 61.09 334 ALA A O 1
ATOM 2542 N N . ALA A 1 335 ? 17.984 20.553 -20.942 1.00 57.72 335 ALA A N 1
ATOM 2543 C CA . ALA A 1 335 ? 17.445 21.861 -21.334 1.00 57.72 335 ALA A CA 1
ATOM 2544 C C . ALA A 1 335 ? 18.520 22.815 -21.901 1.00 57.72 335 ALA A C 1
ATOM 2546 O O . ALA A 1 335 ? 18.258 23.541 -22.852 1.00 57.72 335 ALA A O 1
ATOM 2547 N N . ALA A 1 336 ? 19.754 22.739 -21.391 1.00 51.00 336 ALA A N 1
ATOM 2548 C CA . ALA A 1 336 ? 20.893 23.511 -21.891 1.00 51.00 336 ALA A CA 1
ATOM 2549 C C . ALA A 1 336 ? 21.356 23.112 -23.312 1.00 51.00 336 ALA A C 1
ATOM 2551 O O . ALA A 1 336 ? 21.854 23.954 -24.050 1.00 51.00 336 ALA A O 1
ATOM 2552 N N . LEU A 1 337 ? 21.179 21.849 -23.725 1.00 54.59 337 LEU A N 1
ATOM 2553 C CA . LEU A 1 337 ? 21.533 21.370 -25.072 1.00 54.59 337 LEU A CA 1
ATOM 2554 C C . LEU A 1 337 ? 20.550 21.863 -26.142 1.00 54.59 337 LEU A C 1
ATOM 2556 O O . LEU A 1 337 ? 20.938 22.029 -27.297 1.00 54.59 337 LEU A O 1
ATOM 2560 N N . LEU A 1 338 ? 19.293 22.118 -25.763 1.00 57.97 338 LEU A N 1
ATOM 2561 C CA . LEU A 1 338 ? 18.260 22.623 -26.671 1.00 57.97 338 LEU A CA 1
ATOM 2562 C C . LEU A 1 338 ? 18.502 24.080 -27.100 1.00 57.97 338 LEU A C 1
ATOM 2564 O O . LEU A 1 338 ? 18.013 24.482 -28.154 1.00 57.97 338 LEU A O 1
ATOM 2568 N N . GLU A 1 339 ? 19.253 24.860 -26.315 1.00 61.56 339 GLU A N 1
ATOM 2569 C CA . GLU A 1 339 ? 19.497 26.283 -26.589 1.00 61.56 339 GLU A CA 1
ATOM 2570 C C . GLU A 1 339 ? 20.768 26.553 -27.418 1.00 61.56 339 GLU A C 1
ATOM 2572 O O . GLU A 1 339 ? 20.844 27.600 -28.062 1.00 61.56 339 GLU A O 1
ATOM 2577 N N . GLU A 1 340 ? 21.740 25.628 -27.470 1.00 60.88 340 GLU A N 1
ATOM 2578 C CA . GLU A 1 340 ? 23.078 25.926 -28.023 1.00 60.88 340 GLU A CA 1
ATOM 2579 C C . GLU A 1 340 ? 23.585 24.989 -29.143 1.00 60.88 340 GLU A C 1
ATOM 2581 O O . GLU A 1 340 ? 24.451 25.410 -29.913 1.00 60.88 340 GLU A O 1
ATOM 2586 N N . ASP A 1 341 ? 23.053 23.768 -29.315 1.00 73.31 341 ASP A N 1
ATOM 2587 C CA . ASP A 1 341 ? 23.577 22.803 -30.306 1.00 73.31 341 ASP A CA 1
ATOM 2588 C C . ASP A 1 341 ? 22.490 22.187 -31.207 1.00 73.31 341 ASP A C 1
ATOM 2590 O O . ASP A 1 341 ? 21.945 21.109 -30.959 1.00 73.31 341 ASP A O 1
ATOM 2594 N N . ALA A 1 342 ? 22.217 22.852 -32.333 1.00 74.94 342 ALA A N 1
ATOM 2595 C CA . ALA A 1 342 ? 21.254 22.387 -33.333 1.00 74.94 342 ALA A CA 1
ATOM 2596 C C . ALA A 1 342 ? 21.593 21.005 -33.935 1.00 74.94 342 ALA A C 1
ATOM 2598 O O . ALA A 1 342 ? 20.689 20.297 -34.388 1.00 74.94 342 ALA A O 1
ATOM 2599 N N . GLY A 1 343 ? 22.872 20.609 -33.953 1.00 78.06 343 GLY A N 1
ATOM 2600 C CA . GLY A 1 343 ? 23.307 19.307 -34.459 1.00 78.06 343 GLY A CA 1
ATOM 2601 C C . GLY A 1 343 ? 22.952 18.178 -33.496 1.00 78.06 343 GLY A C 1
ATOM 2602 O O . GLY A 1 343 ? 22.399 17.160 -33.919 1.00 78.06 343 GLY A O 1
ATOM 2603 N N . ALA A 1 344 ? 23.195 18.385 -32.200 1.00 74.19 344 ALA A N 1
ATOM 2604 C CA . ALA A 1 344 ? 22.804 17.447 -31.150 1.00 74.19 344 ALA A CA 1
ATOM 2605 C C . ALA A 1 344 ? 21.280 17.250 -31.100 1.00 74.19 344 ALA A C 1
ATOM 2607 O O . ALA A 1 344 ? 20.806 16.115 -31.030 1.00 74.19 344 ALA A O 1
ATOM 2608 N N . VAL A 1 345 ? 20.507 18.334 -31.226 1.00 78.75 345 VAL A N 1
ATOM 2609 C CA . VAL A 1 345 ? 19.036 18.273 -31.259 1.00 78.75 345 VAL A CA 1
ATOM 2610 C C . VAL A 1 345 ? 18.528 17.488 -32.472 1.00 78.75 345 VAL A C 1
ATOM 2612 O O . VAL A 1 345 ? 17.668 16.620 -32.326 1.00 78.75 345 VAL A O 1
ATOM 2615 N N . ALA A 1 346 ? 19.077 17.732 -33.667 1.00 82.75 346 ALA A N 1
ATOM 2616 C CA . ALA A 1 346 ? 18.702 16.991 -34.875 1.00 82.75 346 ALA A CA 1
ATOM 2617 C C . ALA A 1 346 ? 19.058 15.494 -34.786 1.00 82.75 346 ALA A C 1
ATOM 2619 O O . ALA A 1 346 ? 18.272 14.637 -35.202 1.00 82.75 346 ALA A O 1
ATOM 2620 N N . GLY A 1 347 ? 20.224 15.173 -34.215 1.00 83.06 347 GLY A N 1
ATOM 2621 C CA . GLY A 1 347 ? 20.638 13.795 -33.950 1.00 83.06 347 GLY A CA 1
ATOM 2622 C C . GLY A 1 347 ? 19.696 13.084 -32.977 1.00 83.06 347 GLY A C 1
ATOM 2623 O O . GLY A 1 347 ? 19.256 11.968 -33.256 1.00 83.06 347 GLY A O 1
ATOM 2624 N N . TRP A 1 348 ? 19.315 13.755 -31.888 1.00 83.31 348 TRP A N 1
ATOM 2625 C CA . TRP A 1 348 ? 18.340 13.234 -30.930 1.00 83.31 348 TRP A CA 1
ATOM 2626 C C . TRP A 1 348 ? 16.969 12.975 -31.571 1.00 83.31 348 TRP A C 1
ATOM 2628 O O . TRP A 1 348 ? 16.441 11.877 -31.419 1.00 83.31 348 TRP A O 1
ATOM 2638 N N . PHE A 1 349 ? 16.418 13.923 -32.342 1.00 85.12 349 PH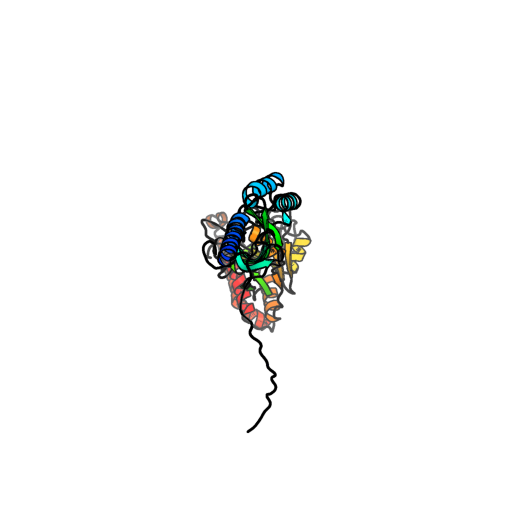E A N 1
ATOM 2639 C CA . PHE A 1 349 ? 15.136 13.722 -33.036 1.00 85.12 349 PHE A CA 1
ATOM 2640 C C . PHE A 1 349 ? 15.176 12.523 -33.988 1.00 85.12 349 PHE A C 1
ATOM 2642 O O . PHE A 1 349 ? 14.218 11.758 -34.049 1.00 85.12 349 PHE A O 1
ATOM 2649 N N . THR A 1 350 ? 16.293 12.333 -34.694 1.00 87.44 350 THR A N 1
ATOM 2650 C CA . THR A 1 350 ? 16.476 11.189 -35.598 1.00 87.44 350 THR A CA 1
ATOM 2651 C C . THR A 1 350 ? 16.465 9.866 -34.826 1.00 87.44 350 THR A C 1
ATOM 2653 O O . THR A 1 350 ? 15.800 8.914 -35.234 1.00 87.44 350 THR A O 1
ATOM 2656 N N . ALA A 1 351 ? 17.164 9.805 -33.688 1.00 84.81 351 ALA A N 1
ATOM 2657 C CA . ALA A 1 351 ? 17.159 8.631 -32.819 1.00 84.81 351 ALA A CA 1
ATOM 2658 C C . ALA A 1 351 ? 15.770 8.375 -32.210 1.00 84.81 351 ALA A C 1
ATOM 2660 O O . ALA A 1 351 ? 15.336 7.226 -32.123 1.00 84.81 351 ALA A O 1
ATOM 2661 N N . LEU A 1 352 ? 15.051 9.438 -31.835 1.00 86.38 352 LEU A N 1
ATOM 2662 C CA . LEU A 1 352 ? 13.698 9.352 -31.292 1.00 86.38 352 LEU A CA 1
ATOM 2663 C C . LEU A 1 352 ? 12.710 8.827 -32.332 1.00 86.38 352 LEU A C 1
ATOM 2665 O O . LEU A 1 352 ? 11.919 7.942 -32.020 1.00 86.38 352 LEU A O 1
ATOM 2669 N N . GLU A 1 353 ? 12.764 9.333 -33.563 1.00 88.81 353 GLU A N 1
ATOM 2670 C CA . GLU A 1 353 ? 11.912 8.862 -34.657 1.00 88.81 353 GLU A CA 1
ATOM 2671 C C . GLU A 1 353 ? 12.146 7.375 -34.947 1.00 88.81 353 GLU A C 1
ATOM 2673 O O . GLU A 1 353 ? 11.181 6.620 -35.088 1.00 88.81 353 GLU A O 1
ATOM 2678 N N . ALA A 1 354 ? 13.410 6.941 -34.990 1.00 88.62 354 ALA A N 1
ATOM 2679 C CA . ALA A 1 354 ? 13.760 5.538 -35.191 1.00 88.62 354 ALA A CA 1
ATOM 2680 C C . ALA A 1 354 ? 13.195 4.652 -34.070 1.00 88.62 354 ALA A C 1
ATOM 2682 O O . ALA A 1 354 ? 12.451 3.712 -34.346 1.00 88.62 354 ALA A O 1
ATOM 2683 N N . TRP A 1 355 ? 13.455 5.013 -32.811 1.00 89.88 355 TRP A N 1
ATOM 2684 C CA . TRP A 1 355 ? 12.954 4.274 -31.654 1.00 89.88 355 TRP A CA 1
ATOM 2685 C C . TRP A 1 355 ? 11.420 4.213 -31.615 1.00 89.88 355 TRP A C 1
ATOM 2687 O O . TRP A 1 355 ? 10.841 3.142 -31.436 1.00 89.88 355 TRP A O 1
ATOM 2697 N N . LEU A 1 356 ? 10.739 5.341 -31.850 1.00 89.44 356 LEU A N 1
ATOM 2698 C CA . LEU A 1 356 ? 9.276 5.401 -31.921 1.00 89.44 356 LEU A CA 1
ATOM 2699 C C . LEU A 1 356 ? 8.722 4.453 -32.978 1.00 89.44 356 LEU A C 1
ATOM 2701 O O . LEU A 1 356 ? 7.724 3.770 -32.745 1.00 89.44 356 LEU A O 1
ATOM 2705 N N . LYS A 1 357 ? 9.361 4.420 -34.147 1.00 90.19 357 LYS A N 1
ATOM 2706 C CA . LYS A 1 357 ? 8.957 3.551 -35.243 1.00 90.19 357 LYS A CA 1
ATOM 2707 C C . LYS A 1 357 ? 9.107 2.084 -34.858 1.00 90.19 357 LYS A C 1
ATOM 2709 O O . LYS A 1 357 ? 8.175 1.323 -35.101 1.00 90.19 357 LYS A O 1
ATOM 2714 N N . ASP A 1 358 ? 10.204 1.709 -34.212 1.00 90.19 358 ASP A N 1
ATOM 2715 C CA . ASP A 1 358 ? 10.434 0.332 -33.771 1.00 90.19 358 ASP A CA 1
ATOM 2716 C C . ASP A 1 358 ? 9.424 -0.104 -32.698 1.00 90.19 358 ASP A C 1
ATOM 2718 O O . ASP A 1 358 ? 8.879 -1.206 -32.772 1.00 90.19 358 ASP A O 1
ATOM 2722 N N . VAL A 1 359 ? 9.082 0.778 -31.752 1.00 88.94 359 VAL A N 1
ATOM 2723 C CA . VAL A 1 359 ? 8.065 0.496 -30.722 1.00 88.94 359 VAL A CA 1
ATOM 2724 C C . VAL A 1 359 ? 6.658 0.401 -31.323 1.00 88.94 359 VAL A C 1
ATOM 2726 O O . VAL A 1 359 ? 5.901 -0.513 -30.997 1.00 88.94 359 VAL A O 1
ATOM 2729 N N . VAL A 1 360 ? 6.282 1.318 -32.220 1.00 88.44 360 VAL A N 1
ATOM 2730 C CA . VAL A 1 360 ? 4.955 1.317 -32.867 1.00 88.44 360 VAL A CA 1
ATOM 2731 C C . VAL A 1 360 ? 4.799 0.136 -33.829 1.00 88.44 360 VAL A C 1
ATOM 2733 O O . VAL A 1 360 ? 3.706 -0.420 -33.951 1.00 88.44 360 VAL A O 1
ATOM 2736 N N . LEU A 1 361 ? 5.882 -0.273 -34.492 1.00 89.69 361 LEU A N 1
ATOM 2737 C CA . LEU A 1 361 ? 5.915 -1.422 -35.396 1.00 89.69 361 LEU A CA 1
ATOM 2738 C C . LEU A 1 361 ? 6.287 -2.735 -34.695 1.00 89.69 361 LEU A C 1
ATOM 2740 O O . LEU A 1 361 ? 6.480 -3.736 -35.384 1.00 89.69 361 LEU A O 1
ATOM 2744 N N . LEU A 1 362 ? 6.292 -2.780 -33.358 1.00 89.69 362 LEU A N 1
ATOM 2745 C CA . LEU A 1 362 ? 6.507 -4.005 -32.582 1.00 89.69 362 LEU A CA 1
ATOM 2746 C C . LEU A 1 362 ? 5.681 -5.207 -33.090 1.00 89.69 362 LEU A C 1
ATOM 2748 O O . LEU A 1 362 ? 6.246 -6.296 -33.186 1.00 89.69 362 LEU A O 1
ATOM 2752 N N . PRO A 1 363 ? 4.395 -5.064 -33.491 1.00 89.62 363 PRO A N 1
ATOM 2753 C CA . PRO A 1 363 ? 3.645 -6.172 -34.083 1.00 89.62 363 PRO A CA 1
ATOM 2754 C C . PRO A 1 363 ? 4.282 -6.778 -35.342 1.00 89.62 363 PRO A C 1
ATOM 2756 O O . PRO A 1 363 ? 4.179 -7.985 -35.545 1.00 89.62 363 PRO A O 1
ATOM 2759 N N . ASN A 1 364 ? 4.942 -5.970 -36.177 1.00 89.12 364 ASN A N 1
ATOM 2760 C CA . ASN A 1 364 ? 5.619 -6.457 -37.380 1.00 89.12 364 ASN A CA 1
ATOM 2761 C C . ASN A 1 364 ? 6.870 -7.251 -37.002 1.00 89.12 364 ASN A C 1
ATOM 2763 O O . ASN A 1 364 ? 7.048 -8.369 -37.477 1.00 89.12 364 ASN A O 1
ATOM 2767 N N . THR A 1 365 ? 7.689 -6.709 -36.099 1.00 88.25 365 THR A N 1
ATOM 2768 C CA . THR A 1 365 ? 8.898 -7.380 -35.601 1.00 88.25 365 THR A CA 1
ATOM 2769 C C . THR A 1 365 ? 8.557 -8.701 -34.910 1.00 88.25 365 THR A C 1
ATOM 2771 O O . THR A 1 365 ? 9.241 -9.702 -35.106 1.00 88.25 365 THR A O 1
ATOM 2774 N N . LEU A 1 366 ? 7.460 -8.743 -34.147 1.00 90.25 366 LEU A N 1
ATOM 2775 C CA . LEU A 1 366 ? 6.946 -9.979 -33.551 1.00 90.25 366 LEU A CA 1
ATOM 2776 C C . LEU A 1 366 ? 6.555 -11.006 -34.607 1.00 90.25 366 LEU A C 1
ATOM 2778 O O . LEU A 1 366 ? 6.947 -12.166 -34.502 1.00 90.25 366 LEU A O 1
ATOM 2782 N N . HIS A 1 367 ? 5.828 -10.578 -35.640 1.00 89.62 367 HIS A N 1
ATOM 2783 C CA . HIS A 1 367 ? 5.425 -11.465 -36.725 1.00 89.62 367 HIS A CA 1
ATOM 2784 C C . HIS A 1 367 ? 6.634 -12.069 -37.450 1.00 89.62 367 HIS A C 1
ATOM 2786 O O . HIS A 1 367 ? 6.650 -13.266 -37.731 1.00 89.62 367 HIS A O 1
ATOM 2792 N N . GLU A 1 368 ? 7.680 -11.273 -37.690 1.00 90.44 368 GLU A N 1
ATOM 2793 C CA . GLU A 1 368 ? 8.945 -11.745 -38.269 1.00 90.44 368 GLU A CA 1
ATOM 2794 C C . GLU A 1 368 ? 9.652 -12.785 -37.385 1.00 90.44 368 GLU A C 1
ATOM 2796 O O . GLU A 1 368 ? 10.317 -13.683 -37.905 1.00 90.44 368 GLU A O 1
ATOM 2801 N N . ARG A 1 369 ? 9.463 -12.715 -36.061 1.00 89.94 369 ARG A N 1
ATOM 2802 C CA . ARG A 1 369 ? 9.953 -13.704 -35.088 1.00 89.94 369 ARG A CA 1
ATOM 2803 C C . ARG A 1 369 ? 8.978 -14.864 -34.826 1.00 89.94 369 ARG A C 1
ATOM 2805 O O . ARG A 1 369 ? 9.256 -15.720 -33.993 1.00 89.94 369 ARG A O 1
ATOM 2812 N N . GLY A 1 370 ? 7.863 -14.940 -35.557 1.00 87.88 370 GLY A N 1
ATOM 2813 C CA . GLY A 1 370 ? 6.870 -16.013 -35.428 1.00 87.88 370 GLY A CA 1
ATOM 2814 C C . GLY A 1 370 ? 5.918 -15.871 -34.234 1.00 87.88 370 GLY A C 1
ATOM 2815 O O . GLY A 1 370 ? 5.273 -16.850 -33.861 1.00 87.88 370 GLY A O 1
ATOM 2816 N N . ALA A 1 371 ? 5.825 -14.676 -33.650 1.00 90.19 371 ALA A N 1
ATOM 2817 C CA . ALA A 1 371 ? 4.924 -14.328 -32.554 1.00 90.19 371 ALA A CA 1
ATOM 2818 C C . ALA A 1 371 ? 3.776 -13.416 -33.030 1.00 90.19 371 ALA A C 1
ATOM 2820 O O . ALA A 1 371 ? 3.827 -12.821 -34.109 1.00 90.19 371 ALA A O 1
ATOM 2821 N N . GLU A 1 372 ? 2.725 -13.284 -32.219 1.00 89.06 372 GLU A N 1
ATOM 2822 C CA . GLU A 1 372 ? 1.550 -12.463 -32.545 1.00 89.06 372 GLU A CA 1
ATOM 2823 C C . GLU A 1 372 ? 1.290 -11.364 -31.509 1.00 89.06 372 GLU A C 1
ATOM 2825 O O . GLU A 1 372 ? 1.446 -11.557 -30.306 1.00 89.06 372 GLU A O 1
ATOM 2830 N N . ALA A 1 373 ? 0.831 -10.197 -31.966 1.00 87.12 373 ALA A N 1
ATOM 2831 C CA . ALA A 1 373 ? 0.494 -9.087 -31.080 1.00 87.12 373 ALA A CA 1
ATOM 2832 C C . ALA A 1 373 ? -0.889 -9.265 -30.423 1.00 87.12 373 ALA A C 1
ATOM 2834 O O . ALA A 1 373 ? -1.929 -8.926 -31.005 1.00 87.12 373 ALA A O 1
ATOM 2835 N N . ASP A 1 374 ? -0.890 -9.744 -29.178 1.00 86.44 374 ASP A N 1
ATOM 2836 C CA . ASP A 1 374 ? -2.076 -9.826 -28.323 1.00 86.44 374 ASP A CA 1
ATOM 2837 C C . ASP A 1 374 ? -2.338 -8.523 -27.530 1.00 86.44 374 ASP A C 1
ATOM 2839 O O . ASP A 1 374 ? -1.708 -7.483 -27.745 1.00 86.44 374 ASP A O 1
ATOM 2843 N N . GLY A 1 375 ? -3.341 -8.541 -26.646 1.00 84.12 375 GLY A N 1
ATOM 2844 C CA . GLY A 1 375 ? -3.676 -7.382 -25.814 1.00 84.12 375 GLY A CA 1
ATOM 2845 C C . GLY A 1 375 ? -2.546 -6.969 -24.865 1.00 84.12 375 GLY A C 1
ATOM 2846 O O . GLY A 1 375 ? -2.305 -5.776 -24.701 1.00 84.12 375 GLY A O 1
ATOM 2847 N N . GLY A 1 376 ? -1.824 -7.936 -24.299 1.00 84.81 376 GLY A N 1
ATOM 2848 C CA . GLY A 1 376 ? -0.709 -7.687 -23.392 1.00 84.81 376 GLY A CA 1
ATOM 2849 C C . GLY A 1 376 ? 0.497 -7.081 -24.105 1.00 84.81 376 GLY A C 1
ATOM 2850 O O . GLY A 1 376 ? 1.083 -6.127 -23.600 1.00 84.81 376 GLY A O 1
ATOM 2851 N N . VAL A 1 377 ? 0.792 -7.541 -25.324 1.00 88.81 377 VAL A N 1
ATOM 2852 C CA . VAL A 1 377 ? 1.818 -6.938 -26.194 1.00 88.81 377 VAL A CA 1
ATOM 2853 C C . VAL A 1 377 ? 1.522 -5.460 -26.470 1.00 88.81 377 VAL A C 1
ATOM 2855 O O . VAL A 1 377 ? 2.410 -4.608 -26.397 1.00 88.81 377 VAL A O 1
ATOM 2858 N N . ARG A 1 378 ? 0.261 -5.117 -26.767 1.00 87.19 378 ARG A N 1
ATOM 2859 C CA . ARG A 1 378 ? -0.132 -3.712 -26.992 1.00 87.19 378 ARG A CA 1
ATOM 2860 C C . ARG A 1 378 ? 0.045 -2.867 -25.734 1.00 87.19 378 ARG A C 1
ATOM 2862 O O . ARG A 1 378 ? 0.454 -1.711 -25.834 1.00 87.19 378 ARG A O 1
ATOM 2869 N N . GLU A 1 379 ? -0.246 -3.427 -24.563 1.00 86.31 379 GLU A N 1
ATOM 2870 C CA . GLU A 1 379 ? -0.009 -2.749 -23.288 1.00 86.31 379 GLU A CA 1
ATOM 2871 C C . GLU A 1 379 ? 1.488 -2.560 -22.999 1.00 86.31 379 GLU A C 1
ATOM 2873 O O . GLU A 1 379 ? 1.853 -1.498 -22.500 1.00 86.31 379 GLU A O 1
ATOM 2878 N N . GLN A 1 380 ? 2.361 -3.508 -23.370 1.00 88.38 380 GLN A N 1
ATOM 2879 C CA . GLN A 1 380 ? 3.821 -3.356 -23.261 1.00 88.38 380 GLN A CA 1
ATOM 2880 C C . GLN A 1 380 ? 4.347 -2.219 -24.144 1.00 88.38 380 GLN A C 1
ATOM 2882 O O . GLN A 1 380 ? 5.077 -1.356 -23.656 1.00 88.38 380 GLN A O 1
ATOM 2887 N N . ALA A 1 381 ? 3.924 -2.159 -25.412 1.00 88.00 381 ALA A N 1
ATOM 2888 C CA . ALA A 1 381 ? 4.296 -1.065 -26.314 1.00 88.00 381 ALA A CA 1
ATOM 2889 C C . ALA A 1 381 ? 3.798 0.293 -25.792 1.00 88.00 381 ALA A C 1
ATOM 2891 O O . ALA A 1 381 ? 4.552 1.264 -25.737 1.00 88.00 381 ALA A O 1
ATOM 2892 N N . ARG A 1 382 ? 2.539 0.361 -25.333 1.00 85.44 382 ARG A N 1
ATOM 2893 C CA . ARG A 1 382 ? 1.986 1.567 -24.696 1.00 85.44 382 ARG A CA 1
ATOM 2894 C C . ARG A 1 382 ? 2.774 1.953 -23.443 1.00 85.44 382 ARG A C 1
ATOM 2896 O O . ARG A 1 382 ? 3.042 3.133 -23.248 1.00 85.44 382 ARG A O 1
ATOM 2903 N N . GLY A 1 383 ? 3.132 0.982 -22.606 1.00 81.25 383 GLY A N 1
ATOM 2904 C CA . GLY A 1 383 ? 3.925 1.188 -21.397 1.00 81.25 383 GLY A CA 1
ATOM 2905 C C . GLY A 1 383 ? 5.303 1.768 -21.702 1.00 81.25 383 GLY A C 1
ATOM 2906 O O . GLY A 1 383 ? 5.704 2.726 -21.051 1.00 81.25 383 GLY A O 1
ATOM 2907 N N . ALA A 1 384 ? 5.984 1.264 -22.736 1.00 82.94 384 ALA A N 1
ATOM 2908 C CA . ALA A 1 384 ? 7.267 1.799 -23.193 1.00 82.94 384 ALA A CA 1
ATOM 2909 C C . ALA A 1 384 ? 7.155 3.265 -23.652 1.00 82.94 384 ALA A C 1
ATOM 2911 O O . ALA A 1 384 ? 7.957 4.104 -23.245 1.00 82.94 384 ALA A O 1
ATOM 2912 N N . LEU A 1 385 ? 6.119 3.600 -24.431 1.00 84.12 385 LEU A N 1
ATOM 2913 C CA . LEU A 1 385 ? 5.865 4.980 -24.861 1.00 84.12 385 LEU A CA 1
ATOM 2914 C C . LEU A 1 385 ? 5.551 5.902 -23.672 1.00 84.12 385 LEU A C 1
ATOM 2916 O O . LEU A 1 385 ? 6.108 6.992 -23.569 1.00 84.12 385 LEU A O 1
ATOM 2920 N N . LEU A 1 386 ? 4.686 5.470 -22.750 1.00 78.31 386 LEU A N 1
ATOM 2921 C CA . LEU A 1 386 ? 4.341 6.260 -21.565 1.00 78.31 386 LEU A CA 1
ATOM 2922 C C . LEU A 1 386 ? 5.522 6.433 -20.612 1.00 78.31 386 LEU A C 1
ATOM 2924 O O . LEU A 1 386 ? 5.665 7.500 -20.035 1.00 78.31 386 LEU A O 1
ATOM 2928 N N . ALA A 1 387 ? 6.391 5.436 -20.463 1.00 73.94 387 ALA A N 1
ATOM 2929 C CA . ALA A 1 387 ? 7.601 5.587 -19.661 1.00 73.94 387 ALA A CA 1
ATOM 2930 C C . ALA A 1 387 ? 8.535 6.671 -20.232 1.00 73.94 387 ALA A C 1
ATOM 2932 O O . ALA A 1 387 ? 9.214 7.352 -19.466 1.00 73.94 387 ALA A O 1
ATOM 2933 N N . TYR A 1 388 ? 8.536 6.860 -21.557 1.00 76.81 388 TYR A N 1
ATOM 2934 C CA . TYR A 1 388 ? 9.340 7.879 -22.227 1.00 76.81 388 TYR A CA 1
ATOM 2935 C C . TYR A 1 388 ? 8.733 9.289 -22.145 1.00 76.81 388 TYR A C 1
ATOM 2937 O O . TYR A 1 388 ? 9.424 10.238 -21.791 1.00 76.81 388 TYR A O 1
ATOM 2945 N N . PHE A 1 389 ? 7.438 9.443 -22.447 1.00 74.25 389 PHE A N 1
ATOM 2946 C CA . PHE A 1 389 ? 6.776 10.761 -22.514 1.00 74.25 389 PHE A CA 1
ATOM 2947 C C . PHE A 1 389 ? 6.045 11.176 -21.226 1.00 74.25 389 PHE A C 1
ATOM 2949 O O . PHE A 1 389 ? 5.672 12.335 -21.062 1.00 74.25 389 PHE A O 1
ATOM 2956 N N . GLY A 1 390 ? 5.776 10.233 -20.326 1.00 55.28 390 GLY A N 1
ATOM 2957 C CA . GLY A 1 390 ? 4.815 10.362 -19.230 1.00 55.28 390 GLY A CA 1
ATOM 2958 C C . GLY A 1 390 ? 5.185 11.197 -17.999 1.00 55.28 390 GLY A C 1
ATOM 2959 O O . GLY A 1 390 ? 4.250 11.502 -17.260 1.00 55.28 390 GLY A O 1
ATOM 2960 N N . PRO A 1 391 ? 6.438 11.620 -17.724 1.00 52.75 391 PRO A N 1
ATOM 2961 C CA . PRO A 1 391 ? 6.689 12.468 -16.555 1.00 52.75 391 PRO A CA 1
ATOM 2962 C C . PRO A 1 391 ? 5.978 13.834 -16.602 1.00 52.75 391 PRO A C 1
ATOM 2964 O O . PRO A 1 391 ? 5.724 14.403 -15.545 1.00 52.75 391 PRO A O 1
ATOM 2967 N N . GLU A 1 392 ? 5.634 14.345 -17.793 1.00 41.56 392 GLU A N 1
ATOM 2968 C CA . GLU A 1 392 ? 5.118 15.717 -17.974 1.00 41.56 392 GLU A CA 1
ATOM 2969 C C . GLU A 1 392 ? 3.726 15.811 -18.635 1.00 41.56 392 GLU A C 1
ATOM 2971 O O . GLU A 1 392 ? 3.149 16.895 -18.690 1.00 41.56 392 GLU A O 1
ATOM 2976 N N . TYR A 1 393 ? 3.155 14.696 -19.112 1.00 37.12 393 TYR A N 1
ATOM 2977 C CA . TYR A 1 393 ? 1.905 14.678 -19.899 1.00 37.12 393 TYR A CA 1
ATOM 2978 C C . TYR A 1 393 ? 0.768 13.828 -19.290 1.00 37.12 393 TYR A C 1
ATOM 2980 O O . TYR A 1 393 ? -0.193 13.510 -19.995 1.00 37.12 393 TYR A O 1
ATOM 2988 N N . ALA A 1 394 ? 0.872 13.447 -18.011 1.00 33.41 394 ALA A N 1
ATOM 2989 C CA . ALA A 1 394 ? -0.127 12.648 -17.288 1.00 33.41 394 ALA A CA 1
ATOM 2990 C C . ALA A 1 394 ? -0.986 13.483 -16.329 1.00 33.41 394 ALA A C 1
ATOM 2992 O O . ALA A 1 394 ? -0.403 14.265 -15.542 1.00 33.41 394 ALA A O 1
#

Foldseek 3Di:
DDDDDDDDDDDDDDDDDDDDDDDDDDDDDPDPDDPVRLVVVQVQLVVLQFQLLQLQAQAALPDDLVVNLVSLCVRQVVAADPVVSVVCSVPVVVDRHHPFNPQTFHGWDWPDWDQDPPRKIKTKTKGATDDPVCVPHPDGQWIKIKIWIWDADPNHIHTYDIDIHDIDADDWDWDAQLLQFKIFTHTPQQVVWDKAKAKWWWFFCAWDQPQLVGTDHGGDTRDMFIKIWTARPPADPVQHAQTQIKTKDFPVRVVCCVVRRIATDPDPDGWAFLDDDPTITITGGDCSCVVVGHCPRVSVVSSVVSRMGGGYHDPQSNVLSVQLRSQDQQDDDDPVCVPPPPPVVVVNVVSNVVSLCSLVCSQVVSVVVVHHQDPNSVSNSVSSVCNVVPPPPD

pLDDT: mean 83.55, std 17.18, range [29.44, 98.75]

Sequence (394 aa):
MTLAAAVLALLLAGCGWLGGAGDPGGAPGGGQESPGDAARQEAEVRRVVEEFGRRLQMVSLLGPEDQVRQAMEEHYGPYVTPQLLEAWQADPLSAPGRTVSSPWPDRIEIDAVTQLPGGDYQVDGRIIEVTSVEQGTDQAAAVRPVTLVVRRVDDRWLIDQVTLGEYRETARVAYESRAYGFRVALPASWEGFTVMTGSWEGRALVDDPGAAGGPVQAGDLAAHGPLLRIRHPAWTAQRPRQDIPIMVFTLRQWEDLQQGRFSVGAAPVPPTELARNEVYVLALPARYNYEFPEGYEEVEAILAQSPVEPLPLTPNQAEAADILASLPAPAAPAAALLEEDAGAVAGWFTALEAWLKDVVLLPNTLHERGAEADGGVREQARGALLAYFGPEYA

Secondary structure (DSSP, 8-state):
----------------------------------HHHHHHHHHHHHHHHHHHHTTGGG-BTTS-HHHHHHHHHHHHTTTB-HHHHHHHHHSGGGS-SBSSSSSEEEEEEEEEEEEPTTS-EEEEEEEEEE-TTTTTSS--SEEEEEEEEEEEETTEEEEEEEEE---B----EEEEETTTTEEEEE-GGGTT-EEEEEEEEEEESS-BTT-TTS-B-TTSEEEEEEEEEEE-TT--SSSPBPPEEEEEEEHHHHHHHHTTSEEESS-SSPPEEEEE-SSEEEEEPTTTTTT--BTHHHHHHHHHT--EEE-PPPHHHHHHHHHHHTSPPPPPPPHHHHHH-HHHHHHHHHHHHHHHHHHHTHHHHHHHTT----HHHHHHHHHHHHHHHTTT--